Protein AF-A0A835KD43-F1 (afdb_monomer_lite)

Foldseek 3Di:
DAAEEEECAEAEDEQDEQAAAENYEYEAPYAYEYEYPPLHHANAYHAHYEYEHPVLPQAENYHYHDHRPYHYLHWHDHYHYDSYQYETCDDDDDFDDWFFKTKDACPSHHPDWFDCPDDDDDDDADDDDPDDWDKAFFDDGRSITMMGTPTIGDDDDDDDDDDDDDDDDDDDDDDDDDDDDDDDDDDQDCDDVLEGELVNLVFDLAQPDARQVSLLVSLVVLVVCFPPDAPDVQATESPQHEHEPVQGAGEHLEANEHDWRYENYEYEHYEYAYDPNHAQAAANYEADDPCCVVDPQAAGYEHYEYANYEYHDVLGAEHYEHDNYEQYEYEHYEYEQHQEEPYEYAEYEEYEYYPYEFANDPDPDDDPCLLVAHYEHEEDNYEHYEYYLYEYAAHQEDYEAQAEQYEYANYEDPYRAVVSNGADYEAECRHANYEYEAYEYENHEYEYEQYHQYEHENYEAEALYAYEYEYPPQHHENYYYAHYEYEYPLPDQAERYAYHDHHPHYANHFHDSYGYDSHFAETQKDKDKFWDWFFKTKDACLSHYHHFFQFPDKDKDKHFPHDDPDDKDKDFDDCGRVMTMIGIPDTTGIMMIMMTGNHDDVPDDDDD

Organism: NCBI:txid1413687

Secondary structure (DSSP, 8-state):
-BS-EEES--EEEES-EEEEEES-EEETT--EEEE-SSSEEEEEEEES-EEE-SS----BSEEEES--SEEEEEEEE--EEESSB--BSS-------SEEEEEEE-TTTBSSTT-----------SS--SSPPPEEEEEEETTEEEEEEEEEE---------------------------PPPPP-S--SEETTEE-GGGGT--TEEEEE-HHHHHHHHHHHHT---S-EEETTEEEEEEEEEE-TT-EEEESS-EEPPSSEEEEEEEEEEEEE-TTS-TTSEEEEE--GGGGTSTT---EEEEEEEEEEEE-TTSSEEEEEESEES-EEES-EEE--SSEEEEEEEEE--EEES-EEESS--SS--TTGGG---EEEEEEEES-EEES-EEES-SEEEEE-SSS-EEES-EEE-S-GGGT-EEEEE-TT-TT-EEES-EEES--EEEES-BS-EEES-EEESS--EEEE-SSSEEES-EEES-EEE--SSS--BSEEEES--SEEES-EEES-EEESSB--BSEEEEEEEEEEEEEEEE-TTTBSSTT---EEEEEEEESS--SSPPPEEEEE--TTEEEEEEEEEEEEEEEEEEE-PPPTT-----

pLDDT: mean 86.36, std 17.28, range [25.27, 98.94]

InterPro domains:
  IPR011050 Pectin lyase fold/virulence factor [SSF51126] (194-521)
  IPR012334 Pectin lyase fold [G3DSA:2.160.20.10] (200-606)
  IPR039279 Polygalacturonase QRT3-like [PTHR33928] (178-600)

Radius of gyration: 30.77 Å; chains: 1; bounding box: 80×53×89 Å

Sequence (608 aa):
MDNCYLDWAAIVMEDPVQIHVTNCFFLGDANVVLKAVQGKMSGVTIVDNMLKSDANSMNPVVQLDRDFANIDQVVIDNNNAIGMTVKSTVGKLTVPGNGTKWVANFSSILVFPDRINHFQYSLNFQGVPAAFPAHGVTSSSNNVVVVESDKPCSITRQTMIKFHKKLREMEGYHPANATLSFPKAPITKKSIGRVFYPIGYGADPTGARESSDAIKNALYDAFQVQNGLELLPDVHDLGGVVIDLQGGNYKISKPIRFPSGGGNIVVKRGTLRASETFPGDRHLIELWSPKSRMHKKKVYYEDITFRDILFDSSYRGGGIFTLDSVRTRINNCFFIHFTTQGILVREGHETFISSSFLGQHPTVGGDKNENKFSGTAIDLESNDNSITDVVVFSAAIGVLLRGEANILTGVHCYNKANVFGGVGIIVKPTAFLTRINNCYLDFTNIVMEDPIQVQVTNGLFIGDAYIVLQSINGKISGLNIVDNMFKGEGRNLNPIVELDGNFTRIDQVVIERNNVRSMSLKSTVGKLTVAGNGTKWVADFSSVLIFPDKISNFQYSFYVQGVPTENVVHAVTNVSHNMVVVESNKVVNAVVSVEVDQSSMVGEINHL

Structure (mmCIF, N/CA/C/O backbone):
data_AF-A0A835KD43-F1
#
_entry.id   AF-A0A835KD43-F1
#
loop_
_atom_site.group_PDB
_atom_site.id
_atom_site.type_symbol
_atom_site.label_atom_id
_atom_site.label_alt_id
_atom_site.label_comp_id
_atom_site.label_asym_id
_atom_site.label_entity_id
_atom_site.label_seq_id
_atom_site.pdbx_PDB_ins_code
_atom_site.Cartn_x
_atom_site.Cartn_y
_atom_site.Cartn_z
_atom_site.occupancy
_atom_site.B_iso_or_equiv
_atom_site.auth_seq_id
_atom_site.auth_comp_id
_atom_site.auth_asym_id
_atom_site.auth_atom_id
_atom_site.pdbx_PDB_model_num
ATOM 1 N N . MET A 1 1 ? -10.085 -13.772 3.025 1.00 79.44 1 MET A N 1
ATOM 2 C CA . MET A 1 1 ? -10.937 -14.015 1.852 1.00 79.44 1 MET A CA 1
ATOM 3 C C . MET A 1 1 ? -11.620 -12.707 1.548 1.00 79.44 1 MET A C 1
ATOM 5 O O . MET A 1 1 ? -12.298 -12.174 2.414 1.00 79.44 1 MET A O 1
ATOM 9 N N . ASP A 1 2 ? -11.352 -12.165 0.372 1.00 80.75 2 ASP A N 1
ATOM 10 C CA . ASP A 1 2 ? -11.916 -10.904 -0.097 1.00 80.75 2 ASP A CA 1
ATOM 11 C C . ASP A 1 2 ? -12.387 -11.128 -1.537 1.00 80.75 2 ASP A C 1
ATOM 13 O O . ASP A 1 2 ? -11.745 -11.886 -2.271 1.00 80.75 2 ASP A O 1
ATOM 17 N N . ASN A 1 3 ? -13.521 -10.540 -1.917 1.00 81.38 3 ASN A N 1
ATOM 18 C CA . ASN A 1 3 ? -14.103 -10.638 -3.263 1.00 81.38 3 ASN A CA 1
ATOM 19 C C . ASN A 1 3 ? -14.285 -12.079 -3.793 1.00 81.38 3 ASN A C 1
ATOM 21 O O . ASN A 1 3 ? -14.095 -12.352 -4.980 1.00 81.38 3 ASN A O 1
ATOM 25 N N . CYS A 1 4 ? -14.630 -13.034 -2.923 1.00 83.81 4 CYS A N 1
ATOM 26 C CA . CYS A 1 4 ? -14.846 -14.429 -3.321 1.00 83.81 4 CYS A CA 1
ATOM 27 C C . CYS A 1 4 ? -16.289 -14.672 -3.793 1.00 83.81 4 CYS A C 1
ATOM 29 O O . CYS A 1 4 ? -17.223 -14.019 -3.334 1.00 83.81 4 CYS A O 1
ATOM 31 N N . TYR A 1 5 ? -16.477 -15.665 -4.665 1.00 88.38 5 TYR A N 1
ATOM 32 C CA . TYR A 1 5 ? -17.789 -16.163 -5.085 1.00 88.38 5 TYR A CA 1
ATOM 33 C C . TYR A 1 5 ? -17.919 -17.641 -4.704 1.00 88.38 5 TYR A C 1
ATOM 35 O O . TYR A 1 5 ? -17.061 -18.447 -5.068 1.00 88.38 5 TYR A O 1
ATOM 43 N N . LEU A 1 6 ? -18.980 -17.993 -3.978 1.00 88.75 6 LEU A N 1
ATOM 44 C CA . LEU A 1 6 ? -19.297 -19.362 -3.579 1.00 88.75 6 LEU A CA 1
ATOM 45 C C . LEU A 1 6 ? -20.730 -19.711 -3.972 1.00 88.75 6 LEU A C 1
ATOM 47 O O . LEU A 1 6 ? -21.642 -18.906 -3.801 1.00 88.75 6 LEU A O 1
ATOM 51 N N . ASP A 1 7 ? -20.923 -20.936 -4.450 1.00 87.81 7 ASP A N 1
ATOM 52 C CA . ASP A 1 7 ? -22.217 -21.453 -4.890 1.00 87.81 7 ASP A CA 1
ATOM 53 C C . ASP A 1 7 ? -22.416 -22.868 -4.336 1.00 87.81 7 ASP A C 1
ATOM 55 O O . ASP A 1 7 ? -21.555 -23.729 -4.531 1.00 87.81 7 ASP A O 1
ATOM 59 N N . TRP A 1 8 ? -23.497 -23.086 -3.581 1.00 84.94 8 TRP A N 1
ATOM 60 C CA . TRP A 1 8 ? -23.825 -24.351 -2.895 1.00 84.94 8 TRP A CA 1
ATOM 61 C C . TRP A 1 8 ? -22.730 -24.928 -1.974 1.00 84.94 8 TRP A C 1
ATOM 63 O O . TRP A 1 8 ? -22.803 -26.088 -1.564 1.00 84.94 8 TRP A O 1
ATOM 73 N N . ALA A 1 9 ? -21.719 -24.132 -1.616 1.00 85.44 9 ALA A N 1
ATOM 74 C CA . ALA A 1 9 ? -20.574 -24.556 -0.817 1.00 85.44 9 ALA A CA 1
ATOM 75 C C . ALA A 1 9 ? -20.415 -23.698 0.442 1.00 85.44 9 ALA A C 1
ATOM 77 O O . ALA A 1 9 ? -20.537 -22.476 0.395 1.00 85.44 9 ALA A O 1
ATOM 78 N N . ALA A 1 10 ? -20.092 -24.338 1.564 1.00 87.38 10 ALA A N 1
ATOM 79 C CA . ALA A 1 10 ? -19.826 -23.653 2.821 1.00 87.38 10 ALA A CA 1
ATOM 80 C C . ALA A 1 10 ? -18.324 -23.440 3.039 1.00 87.38 10 ALA A C 1
ATOM 82 O O . ALA A 1 10 ? -17.513 -24.333 2.779 1.00 87.38 10 ALA A O 1
ATOM 83 N N . ILE A 1 11 ? -17.956 -22.286 3.595 1.00 90.06 11 ILE A N 1
ATOM 84 C CA . ILE A 1 11 ? -16.626 -22.099 4.180 1.00 90.06 11 ILE A CA 1
ATOM 85 C C . ILE A 1 11 ? -16.665 -22.694 5.584 1.00 90.06 11 ILE A C 1
ATOM 87 O O . ILE A 1 11 ? -17.338 -22.152 6.456 1.00 90.06 11 ILE A O 1
ATOM 91 N N . VAL A 1 12 ? -15.933 -23.782 5.819 1.00 91.88 12 VAL A N 1
ATOM 92 C CA . VAL A 1 12 ? -15.842 -24.416 7.142 1.00 91.88 12 VAL A CA 1
ATOM 93 C C . VAL A 1 12 ? -14.496 -24.084 7.774 1.00 91.88 12 VAL A C 1
ATOM 95 O O . VAL A 1 12 ? -13.451 -24.332 7.175 1.00 91.88 12 VAL A O 1
ATOM 98 N N . MET A 1 13 ? -14.518 -23.533 8.986 1.00 92.31 13 MET A N 1
ATOM 99 C CA . MET A 1 13 ? -13.315 -23.160 9.729 1.00 92.31 13 MET A CA 1
ATOM 100 C C . MET A 1 13 ? -13.323 -23.776 11.122 1.00 92.31 13 MET A C 1
ATOM 102 O O . MET A 1 13 ? -14.241 -23.536 11.903 1.00 92.31 13 MET A O 1
ATOM 106 N N . GLU A 1 14 ? -12.283 -24.542 11.441 1.00 94.00 14 GLU A N 1
ATOM 107 C CA . GLU A 1 14 ? -12.094 -25.158 12.756 1.00 94.00 14 GLU A CA 1
ATOM 108 C C . GLU A 1 14 ? -11.208 -24.263 13.633 1.00 94.00 14 GLU A C 1
ATOM 110 O O . GLU A 1 14 ? -10.113 -23.892 13.216 1.00 94.00 14 GLU A O 1
ATOM 115 N N . ASP A 1 15 ? -11.702 -23.887 14.818 1.00 88.81 15 ASP A N 1
ATOM 116 C CA . ASP A 1 15 ? -11.058 -22.969 15.775 1.00 88.81 15 ASP A CA 1
ATOM 117 C C . ASP A 1 15 ? -10.374 -21.740 15.128 1.00 88.81 15 ASP A C 1
ATOM 119 O O . ASP A 1 15 ? -9.154 -21.563 15.245 1.00 88.81 15 ASP A O 1
ATOM 123 N N . PRO A 1 16 ? -11.128 -20.889 14.405 1.00 90.88 16 PRO A N 1
ATOM 124 C CA . PRO A 1 16 ? -10.538 -19.887 13.527 1.00 90.88 16 PRO A CA 1
ATOM 125 C C . PRO A 1 16 ? -9.741 -18.823 14.286 1.00 90.88 16 PRO A C 1
ATOM 127 O O . PRO A 1 16 ? -10.187 -18.273 15.301 1.00 90.88 16 PRO A O 1
ATOM 130 N N . VAL A 1 17 ? -8.561 -18.501 13.746 1.00 89.50 17 VAL A N 1
ATOM 131 C CA . VAL A 1 17 ? -7.673 -17.463 14.274 1.00 89.50 17 VAL A CA 1
ATOM 132 C C . VAL A 1 17 ? -7.156 -16.566 13.155 1.00 89.50 17 VAL A C 1
ATOM 134 O O . VAL A 1 17 ? -6.560 -17.077 12.212 1.00 89.50 17 VAL A O 1
ATOM 137 N N . GLN A 1 18 ? -7.323 -15.247 13.303 1.00 86.44 18 GLN A N 1
ATOM 138 C CA . GLN A 1 18 ? -6.913 -14.236 12.315 1.00 86.44 18 GLN A CA 1
ATOM 139 C C . GLN A 1 18 ? -7.484 -14.532 10.924 1.00 86.44 18 GLN A C 1
ATOM 141 O O . GLN A 1 18 ? -6.751 -14.752 9.960 1.00 86.44 18 GLN A O 1
ATOM 146 N N . ILE A 1 19 ? -8.815 -14.570 10.850 1.00 89.19 19 ILE A N 1
ATOM 147 C CA . ILE A 1 19 ? -9.542 -14.773 9.601 1.00 89.19 19 ILE A CA 1
ATOM 148 C C . ILE A 1 19 ? -10.350 -13.529 9.275 1.00 89.19 19 ILE A C 1
ATOM 150 O O . ILE A 1 19 ? -11.096 -13.026 10.109 1.00 89.19 19 ILE A O 1
ATOM 154 N N . HIS A 1 20 ? -10.266 -13.107 8.021 1.00 89.19 20 HIS A N 1
ATOM 155 C CA . HIS A 1 20 ? -11.097 -12.052 7.472 1.00 89.19 20 HIS A CA 1
ATOM 156 C C . HIS A 1 20 ? -11.878 -12.588 6.263 1.00 89.19 20 HIS A C 1
ATOM 158 O O . HIS A 1 20 ? -11.271 -13.175 5.365 1.00 89.19 20 HIS A O 1
ATOM 164 N N . VAL A 1 21 ? -13.204 -12.431 6.249 1.00 89.44 21 VAL A N 1
ATOM 165 C CA . VAL A 1 21 ? -14.106 -12.747 5.128 1.00 89.44 21 VAL A CA 1
ATOM 166 C C . VAL A 1 21 ? -14.941 -11.506 4.818 1.00 89.44 21 VAL A C 1
ATOM 168 O O . VAL A 1 21 ? -15.812 -11.140 5.608 1.00 89.44 21 VAL A O 1
ATOM 171 N N . THR A 1 22 ? -14.675 -10.858 3.688 1.00 90.94 22 THR A N 1
ATOM 172 C CA . THR A 1 22 ? -15.347 -9.607 3.314 1.00 90.94 22 THR A CA 1
ATOM 173 C C . THR A 1 22 ? -15.637 -9.515 1.820 1.00 90.94 22 THR A C 1
ATOM 175 O O . THR A 1 22 ? -15.009 -10.212 1.022 1.00 90.94 22 THR A O 1
ATOM 178 N N . ASN A 1 23 ? -16.628 -8.703 1.440 1.00 86.69 23 ASN A N 1
ATOM 179 C CA . ASN A 1 23 ? -17.049 -8.454 0.055 1.00 86.69 23 ASN A CA 1
ATOM 180 C C . ASN A 1 23 ? -17.321 -9.724 -0.776 1.00 86.69 23 ASN A C 1
ATOM 182 O O . ASN A 1 23 ? -17.163 -9.726 -1.998 1.00 86.69 23 ASN A O 1
ATOM 186 N N . CYS A 1 24 ? -17.691 -10.838 -0.142 1.00 87.88 24 CYS A N 1
ATOM 187 C CA . CYS A 1 24 ? -17.938 -12.097 -0.840 1.00 87.88 24 CYS A CA 1
ATOM 188 C C . CYS A 1 24 ? -19.417 -12.249 -1.233 1.00 87.88 24 CYS A C 1
ATOM 190 O O . CYS A 1 24 ? -20.320 -11.749 -0.556 1.00 87.88 24 CYS A O 1
ATOM 192 N N . PHE A 1 25 ? -19.660 -12.999 -2.309 1.00 89.44 25 PHE A N 1
ATOM 193 C CA . PHE A 1 25 ? -20.985 -13.397 -2.783 1.00 89.44 25 PHE A CA 1
ATOM 194 C C . PHE A 1 25 ? -21.215 -14.892 -2.541 1.00 89.44 25 PHE A C 1
ATOM 196 O O . PHE A 1 25 ? -20.467 -15.726 -3.047 1.00 89.44 25 PHE A O 1
ATOM 203 N N . PHE A 1 26 ? -22.272 -15.228 -1.804 1.00 90.25 26 PHE A N 1
ATOM 204 C CA . PHE A 1 26 ? -22.668 -16.599 -1.481 1.00 90.25 26 PHE A CA 1
ATOM 205 C C . PHE A 1 26 ? -24.051 -16.900 -2.078 1.00 90.25 26 PHE A C 1
ATOM 207 O O . PHE A 1 26 ? -25.025 -16.216 -1.758 1.00 90.25 26 PHE A O 1
ATOM 214 N N . LEU A 1 27 ? -24.156 -17.919 -2.932 1.00 88.56 27 LEU A N 1
ATOM 215 C CA . LEU A 1 27 ? -25.407 -18.375 -3.548 1.00 88.56 27 LEU A CA 1
ATOM 216 C C . LEU A 1 27 ? -25.735 -19.827 -3.172 1.00 88.56 27 LEU A C 1
ATOM 218 O O . LEU A 1 27 ? -24.876 -20.577 -2.709 1.00 88.56 27 LEU A O 1
ATOM 222 N N . GLY A 1 28 ? -26.993 -20.228 -3.369 1.00 83.88 28 GLY A N 1
ATOM 223 C CA . GLY A 1 28 ? -27.393 -21.631 -3.246 1.00 83.88 28 GLY A CA 1
ATOM 224 C C . GLY A 1 28 ? -27.243 -22.196 -1.832 1.00 83.88 28 GLY A C 1
ATOM 225 O O . GLY A 1 28 ? -26.750 -23.301 -1.670 1.00 83.88 28 GLY A O 1
ATOM 226 N N . ASP A 1 29 ? -27.607 -21.432 -0.796 1.00 84.50 29 ASP A N 1
ATOM 227 C CA . ASP A 1 29 ? -27.412 -21.805 0.622 1.00 84.50 29 ASP A CA 1
ATOM 228 C C . ASP A 1 29 ? -25.947 -21.873 1.098 1.00 84.50 29 ASP A C 1
ATOM 230 O O . ASP A 1 29 ? -25.689 -22.312 2.221 1.00 84.50 29 ASP A O 1
ATOM 234 N N . ALA A 1 30 ? -24.989 -21.390 0.300 1.00 89.38 30 ALA A N 1
ATOM 235 C CA . ALA A 1 30 ? -23.614 -21.188 0.746 1.00 89.38 30 ALA A CA 1
ATOM 236 C C . ALA A 1 30 ? -23.559 -20.285 1.996 1.00 89.38 30 ALA A C 1
ATOM 238 O O . ALA A 1 30 ? -24.207 -19.238 2.060 1.00 89.38 30 ALA A O 1
ATOM 239 N N . ASN A 1 31 ? -22.784 -20.692 3.000 1.00 91.25 31 ASN A N 1
ATOM 240 C CA . ASN A 1 31 ? -22.658 -19.988 4.275 1.00 91.25 31 ASN A CA 1
ATOM 241 C C . ASN A 1 31 ? -21.249 -20.130 4.872 1.00 91.25 31 ASN A C 1
ATOM 243 O O . ASN A 1 31 ? -20.356 -20.756 4.293 1.00 91.25 31 ASN A O 1
ATOM 247 N N . VAL A 1 32 ? -21.044 -19.534 6.045 1.00 92.25 32 VAL A N 1
ATOM 248 C CA . VAL A 1 32 ? -19.824 -19.709 6.837 1.00 92.25 32 VAL A CA 1
ATOM 249 C C . VAL A 1 32 ? -20.131 -20.565 8.063 1.00 92.25 32 VAL A C 1
ATOM 251 O O . VAL A 1 32 ? -21.016 -20.233 8.845 1.00 92.25 32 VAL A O 1
ATOM 254 N N . VAL A 1 33 ? -19.385 -21.649 8.265 1.00 93.06 33 VAL A N 1
ATOM 255 C CA . VAL A 1 33 ? -19.509 -22.550 9.417 1.00 93.06 33 VAL A CA 1
ATOM 256 C C . VAL A 1 33 ? -18.260 -22.427 10.287 1.00 93.06 33 VAL A C 1
ATOM 258 O O . VAL A 1 33 ? -17.153 -22.748 9.856 1.00 93.06 33 VAL A O 1
ATOM 261 N N . LEU A 1 34 ? -18.437 -21.974 11.527 1.00 92.75 34 LEU A N 1
ATOM 262 C CA . LEU A 1 34 ? -17.377 -21.861 12.528 1.00 92.75 34 LEU A CA 1
ATOM 263 C C . LEU A 1 34 ? -17.499 -23.032 13.501 1.00 92.75 34 LEU A C 1
ATOM 265 O O . LEU A 1 34 ? -18.480 -23.130 14.235 1.00 92.75 34 LEU A O 1
ATOM 269 N N . LYS A 1 35 ? -16.506 -23.917 13.505 1.00 93.31 35 LYS A N 1
ATOM 270 C CA . LYS A 1 35 ? -16.526 -25.176 14.247 1.00 93.31 35 LYS A CA 1
ATOM 271 C C . LYS A 1 35 ? -15.568 -25.151 15.430 1.00 93.31 35 LYS A C 1
ATOM 273 O O . LYS A 1 35 ? -14.373 -24.913 15.265 1.00 93.31 35 LYS A O 1
ATOM 278 N N . ALA A 1 36 ? -16.091 -25.422 16.621 1.00 91.06 36 ALA A N 1
ATOM 279 C CA . ALA A 1 36 ? -15.304 -25.510 17.846 1.00 91.06 36 ALA A CA 1
ATOM 280 C C . ALA A 1 36 ? -14.756 -26.936 18.026 1.00 91.06 36 ALA A C 1
ATOM 282 O O . ALA A 1 36 ? -15.485 -27.853 18.419 1.00 91.06 36 ALA A O 1
ATOM 283 N N . VAL A 1 37 ? -13.461 -27.129 17.752 1.00 90.44 37 VAL A N 1
ATOM 284 C CA . VAL A 1 37 ? -12.760 -28.399 18.031 1.00 90.44 37 VAL A CA 1
ATOM 285 C C . VAL A 1 37 ? -12.067 -28.319 19.393 1.00 90.44 37 VAL A C 1
ATOM 287 O O . VAL A 1 37 ? -12.234 -29.208 20.225 1.00 90.44 37 VAL A O 1
ATOM 290 N N . GLN A 1 38 ? -11.364 -27.219 19.651 1.00 89.19 38 GLN A N 1
ATOM 291 C CA . GLN A 1 38 ? -10.747 -26.835 20.922 1.00 89.19 38 GLN A CA 1
ATOM 292 C C . GLN A 1 38 ? -11.533 -25.720 21.632 1.00 89.19 38 GLN A C 1
ATOM 294 O O . GLN A 1 38 ? -11.218 -25.366 22.768 1.00 89.19 38 GLN A O 1
ATOM 299 N N . GLY A 1 39 ? -12.550 -25.152 20.974 1.00 88.19 39 GLY A N 1
ATOM 300 C CA . GLY A 1 39 ? -13.419 -24.122 21.539 1.00 88.19 39 GLY A CA 1
ATOM 301 C C . GLY A 1 39 ? -12.777 -22.738 21.560 1.00 88.19 39 GLY A C 1
ATOM 302 O O . GLY A 1 39 ? -13.078 -21.947 22.459 1.00 88.19 39 GLY A O 1
ATOM 303 N N . LYS A 1 40 ? -11.888 -22.444 20.599 1.00 88.94 40 LYS A N 1
ATOM 304 C CA . LYS A 1 40 ? -11.182 -21.158 20.503 1.00 88.94 40 LYS A CA 1
ATOM 305 C C . LYS A 1 40 ? -11.518 -20.416 19.211 1.00 88.94 40 LYS A C 1
ATOM 307 O O . LYS A 1 40 ? -11.432 -20.976 18.130 1.00 88.94 40 LYS A O 1
ATOM 312 N N . MET A 1 41 ? -11.824 -19.129 19.331 1.00 90.19 41 MET A N 1
ATOM 313 C CA . MET A 1 41 ? -12.024 -18.213 18.213 1.00 90.19 41 MET A CA 1
ATOM 314 C C . MET A 1 41 ? -11.359 -16.877 18.535 1.00 90.19 41 MET A C 1
ATOM 316 O O . MET A 1 41 ? -11.607 -16.316 19.603 1.00 90.19 41 MET A O 1
ATOM 320 N N . SER A 1 42 ? -10.481 -16.377 17.662 1.00 90.31 42 SER A N 1
ATOM 321 C CA . SER A 1 42 ? -9.766 -15.124 17.940 1.00 90.31 42 SER A CA 1
ATOM 322 C C . SER A 1 42 ? -9.422 -14.322 16.688 1.00 90.31 42 SER A C 1
ATOM 324 O O . SER A 1 42 ? -8.776 -14.848 15.786 1.00 90.31 42 SER A O 1
ATOM 326 N N . GLY A 1 43 ? -9.804 -13.046 16.626 1.00 87.25 43 GLY A N 1
ATOM 327 C CA . GLY A 1 43 ? -9.498 -12.193 15.472 1.00 87.25 43 GLY A CA 1
ATOM 328 C C . GLY A 1 43 ? -10.234 -12.646 14.211 1.00 87.25 43 GLY A C 1
ATOM 329 O O . GLY A 1 43 ? -9.596 -12.913 13.196 1.00 87.25 43 GLY A O 1
ATOM 330 N N . VAL A 1 44 ? -11.551 -12.836 14.302 1.00 90.62 44 VAL A N 1
ATOM 331 C CA . VAL A 1 44 ? -12.386 -13.301 13.184 1.00 90.62 44 VAL A CA 1
ATOM 332 C C . VAL A 1 44 ? -13.323 -12.184 12.762 1.00 90.62 44 VAL A C 1
ATOM 334 O O . VAL A 1 44 ? -14.160 -11.770 13.557 1.00 90.62 44 VAL A O 1
ATOM 337 N N . THR A 1 45 ? -13.214 -11.746 11.513 1.00 89.88 45 THR A N 1
ATOM 338 C CA . THR A 1 45 ? -14.035 -10.678 10.936 1.00 89.88 45 THR A CA 1
ATOM 339 C C . THR A 1 45 ? -14.796 -11.221 9.727 1.00 89.88 45 THR A C 1
ATOM 341 O O . THR A 1 45 ? -14.183 -11.720 8.784 1.00 89.88 45 THR A O 1
ATOM 344 N N . ILE A 1 46 ? -16.129 -11.172 9.759 1.00 91.06 46 ILE A N 1
ATOM 345 C CA . ILE A 1 46 ? -17.022 -11.583 8.662 1.00 91.06 46 ILE A CA 1
ATOM 346 C C . ILE A 1 46 ? -18.002 -10.440 8.399 1.00 91.06 46 ILE A C 1
ATOM 348 O O . ILE A 1 46 ? -19.008 -10.309 9.103 1.00 91.06 46 ILE A O 1
ATOM 352 N N . VAL A 1 47 ? -17.702 -9.597 7.415 1.00 90.12 47 VAL A N 1
ATOM 353 C CA . VAL A 1 47 ? -18.430 -8.338 7.188 1.00 90.12 47 VAL A CA 1
ATOM 354 C C . VAL A 1 47 ? -18.711 -8.077 5.718 1.00 90.12 47 VAL A C 1
ATOM 356 O O . VAL A 1 47 ? -18.042 -8.631 4.857 1.00 90.12 47 VAL A O 1
ATOM 359 N N . ASP A 1 48 ? -19.718 -7.254 5.432 1.00 89.19 48 ASP A N 1
ATOM 360 C CA . ASP A 1 48 ? -19.994 -6.719 4.089 1.00 89.19 48 ASP A CA 1
ATOM 361 C C . ASP A 1 48 ? -20.182 -7.787 2.988 1.00 89.19 48 ASP A C 1
ATOM 363 O O . ASP A 1 48 ? -19.924 -7.556 1.807 1.00 89.19 48 ASP A O 1
ATOM 367 N N . ASN A 1 49 ? -20.659 -8.980 3.359 1.00 90.94 49 ASN A N 1
ATOM 368 C CA . ASN A 1 49 ? -20.940 -10.056 2.410 1.00 90.94 49 ASN A CA 1
ATOM 369 C C . ASN A 1 49 ? -22.395 -10.023 1.920 1.00 90.94 49 ASN A C 1
ATOM 371 O O . ASN A 1 49 ? -23.310 -9.610 2.641 1.00 90.94 49 ASN A O 1
ATOM 375 N N . MET A 1 50 ? -22.623 -10.537 0.709 1.00 89.94 50 MET A N 1
ATOM 376 C CA . MET A 1 50 ? -23.949 -10.721 0.118 1.00 89.94 50 MET A CA 1
ATOM 377 C C . MET A 1 50 ? -24.294 -12.204 -0.004 1.00 89.94 50 MET A C 1
ATOM 379 O O . MET A 1 50 ? -23.577 -12.960 -0.655 1.00 89.94 50 MET A O 1
ATOM 383 N N . LEU A 1 51 ? -25.418 -12.619 0.580 1.00 90.81 51 LEU A N 1
ATOM 384 C CA . LEU A 1 51 ? -25.849 -14.016 0.611 1.00 90.81 51 LEU A CA 1
ATOM 385 C C . LEU A 1 51 ? -27.262 -14.197 0.050 1.00 90.81 51 LEU A C 1
ATOM 387 O O . LEU A 1 51 ? -28.160 -13.382 0.277 1.00 90.81 51 LEU A O 1
ATOM 391 N N . LYS A 1 52 ? -27.492 -15.293 -0.670 1.00 87.12 52 LYS A N 1
ATOM 392 C CA . LYS A 1 52 ? -28.814 -15.646 -1.192 1.00 87.12 52 LYS A CA 1
ATOM 393 C C . LYS A 1 52 ? -29.055 -17.149 -1.113 1.00 87.12 52 LYS A C 1
ATOM 395 O O . LYS A 1 52 ? -28.311 -17.944 -1.680 1.00 87.12 52 LYS A O 1
ATOM 400 N N . SER A 1 53 ? -30.165 -17.515 -0.483 1.00 83.44 53 SER A N 1
ATOM 401 C CA . SER A 1 53 ? -30.758 -18.847 -0.580 1.00 83.44 53 SER A CA 1
ATOM 402 C C . SER A 1 53 ? -31.786 -18.881 -1.706 1.00 83.44 53 SER A C 1
ATOM 404 O O . SER A 1 53 ? -32.636 -17.993 -1.802 1.00 83.44 53 SER A O 1
ATOM 406 N N . ASP A 1 54 ? -31.747 -19.934 -2.522 1.00 77.88 54 ASP A N 1
ATOM 407 C CA . ASP A 1 54 ? -32.804 -20.229 -3.495 1.00 77.88 54 ASP A CA 1
ATOM 408 C C . ASP A 1 54 ? -33.911 -21.123 -2.905 1.00 77.88 54 ASP A C 1
ATOM 410 O O . ASP A 1 54 ? -35.001 -21.211 -3.470 1.00 77.88 54 ASP A O 1
ATOM 414 N N . ALA A 1 55 ? -33.663 -21.750 -1.750 1.00 71.00 55 ALA A N 1
ATOM 415 C CA . ALA A 1 55 ? -34.571 -22.702 -1.112 1.00 71.00 55 ALA A CA 1
ATOM 416 C C . ALA A 1 55 ? -35.410 -22.104 0.035 1.00 71.00 55 ALA A C 1
ATOM 418 O O . ALA A 1 55 ? -36.269 -22.801 0.575 1.00 71.00 55 ALA A O 1
ATOM 419 N N . ASN A 1 56 ? -35.183 -20.840 0.427 1.00 66.62 56 ASN A N 1
ATOM 420 C CA . ASN A 1 56 ? -35.667 -20.281 1.702 1.00 66.62 56 ASN A CA 1
ATOM 421 C C . ASN A 1 56 ? -35.319 -21.201 2.887 1.00 66.62 56 ASN A C 1
ATOM 423 O O . ASN A 1 56 ? -36.149 -21.436 3.767 1.00 66.62 56 ASN A O 1
ATOM 427 N N . SER A 1 57 ? -34.098 -21.742 2.899 1.00 70.75 57 SER A N 1
ATOM 428 C CA . SER A 1 57 ? -33.652 -22.703 3.916 1.00 70.75 57 SER A CA 1
ATOM 429 C C . SER A 1 57 ? -33.694 -22.132 5.338 1.00 70.75 57 SER A C 1
ATOM 431 O O . SER A 1 57 ? -33.715 -22.893 6.302 1.00 70.75 57 SER A O 1
ATOM 433 N N . MET A 1 58 ? -33.703 -20.795 5.478 1.00 72.88 58 MET A N 1
ATOM 434 C CA . MET A 1 58 ? -33.533 -20.065 6.741 1.00 72.88 58 MET A CA 1
ATOM 435 C C . MET A 1 58 ? -32.219 -20.398 7.464 1.00 72.88 58 MET A C 1
ATOM 437 O O . MET A 1 58 ? -32.029 -19.965 8.606 1.00 72.88 58 MET A O 1
ATOM 441 N N . ASN A 1 59 ? -31.287 -21.088 6.793 1.00 81.56 59 ASN A N 1
ATOM 442 C CA . ASN A 1 59 ? -29.955 -21.353 7.313 1.00 81.56 59 ASN A CA 1
ATOM 443 C C . ASN A 1 59 ? -29.277 -20.029 7.683 1.00 81.56 59 ASN A C 1
ATOM 445 O O . ASN A 1 59 ? -29.461 -19.018 6.992 1.00 81.56 59 ASN A O 1
ATOM 449 N N . PRO A 1 60 ? -28.526 -19.987 8.792 1.00 85.12 60 PRO A N 1
ATOM 450 C CA . PRO A 1 60 ? -27.851 -18.769 9.178 1.00 85.12 60 PRO A CA 1
ATOM 451 C C . PRO A 1 60 ? -26.667 -18.493 8.244 1.00 85.12 60 PRO A C 1
ATOM 453 O O . PRO A 1 60 ? -25.956 -19.414 7.837 1.00 85.12 60 PRO A O 1
ATOM 456 N N . VAL A 1 61 ? -26.443 -17.209 7.951 1.00 87.75 61 VAL A N 1
ATOM 457 C CA . VAL A 1 61 ? -25.268 -16.707 7.211 1.00 87.75 61 VAL A CA 1
ATOM 458 C C . VAL A 1 61 ? -23.967 -17.193 7.853 1.00 87.75 61 VAL A C 1
ATOM 460 O O . VAL A 1 61 ? -23.054 -17.634 7.158 1.00 87.75 61 VAL A O 1
ATOM 463 N N . VAL A 1 62 ? -23.919 -17.151 9.188 1.00 90.00 62 VAL A N 1
ATOM 464 C CA . VAL A 1 62 ? -22.858 -17.753 9.994 1.00 90.00 62 VAL A CA 1
ATOM 465 C C . VAL A 1 62 ? -23.464 -18.798 10.924 1.00 90.00 62 VAL A C 1
ATOM 467 O O . VAL A 1 62 ? -24.295 -18.478 11.775 1.00 90.00 62 VAL A O 1
ATOM 470 N N . GLN A 1 63 ? -23.035 -20.046 10.774 1.00 91.44 63 GLN A N 1
ATOM 471 C CA . GLN A 1 63 ? -23.418 -21.169 11.617 1.00 91.44 63 GLN A CA 1
ATOM 472 C C . GLN A 1 63 ? -22.309 -21.474 12.624 1.00 91.44 63 GLN A C 1
ATOM 474 O O . GLN A 1 63 ? -21.149 -21.629 12.248 1.00 91.44 63 GLN A O 1
ATOM 479 N N . LEU A 1 64 ? -22.672 -21.613 13.899 1.00 89.75 64 LEU A N 1
ATOM 480 C CA . LEU A 1 64 ? -21.781 -22.167 14.915 1.00 89.75 64 LEU A CA 1
ATOM 481 C C . LEU A 1 64 ? -21.992 -23.683 14.986 1.00 89.75 64 LEU A C 1
ATOM 483 O O . LEU A 1 64 ? -23.113 -24.146 15.200 1.00 89.75 64 LEU A O 1
ATOM 487 N N . ASP A 1 65 ? -20.923 -24.449 14.795 1.00 90.25 65 ASP A N 1
ATOM 488 C CA . ASP A 1 65 ? -20.876 -25.884 15.068 1.00 90.25 65 ASP A CA 1
ATOM 489 C C . ASP A 1 65 ? -20.189 -26.088 16.427 1.00 90.25 65 ASP A C 1
ATOM 491 O O . ASP A 1 65 ? -18.958 -26.137 16.519 1.00 90.25 65 ASP A O 1
ATOM 495 N N . ARG A 1 66 ? -21.028 -26.195 17.471 1.00 87.25 66 ARG A N 1
ATOM 496 C CA . ARG A 1 66 ? -20.701 -26.254 18.914 1.00 87.25 66 ARG A CA 1
ATOM 497 C C . ARG A 1 66 ? -20.305 -24.911 19.543 1.00 87.25 66 ARG A C 1
ATOM 499 O O . ARG A 1 66 ? -20.084 -23.911 18.864 1.00 87.25 66 ARG A O 1
ATOM 506 N N . ASP A 1 67 ? -20.235 -24.913 20.873 1.00 85.81 67 ASP A N 1
ATOM 507 C CA . ASP A 1 67 ? -19.942 -23.729 21.678 1.00 85.81 67 ASP A CA 1
ATOM 508 C C . ASP A 1 67 ? -18.441 -23.426 21.748 1.00 85.81 67 ASP A C 1
ATOM 510 O O . ASP A 1 67 ? -17.603 -24.309 21.947 1.00 85.81 67 ASP A O 1
ATOM 514 N N . PHE A 1 68 ? -18.104 -22.140 21.654 1.00 86.38 68 PHE A N 1
ATOM 515 C CA . PHE A 1 68 ? -16.747 -21.638 21.841 1.00 86.38 68 PHE A CA 1
ATOM 516 C C . PHE A 1 68 ? -16.570 -21.116 23.268 1.00 86.38 68 PHE A C 1
ATOM 518 O O . PHE A 1 68 ? -17.191 -20.128 23.665 1.00 86.38 68 PHE A O 1
ATOM 525 N N . ALA A 1 69 ? -15.678 -21.743 24.034 1.00 85.25 69 ALA A N 1
ATOM 526 C CA . ALA A 1 69 ? -15.347 -21.293 25.384 1.00 85.25 69 ALA A CA 1
ATOM 527 C C . ALA A 1 69 ? -14.600 -19.946 25.357 1.00 85.25 69 ALA A C 1
ATOM 529 O O . ALA A 1 69 ? -14.925 -19.032 26.118 1.00 85.25 69 ALA A O 1
ATOM 530 N N . ASN A 1 70 ? -13.647 -19.804 24.431 1.00 85.88 70 ASN A N 1
ATOM 531 C CA . ASN A 1 70 ? -12.753 -18.654 24.329 1.00 85.88 70 ASN A CA 1
ATOM 532 C C . ASN A 1 70 ? -13.000 -17.904 23.017 1.00 85.88 70 ASN A C 1
ATOM 534 O O . ASN A 1 70 ? -12.642 -18.396 21.949 1.00 85.88 70 ASN A O 1
ATOM 538 N N . ILE A 1 71 ? -13.596 -16.716 23.110 1.00 84.12 71 ILE A N 1
ATOM 539 C CA . ILE A 1 71 ? -13.912 -15.848 21.970 1.00 84.12 71 ILE A CA 1
ATOM 540 C C . ILE A 1 71 ? -13.260 -14.496 22.232 1.00 84.12 71 ILE A C 1
ATOM 542 O O . ILE A 1 71 ? -13.541 -13.883 23.259 1.00 84.12 71 ILE A O 1
ATOM 546 N N . ASP A 1 72 ? -12.413 -14.044 21.316 1.00 85.69 72 ASP A N 1
ATOM 547 C CA . ASP A 1 72 ? -11.695 -12.775 21.431 1.00 85.69 72 ASP A CA 1
ATOM 548 C C . ASP A 1 72 ? -11.651 -12.043 20.084 1.00 85.69 72 ASP A C 1
ATOM 550 O O . ASP A 1 72 ? -11.410 -12.663 19.055 1.00 85.69 72 ASP A O 1
ATOM 554 N N . GLN A 1 73 ? -11.865 -10.727 20.059 1.00 85.31 73 GLN A N 1
ATOM 555 C CA . GLN A 1 73 ? -11.781 -9.921 18.827 1.00 85.31 73 GLN A CA 1
ATOM 556 C C . GLN A 1 73 ? -12.576 -10.512 17.635 1.00 85.31 73 GLN A C 1
ATOM 558 O O . GLN A 1 73 ? -12.029 -10.699 16.549 1.00 85.31 73 GLN A O 1
ATOM 563 N N . VAL A 1 74 ? -13.853 -10.859 17.840 1.00 87.75 74 VAL A N 1
ATOM 564 C CA . VAL A 1 74 ? -14.727 -11.407 16.786 1.00 87.75 74 VAL A CA 1
ATOM 565 C C . VAL A 1 74 ? -15.768 -10.379 16.368 1.00 87.75 74 VAL A C 1
ATOM 567 O O . VAL A 1 74 ? -16.485 -9.853 17.218 1.00 87.75 74 VAL A O 1
ATOM 570 N N . VAL A 1 75 ? -15.867 -10.131 15.063 1.00 88.56 75 VAL A N 1
ATOM 571 C CA . VAL A 1 75 ? -16.812 -9.200 14.444 1.00 88.56 75 VAL A CA 1
ATOM 572 C C . VAL A 1 75 ? -17.554 -9.918 13.322 1.00 88.56 75 VAL A C 1
ATOM 574 O O . VAL A 1 75 ? -16.957 -10.374 12.352 1.00 88.56 75 VAL A O 1
ATOM 577 N N . ILE A 1 76 ? -18.872 -10.022 13.444 1.00 90.00 76 ILE A N 1
ATOM 578 C CA . ILE A 1 76 ? -19.754 -10.489 12.372 1.00 90.00 76 ILE A CA 1
ATOM 579 C C . ILE A 1 76 ? -20.820 -9.423 12.227 1.00 90.00 76 ILE A C 1
ATOM 581 O O . ILE A 1 76 ? -21.658 -9.312 13.111 1.00 90.00 76 ILE A O 1
ATOM 585 N N . ASP A 1 77 ? -20.788 -8.623 11.168 1.00 87.94 77 ASP A N 1
ATOM 586 C CA . ASP A 1 77 ? -21.727 -7.508 11.027 1.00 87.94 77 ASP A CA 1
ATOM 587 C C . ASP A 1 77 ? -21.919 -7.082 9.570 1.00 87.94 77 ASP A C 1
ATOM 589 O O . ASP A 1 77 ? -21.191 -7.539 8.698 1.00 87.94 77 ASP A O 1
ATOM 593 N N . ASN A 1 78 ? -22.919 -6.244 9.285 1.00 85.19 78 ASN A N 1
ATOM 594 C CA . ASN A 1 78 ? -23.175 -5.678 7.947 1.00 85.19 78 ASN A CA 1
ATOM 595 C C . ASN A 1 78 ? -23.318 -6.695 6.793 1.00 85.19 78 ASN A C 1
ATOM 597 O O . ASN A 1 78 ? -23.233 -6.338 5.621 1.00 85.19 78 ASN A O 1
ATOM 601 N N . ASN A 1 79 ? -23.591 -7.964 7.094 1.00 87.25 79 ASN A N 1
ATOM 602 C CA . ASN A 1 79 ? -23.875 -8.964 6.070 1.00 87.25 79 ASN A CA 1
ATOM 603 C C . ASN A 1 79 ? -25.328 -8.829 5.598 1.00 87.25 79 ASN A C 1
ATOM 605 O O . ASN A 1 79 ? -26.252 -8.737 6.410 1.00 87.25 79 ASN A O 1
ATOM 609 N N . ASN A 1 80 ? -25.544 -8.856 4.286 1.00 87.50 80 ASN A N 1
ATOM 610 C CA . ASN A 1 80 ? -26.870 -8.780 3.686 1.00 87.50 80 ASN A CA 1
ATOM 611 C C . ASN A 1 80 ? -27.281 -10.154 3.159 1.00 87.50 80 ASN A C 1
ATOM 613 O O . ASN A 1 80 ? -26.521 -10.779 2.420 1.00 87.50 80 ASN A O 1
ATOM 617 N N . ALA A 1 81 ? -28.481 -10.623 3.507 1.00 88.44 81 ALA A N 1
ATOM 618 C CA . ALA A 1 81 ? -28.962 -11.914 3.040 1.00 88.44 81 ALA A CA 1
ATOM 619 C C . ALA A 1 81 ? -30.429 -11.914 2.601 1.00 88.44 81 ALA A C 1
ATOM 621 O O . ALA A 1 81 ? -31.282 -11.256 3.198 1.00 88.44 81 ALA A O 1
ATOM 622 N N . ILE A 1 82 ? -30.729 -12.720 1.580 1.00 86.25 82 ILE A N 1
ATOM 623 C CA . ILE A 1 82 ? -32.088 -13.011 1.106 1.00 86.25 82 ILE A CA 1
ATOM 624 C C . ILE A 1 82 ? -32.367 -14.506 1.290 1.00 86.25 82 ILE A C 1
ATOM 626 O O . ILE A 1 82 ? -31.602 -15.344 0.821 1.00 86.25 82 ILE A O 1
ATOM 630 N N . GLY A 1 83 ? -33.474 -14.849 1.958 1.00 84.69 83 GLY A N 1
ATOM 631 C CA . GLY A 1 83 ? -33.884 -16.246 2.184 1.00 84.69 83 GLY A CA 1
ATOM 632 C C . GLY A 1 83 ? -33.067 -16.996 3.252 1.00 84.69 83 GLY A C 1
ATOM 633 O O . GLY A 1 83 ? -33.233 -18.204 3.410 1.00 84.69 83 GLY A O 1
ATOM 634 N N . MET A 1 84 ? -32.206 -16.286 3.987 1.00 86.81 84 MET A N 1
ATOM 635 C CA . MET A 1 84 ? -31.330 -16.804 5.047 1.00 86.81 84 MET A CA 1
ATOM 636 C C . MET A 1 84 ? -31.444 -15.941 6.309 1.00 86.81 84 MET A C 1
ATOM 638 O O . MET A 1 84 ? -31.876 -14.788 6.244 1.00 86.81 84 MET A O 1
ATOM 642 N N . THR A 1 85 ? -31.028 -16.479 7.457 1.00 85.94 85 THR A N 1
ATOM 643 C CA . THR A 1 85 ? -31.037 -15.737 8.728 1.00 85.94 85 THR A CA 1
ATOM 644 C C . THR A 1 85 ? -29.722 -14.976 8.914 1.00 85.94 85 THR A C 1
ATOM 646 O O . THR A 1 85 ? -28.653 -15.584 8.977 1.00 85.94 85 THR A O 1
ATOM 649 N N . VAL A 1 86 ? -29.782 -13.649 9.052 1.00 83.50 86 VAL A N 1
ATOM 650 C CA . VAL A 1 86 ? -28.611 -12.827 9.400 1.00 83.50 86 VAL A CA 1
ATOM 651 C C . VAL A 1 86 ? -28.509 -12.725 10.916 1.00 83.50 86 VAL A C 1
ATOM 653 O O . VAL A 1 86 ? -29.400 -12.177 11.562 1.00 83.50 86 VAL A O 1
ATOM 656 N N . LYS A 1 87 ? -27.412 -13.241 11.472 1.00 86.62 87 LYS A N 1
ATOM 657 C CA . LYS A 1 87 ? -27.012 -12.994 12.857 1.00 86.62 87 LYS A CA 1
ATOM 658 C C . LYS A 1 87 ? -25.722 -12.180 12.878 1.00 86.62 87 LYS A C 1
ATOM 660 O O . LYS A 1 87 ? -24.868 -12.374 12.018 1.00 86.62 87 LYS A O 1
ATOM 665 N N . SER A 1 88 ? -25.597 -11.290 13.853 1.00 86.31 88 SER A N 1
ATOM 666 C CA . SER A 1 88 ? -24.472 -10.369 14.026 1.00 86.31 88 SER A CA 1
ATOM 667 C C . SER A 1 88 ? -23.889 -10.490 15.441 1.00 86.31 88 SER A C 1
ATOM 669 O O . SER A 1 88 ? -24.502 -11.058 16.350 1.00 86.31 88 SER A O 1
ATOM 671 N N . THR A 1 89 ? -22.672 -9.993 15.635 1.00 87.00 89 THR A N 1
ATOM 672 C CA . THR A 1 89 ? -22.086 -9.752 16.961 1.00 87.00 89 THR A CA 1
ATOM 673 C C . THR A 1 89 ? -22.658 -8.499 17.628 1.00 87.00 89 THR A C 1
ATOM 675 O O . THR A 1 89 ? -22.468 -8.311 18.827 1.00 87.00 89 THR A O 1
ATOM 678 N N . VAL A 1 90 ? -23.378 -7.661 16.875 1.00 81.62 90 VAL A N 1
ATOM 679 C CA . VAL A 1 90 ? -24.058 -6.452 17.347 1.00 81.62 90 VAL A CA 1
ATOM 680 C C . VAL A 1 90 ? -25.551 -6.568 17.046 1.00 81.62 90 VAL A C 1
ATOM 682 O O . VAL A 1 90 ? -25.966 -7.070 16.006 1.00 81.62 90 VAL A O 1
ATOM 685 N N . GLY A 1 91 ? -26.398 -6.112 17.968 1.00 76.19 91 GLY A N 1
ATOM 686 C CA . GLY A 1 91 ? -27.842 -6.144 17.779 1.00 76.19 91 GLY A CA 1
ATOM 687 C C . GLY A 1 91 ? -28.499 -4.838 18.181 1.00 76.19 91 GLY A C 1
ATOM 688 O O . GLY A 1 91 ? -28.222 -4.294 19.246 1.00 76.19 91 GLY A O 1
ATOM 689 N N . LYS A 1 92 ? -29.425 -4.360 17.348 1.00 80.12 92 LYS A N 1
ATOM 690 C CA . LYS A 1 92 ? -30.313 -3.242 17.673 1.00 80.12 92 LYS A CA 1
ATOM 691 C C . LYS A 1 92 ? -31.756 -3.712 17.590 1.00 80.12 92 LYS A C 1
ATOM 693 O O . LYS A 1 92 ? -32.187 -4.214 16.556 1.00 80.12 92 LYS A O 1
ATOM 698 N N . LEU A 1 93 ? -32.509 -3.517 18.669 1.00 78.69 93 LEU A N 1
ATOM 699 C CA . LEU A 1 93 ? -33.924 -3.861 18.731 1.00 78.69 93 LEU A CA 1
ATOM 700 C C . LEU A 1 93 ? -34.728 -2.667 19.240 1.00 78.69 93 LEU A C 1
ATOM 702 O O . LEU A 1 93 ? -34.353 -2.011 20.207 1.00 78.69 93 LEU A O 1
ATOM 706 N N . THR A 1 94 ? -35.855 -2.391 18.591 1.00 78.44 94 THR A N 1
ATOM 707 C CA . THR A 1 94 ? -36.855 -1.446 19.090 1.00 78.44 94 THR A CA 1
ATOM 708 C C . THR A 1 94 ? -38.059 -2.240 19.563 1.00 78.44 94 THR A C 1
ATOM 710 O O . THR A 1 94 ? -38.701 -2.914 18.761 1.00 78.44 94 THR A O 1
ATOM 713 N N . VAL A 1 95 ? -38.370 -2.151 20.857 1.00 79.44 95 VAL A N 1
ATOM 714 C CA . VAL A 1 95 ? -39.517 -2.834 21.464 1.00 79.44 95 VAL A CA 1
ATOM 715 C C . VAL A 1 95 ? -40.633 -1.812 21.689 1.00 79.44 95 VAL A C 1
ATOM 717 O O . VAL A 1 95 ? -40.580 -1.062 22.663 1.00 79.44 95 VAL A O 1
ATOM 720 N N . PRO A 1 96 ? -41.636 -1.722 2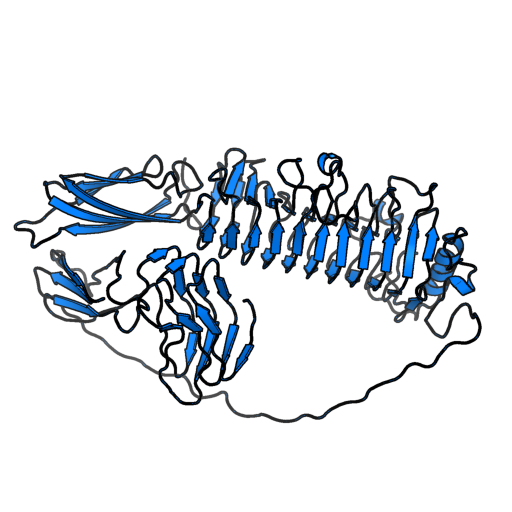0.798 1.00 75.25 96 PRO A N 1
ATOM 721 C CA . PRO A 1 96 ? -42.803 -0.896 21.065 1.00 75.25 96 PRO A CA 1
ATOM 722 C C . PRO A 1 96 ? -43.634 -1.540 22.179 1.00 75.25 96 PRO A C 1
ATOM 724 O O . PRO A 1 96 ? -43.841 -2.751 22.185 1.00 75.25 96 PRO A O 1
ATOM 727 N N . GLY A 1 97 ? -44.147 -0.741 23.107 1.00 66.12 97 GLY A N 1
ATOM 728 C CA . GLY A 1 97 ? -45.011 -1.255 24.162 1.00 66.12 97 GLY A CA 1
ATOM 729 C C . GLY A 1 97 ? -45.582 -0.149 25.031 1.00 66.12 97 GLY A C 1
ATOM 730 O O . GLY A 1 97 ? -44.941 0.887 25.209 1.00 66.12 97 GLY A O 1
ATOM 731 N N . ASN A 1 98 ? -46.775 -0.406 25.569 1.00 62.69 98 ASN A N 1
ATOM 732 C CA . ASN A 1 98 ? -47.405 0.426 26.584 1.00 62.69 98 ASN A CA 1
ATOM 733 C C . ASN A 1 98 ? -47.251 -0.250 27.951 1.00 62.69 98 ASN A C 1
ATOM 735 O O . ASN A 1 98 ? -47.341 -1.474 28.037 1.00 62.69 98 ASN A O 1
ATOM 739 N N . GLY A 1 99 ? -47.081 0.529 29.016 1.00 71.25 99 GLY A N 1
ATOM 740 C CA . GLY A 1 99 ? -46.949 0.013 30.382 1.00 71.25 99 GLY A CA 1
ATOM 741 C C . GLY A 1 99 ? -45.579 0.276 30.999 1.00 71.25 99 GLY A C 1
ATOM 742 O O . GLY A 1 99 ? -44.942 1.273 30.670 1.00 71.25 99 GLY A O 1
ATOM 743 N N . THR A 1 100 ? -45.190 -0.577 31.946 1.00 74.62 100 THR A N 1
ATOM 744 C CA . THR A 1 100 ? -44.018 -0.416 32.825 1.00 74.62 100 THR A CA 1
ATOM 745 C C . THR A 1 100 ? -42.897 -1.416 32.543 1.00 74.62 100 THR A C 1
ATOM 747 O O . THR A 1 100 ? -41.941 -1.482 33.305 1.00 74.62 100 THR A O 1
ATOM 750 N N . LYS A 1 101 ? -43.011 -2.242 31.495 1.00 81.25 101 LYS A N 1
ATOM 751 C CA . LYS A 1 101 ? -42.069 -3.332 31.211 1.00 81.25 101 LYS A CA 1
ATOM 752 C C . LYS A 1 101 ? -41.902 -3.556 29.715 1.00 81.25 101 LYS A C 1
ATOM 754 O O . LYS A 1 101 ? -42.886 -3.740 29.001 1.00 81.25 101 LYS A O 1
ATOM 759 N N . TRP A 1 102 ? -40.653 -3.636 29.273 1.00 85.50 102 TRP A N 1
ATOM 760 C CA . TRP A 1 102 ? -40.263 -3.964 27.905 1.00 85.50 102 TRP A CA 1
ATOM 761 C C . TRP A 1 102 ? -39.242 -5.098 27.922 1.00 85.50 102 TRP A C 1
ATOM 763 O O . TRP A 1 102 ? -38.255 -5.053 28.653 1.00 85.50 102 TRP A O 1
ATOM 773 N N . VAL A 1 103 ? -39.490 -6.125 27.111 1.00 85.38 103 VAL A N 1
ATOM 774 C CA . VAL A 1 103 ? -38.620 -7.300 26.984 1.00 85.38 103 VAL A CA 1
ATOM 775 C C . VAL A 1 103 ? -38.019 -7.299 25.584 1.00 85.38 103 VAL A C 1
ATOM 777 O O . VAL A 1 103 ? -38.726 -7.496 24.597 1.00 85.38 103 VAL A O 1
ATOM 780 N N . ALA A 1 104 ? -36.716 -7.060 25.499 1.00 83.94 104 ALA A N 1
ATOM 781 C CA . ALA A 1 104 ? -35.940 -7.095 24.270 1.00 83.94 104 ALA A CA 1
ATOM 782 C C . ALA A 1 104 ? -35.238 -8.452 24.149 1.00 83.94 104 ALA A C 1
ATOM 784 O O . ALA A 1 104 ? -34.299 -8.729 24.886 1.00 83.94 104 ALA A O 1
ATOM 785 N N . ASN A 1 105 ? -35.699 -9.304 23.232 1.00 86.31 105 ASN A N 1
ATOM 786 C CA . ASN A 1 105 ? -35.089 -10.605 22.961 1.00 86.31 105 ASN A CA 1
ATOM 787 C C . ASN A 1 105 ? -34.214 -10.526 21.701 1.00 86.31 105 ASN A C 1
ATOM 789 O O . ASN A 1 105 ? -34.725 -10.348 20.596 1.00 86.31 105 ASN A O 1
ATOM 793 N N . PHE A 1 106 ? -32.905 -10.674 21.880 1.00 84.88 106 PHE A N 1
ATOM 794 C CA . PHE A 1 106 ? -31.897 -10.606 20.828 1.00 84.88 106 PHE A CA 1
ATOM 795 C C . PHE A 1 106 ? -31.502 -11.979 20.262 1.00 84.88 106 PHE A C 1
ATOM 797 O O . PHE A 1 106 ? -30.626 -12.040 19.406 1.00 84.88 106 PHE A O 1
ATOM 804 N N . SER A 1 107 ? -32.126 -13.090 20.668 1.00 83.94 107 SER A N 1
ATOM 805 C CA . SER A 1 107 ? -31.729 -14.448 20.243 1.00 83.94 107 SER A CA 1
ATOM 806 C C . SER A 1 107 ? -31.839 -14.705 18.734 1.00 83.94 107 SER A C 1
ATOM 808 O O . SER A 1 107 ? -31.151 -15.581 18.200 1.00 83.94 107 SER A O 1
ATOM 810 N N . SER A 1 108 ? -32.683 -13.945 18.030 1.00 81.12 108 SER A N 1
ATOM 811 C CA . SER A 1 108 ? -32.781 -13.968 16.565 1.00 81.12 108 SER A CA 1
ATOM 812 C C . SER A 1 108 ? -31.755 -13.072 15.862 1.00 81.12 108 SER A C 1
ATOM 814 O O . SER A 1 108 ? -31.580 -13.215 14.658 1.00 81.12 108 SER A O 1
ATOM 816 N N . ILE A 1 109 ? -31.085 -12.177 16.594 1.00 82.31 109 ILE A N 1
ATOM 817 C CA . ILE A 1 109 ? -30.144 -11.181 16.065 1.00 82.31 109 ILE A CA 1
ATOM 818 C C . ILE A 1 109 ? -28.704 -11.575 16.391 1.00 82.31 109 ILE A C 1
ATOM 820 O O . ILE A 1 109 ? -27.842 -11.509 15.525 1.00 82.31 109 ILE A O 1
ATOM 824 N N . LEU A 1 110 ? -28.430 -11.990 17.628 1.00 86.94 110 LEU A N 1
ATOM 825 C CA . LEU A 1 110 ? -27.074 -12.274 18.082 1.00 86.94 110 LEU A CA 1
ATOM 826 C C . LEU A 1 110 ? -26.632 -13.680 17.686 1.00 86.94 110 LEU A C 1
ATOM 828 O O . LEU A 1 110 ? -27.368 -14.662 17.845 1.00 86.94 110 LEU A O 1
ATOM 832 N N . VAL A 1 111 ? -25.404 -13.760 17.171 1.00 87.94 111 VAL A N 1
ATOM 833 C CA . VAL A 1 111 ? -24.775 -15.017 16.747 1.00 87.94 111 VAL A CA 1
ATOM 834 C C . VAL A 1 111 ? -24.437 -15.917 17.934 1.00 87.94 111 VAL A C 1
ATOM 836 O O . VAL A 1 111 ? -24.694 -17.117 17.876 1.00 87.94 111 VAL A O 1
ATOM 839 N N . PHE A 1 112 ? -23.946 -15.338 19.032 1.00 84.50 112 PHE A N 1
ATOM 840 C CA . PHE A 1 112 ? -23.600 -16.075 20.242 1.00 84.50 112 PHE A CA 1
ATOM 841 C C . PHE A 1 112 ? -24.783 -16.105 21.219 1.00 84.50 112 PHE A C 1
ATOM 843 O O . PHE A 1 112 ? -25.310 -15.041 21.566 1.00 84.50 112 PHE A O 1
ATOM 850 N N . PRO A 1 113 ? -25.216 -17.292 21.678 1.00 74.19 113 PRO A N 1
ATOM 851 C CA . PRO A 1 113 ? -26.169 -17.385 22.773 1.00 74.19 113 PRO A CA 1
ATOM 852 C C . PRO A 1 113 ? -25.538 -16.843 24.064 1.00 74.19 113 PRO A C 1
ATOM 854 O O . PRO A 1 113 ? -24.352 -17.037 24.316 1.00 74.19 113 PRO A O 1
ATOM 857 N N . ASP A 1 114 ? -26.346 -16.148 24.860 1.00 72.00 114 ASP A N 1
ATOM 858 C CA . ASP A 1 114 ? -26.077 -15.797 26.259 1.00 72.00 114 ASP A CA 1
ATOM 859 C C . ASP A 1 114 ? -24.807 -14.947 26.497 1.00 72.00 114 ASP A C 1
ATOM 861 O O . ASP A 1 114 ? -24.182 -15.019 27.555 1.00 72.00 114 ASP A O 1
ATOM 865 N N . ARG A 1 115 ? -24.412 -14.121 25.516 1.00 73.81 115 ARG A N 1
ATOM 866 C CA . ARG A 1 115 ? -23.127 -13.383 25.499 1.00 73.81 115 ARG A CA 1
ATOM 867 C C . ARG A 1 115 ? -23.294 -11.879 25.234 1.00 73.81 115 ARG A C 1
ATOM 869 O O . ARG A 1 115 ? -22.552 -11.288 24.452 1.00 73.81 115 ARG A O 1
ATOM 876 N N . ILE A 1 116 ? -24.259 -11.236 25.897 1.00 74.56 116 ILE A N 1
ATOM 877 C CA . ILE A 1 116 ? -24.371 -9.766 25.900 1.00 74.56 116 ILE A CA 1
ATOM 878 C C . ILE A 1 116 ? -23.346 -9.196 26.886 1.00 74.56 116 ILE A C 1
ATOM 880 O O . ILE A 1 116 ? -23.593 -9.143 28.087 1.00 74.56 116 ILE A O 1
ATOM 884 N N . ASN A 1 117 ? -22.194 -8.768 26.367 1.00 69.62 117 ASN A N 1
ATOM 885 C CA . ASN A 1 117 ? -21.131 -8.151 27.173 1.00 69.62 117 ASN A CA 1
ATOM 886 C C . ASN A 1 117 ? -21.347 -6.648 27.393 1.00 69.62 117 ASN A C 1
ATOM 888 O O . ASN A 1 117 ? -20.947 -6.103 28.416 1.00 69.62 117 ASN A O 1
ATOM 892 N N . HIS A 1 118 ? -21.961 -5.981 26.414 1.00 66.94 118 HIS A N 1
ATOM 893 C CA . HIS A 1 118 ? -22.272 -4.555 26.427 1.00 66.94 118 HIS A CA 1
ATOM 894 C C . HIS A 1 118 ? -23.682 -4.363 25.895 1.00 66.94 118 HIS A C 1
ATOM 896 O O . HIS A 1 118 ? -24.055 -4.969 24.889 1.00 66.94 118 HIS A O 1
ATOM 902 N N . PHE A 1 119 ? -24.456 -3.500 26.541 1.00 69.81 119 PHE A N 1
ATOM 903 C CA . PHE A 1 119 ? -25.712 -3.026 25.987 1.00 69.81 119 PHE A CA 1
ATOM 904 C C . PHE A 1 119 ? -25.935 -1.566 26.370 1.00 69.81 119 PHE A C 1
ATOM 906 O O . PHE A 1 119 ? -25.538 -1.093 27.438 1.00 69.81 119 PHE A O 1
ATOM 913 N N . GLN A 1 120 ? -26.618 -0.865 25.478 1.00 63.25 120 GLN A N 1
ATOM 914 C CA . GLN A 1 120 ? -27.135 0.476 25.687 1.00 63.25 120 GLN A CA 1
ATOM 915 C C . GLN A 1 120 ? -28.625 0.444 25.378 1.00 63.25 120 GLN A C 1
ATOM 917 O O . GLN A 1 120 ? -29.081 -0.309 24.513 1.00 63.25 120 GLN A O 1
ATOM 922 N N . TYR A 1 121 ? -29.394 1.264 26.080 1.00 66.88 121 TYR A N 1
ATOM 923 C CA . TYR A 1 121 ? -30.808 1.427 25.799 1.00 66.88 121 TYR A CA 1
ATOM 924 C C . TYR A 1 121 ? -31.200 2.888 25.981 1.00 66.88 121 TYR A C 1
ATOM 926 O O . TYR A 1 121 ? -30.607 3.618 26.772 1.00 66.88 121 TYR A O 1
ATOM 934 N N . SER A 1 122 ? -32.203 3.310 25.223 1.00 63.59 122 SER A N 1
ATOM 935 C CA . SER A 1 122 ? -32.828 4.617 25.360 1.00 63.59 122 SER A CA 1
ATOM 936 C C . SER A 1 122 ? -34.340 4.445 25.330 1.00 63.59 122 SER A C 1
ATOM 938 O O . SER A 1 122 ? -34.875 3.618 24.587 1.00 63.59 122 SER A O 1
ATOM 940 N N . LEU A 1 123 ? -35.040 5.217 26.160 1.00 63.19 123 LEU A N 1
ATOM 941 C CA . LEU A 1 123 ? -36.495 5.299 26.135 1.00 63.19 123 LEU A CA 1
ATOM 942 C C . LEU A 1 123 ? -36.896 6.549 25.359 1.00 63.19 123 LEU A C 1
ATOM 944 O O . LEU A 1 123 ? -36.563 7.669 25.742 1.00 63.19 123 LEU A O 1
ATOM 948 N N . ASN A 1 124 ? -37.603 6.347 24.251 1.00 60.72 124 ASN A N 1
ATOM 949 C CA . ASN A 1 124 ? -38.132 7.431 23.437 1.00 60.72 124 ASN A CA 1
ATOM 950 C C . ASN A 1 124 ? -39.623 7.622 23.744 1.00 60.72 124 ASN A C 1
ATOM 952 O O . ASN A 1 124 ? -40.436 6.740 23.460 1.00 60.72 124 ASN A O 1
ATOM 956 N N . PHE A 1 125 ? -39.973 8.769 24.325 1.00 59.00 125 PHE A N 1
ATOM 957 C CA . PHE A 1 125 ? -41.348 9.136 24.658 1.00 59.00 125 PHE A CA 1
ATOM 958 C C . PHE A 1 125 ? -41.952 9.972 23.525 1.00 59.00 125 PHE A C 1
ATOM 960 O O . PHE A 1 125 ? -41.368 10.965 23.095 1.00 59.00 125 PHE A O 1
ATOM 967 N N . GLN A 1 126 ? -43.148 9.612 23.054 1.00 52.34 126 GLN A N 1
ATOM 968 C CA . GLN A 1 126 ? -43.905 10.476 22.147 1.00 52.34 126 GLN A CA 1
ATOM 969 C C . GLN A 1 126 ? -44.610 11.575 22.961 1.00 52.34 126 GLN A C 1
ATOM 971 O O . GLN A 1 126 ? -45.668 11.340 23.539 1.00 52.34 126 GLN A O 1
ATOM 976 N N . GLY A 1 127 ? -44.008 12.768 23.012 1.00 52.25 127 GLY A N 1
ATOM 977 C CA . GLY A 1 127 ? -44.509 13.948 23.735 1.00 52.25 127 GLY A CA 1
ATOM 978 C C . GLY A 1 127 ? -43.527 14.469 24.791 1.00 52.25 127 GLY A C 1
ATOM 979 O O . GLY A 1 127 ? -42.489 13.860 25.026 1.00 52.25 127 GLY A O 1
ATOM 980 N N . VAL A 1 128 ? -43.842 15.602 25.431 1.00 44.12 128 VAL A N 1
ATOM 981 C CA . VAL A 1 128 ? -43.070 16.133 26.572 1.00 44.12 128 VAL A CA 1
ATOM 982 C C . VAL A 1 128 ? -43.713 15.612 27.864 1.00 44.12 128 VAL A C 1
ATOM 984 O O . VAL A 1 128 ? -44.792 16.089 28.223 1.00 44.12 128 VAL A O 1
ATOM 987 N N . PRO A 1 129 ? -43.133 14.611 28.553 1.00 50.44 129 PRO A N 1
ATOM 988 C CA . PRO A 1 129 ? -43.680 14.149 29.822 1.00 50.44 129 PRO A CA 1
ATOM 989 C C . PRO A 1 129 ? -43.519 15.231 30.900 1.00 50.44 129 PRO A C 1
ATOM 991 O O . PRO A 1 129 ? -42.508 15.926 30.949 1.00 50.44 129 PRO A O 1
ATOM 994 N N . ALA A 1 130 ? -44.497 15.350 31.804 1.00 46.34 130 ALA A N 1
ATOM 995 C CA . ALA A 1 130 ? -44.428 16.279 32.941 1.00 46.34 130 ALA A CA 1
ATOM 996 C C . ALA A 1 130 ? -43.293 15.935 33.934 1.00 46.34 130 ALA A C 1
ATOM 998 O O . ALA A 1 130 ? -42.830 16.802 34.669 1.00 46.34 130 ALA A O 1
ATOM 999 N N . ALA A 1 131 ? -42.845 14.673 33.949 1.00 49.41 131 ALA A N 1
ATOM 1000 C CA . ALA A 1 131 ? -41.635 14.190 34.612 1.00 49.41 131 ALA A CA 1
ATOM 1001 C C . ALA A 1 131 ? -41.186 12.875 33.950 1.00 49.41 131 ALA A C 1
ATOM 1003 O O . ALA A 1 131 ? -42.033 12.033 33.637 1.00 49.41 131 ALA A O 1
ATOM 1004 N N . PHE A 1 132 ? -39.879 12.679 33.755 1.00 52.94 132 PHE A N 1
ATOM 1005 C CA . PHE A 1 132 ? -39.344 11.422 33.226 1.00 52.94 132 PHE A CA 1
ATOM 1006 C C . PHE A 1 132 ? -39.487 10.295 34.265 1.00 52.94 132 PHE A C 1
ATOM 1008 O O . PHE A 1 132 ? -39.109 10.500 35.421 1.00 52.94 132 PHE A O 1
ATOM 1015 N N . PRO A 1 133 ? -40.041 9.125 33.894 1.00 60.78 133 PRO A N 1
ATOM 1016 C CA . PRO A 1 133 ? -40.127 7.985 34.799 1.00 60.78 133 PRO A CA 1
ATOM 1017 C C . PRO A 1 133 ? -38.737 7.421 35.105 1.00 60.78 133 PRO A C 1
ATOM 1019 O O . PRO A 1 133 ? -37.880 7.348 34.215 1.00 60.78 133 PRO A O 1
ATOM 1022 N N . ALA A 1 134 ? -38.522 7.003 36.353 1.00 62.69 134 ALA A N 1
ATOM 1023 C CA . ALA A 1 134 ? -37.344 6.223 36.706 1.00 62.69 134 ALA A CA 1
ATOM 1024 C C . ALA A 1 134 ? -37.422 4.874 35.981 1.00 62.69 134 ALA A C 1
ATOM 1026 O O . ALA A 1 134 ? -38.483 4.252 35.915 1.00 62.69 134 ALA A O 1
ATOM 1027 N N . HIS A 1 135 ? -36.311 4.440 35.399 1.00 63.72 135 HIS A N 1
ATOM 1028 C CA . HIS A 1 135 ? -36.255 3.226 34.598 1.00 63.72 135 HIS A CA 1
ATOM 1029 C C . HIS A 1 135 ? -34.912 2.527 34.769 1.00 63.72 135 HIS A C 1
ATOM 1031 O O . HIS A 1 135 ? -33.903 3.163 35.073 1.00 63.72 135 HIS A O 1
ATOM 1037 N N . GLY A 1 136 ? -34.907 1.210 34.595 1.00 60.88 136 GLY A N 1
ATOM 1038 C CA . GLY A 1 136 ? -33.716 0.396 34.792 1.00 60.88 136 GLY A CA 1
ATOM 1039 C C . GLY A 1 136 ? -33.835 -0.971 34.140 1.00 60.88 136 GLY A C 1
ATOM 1040 O O . GLY A 1 136 ? -34.932 -1.460 33.869 1.00 60.88 136 GLY A O 1
ATOM 1041 N N . VAL A 1 137 ? -32.688 -1.599 33.897 1.00 68.56 137 VAL A N 1
ATOM 1042 C CA . VAL A 1 137 ? -32.637 -2.996 33.461 1.00 68.56 137 VAL A CA 1
ATOM 1043 C C . VAL A 1 137 ? -32.776 -3.896 34.679 1.00 68.56 137 VAL A C 1
ATOM 1045 O O . VAL A 1 137 ? -31.989 -3.790 35.614 1.00 68.56 137 VAL A O 1
ATOM 1048 N N . THR A 1 138 ? -33.762 -4.788 34.672 1.00 67.31 138 THR A N 1
ATOM 1049 C CA . THR A 1 138 ? -34.029 -5.711 35.788 1.00 67.31 138 THR A CA 1
ATOM 1050 C C . THR A 1 138 ? -33.521 -7.125 35.525 1.00 67.31 138 THR A C 1
ATOM 1052 O O . THR A 1 138 ? -33.354 -7.907 36.458 1.00 67.31 138 THR A O 1
ATOM 1055 N N . SER A 1 139 ? -33.219 -7.460 34.267 1.00 69.62 139 SER A N 1
ATOM 1056 C CA . SER A 1 139 ? -32.605 -8.731 33.877 1.00 69.62 139 SER A CA 1
ATOM 1057 C C . SER A 1 139 ? -31.863 -8.596 32.546 1.00 69.62 139 SER A C 1
ATOM 1059 O O . SER A 1 139 ? -32.365 -7.959 31.620 1.00 69.62 139 SER A O 1
ATOM 1061 N N . SER A 1 140 ? -30.685 -9.215 32.451 1.00 67.69 140 SER A N 1
ATOM 1062 C CA . SER A 1 140 ? -29.938 -9.408 31.205 1.00 67.69 140 SER A CA 1
ATOM 1063 C C . SER A 1 140 ? -29.376 -10.833 31.171 1.00 67.69 140 SER A C 1
ATOM 1065 O O . SER A 1 140 ? -28.271 -11.089 31.650 1.00 67.69 140 SER A O 1
ATOM 1067 N N . SER A 1 141 ? -30.154 -11.787 30.670 1.00 74.25 141 SER A N 1
ATOM 1068 C CA . SER A 1 141 ? -29.730 -13.184 30.531 1.00 74.25 141 SER A CA 1
ATOM 1069 C C . SER A 1 141 ? -30.356 -13.812 29.298 1.00 74.25 141 SER A C 1
ATOM 1071 O O . SER A 1 141 ? -31.384 -13.361 28.805 1.00 74.25 141 SER A O 1
ATOM 1073 N N . ASN A 1 142 ? -29.724 -14.850 28.769 1.00 74.81 142 ASN A N 1
ATOM 1074 C CA . ASN A 1 142 ? -30.204 -15.594 27.611 1.00 74.81 142 ASN A CA 1
ATOM 1075 C C . ASN A 1 142 ? -30.498 -14.752 26.357 1.00 74.81 142 ASN A C 1
ATOM 1077 O O . ASN A 1 142 ? -31.507 -14.954 25.681 1.00 74.81 142 ASN A O 1
ATOM 1081 N N . ASN A 1 143 ? -29.658 -13.744 26.093 1.00 79.75 143 ASN A N 1
ATOM 1082 C CA . ASN A 1 143 ? -29.881 -12.708 25.076 1.00 79.75 143 ASN A CA 1
ATOM 1083 C C . ASN A 1 143 ? -31.197 -11.918 25.241 1.00 79.75 143 ASN A C 1
ATOM 1085 O O . ASN A 1 143 ? -31.654 -11.261 24.307 1.00 79.75 143 ASN A O 1
ATOM 1089 N N . VAL A 1 144 ? -31.804 -11.941 26.427 1.00 80.25 144 VAL A N 1
ATOM 1090 C CA . VAL A 1 144 ? -32.991 -11.165 26.781 1.00 80.25 144 VAL A CA 1
ATOM 1091 C C . VAL A 1 144 ? -32.596 -10.044 27.734 1.00 80.25 144 VAL A C 1
ATOM 1093 O O . VAL A 1 144 ? -32.012 -10.288 28.786 1.00 80.25 144 VAL A O 1
ATOM 1096 N N . VAL A 1 145 ? -32.951 -8.813 27.375 1.00 80.25 145 VAL A N 1
ATOM 1097 C CA . VAL A 1 145 ? -32.821 -7.625 28.223 1.00 80.25 145 VAL A CA 1
ATOM 1098 C C . VAL A 1 145 ? -34.216 -7.165 28.628 1.00 80.25 145 VAL A C 1
ATOM 1100 O O . VAL A 1 145 ? -35.083 -6.955 27.779 1.00 80.25 145 VAL A O 1
ATOM 1103 N N . VAL A 1 146 ? -34.447 -7.013 29.928 1.00 80.31 146 VAL A N 1
ATOM 1104 C CA . VAL A 1 146 ? -35.717 -6.546 30.490 1.00 80.31 146 VAL A CA 1
ATOM 1105 C C . VAL A 1 146 ? -35.517 -5.154 31.064 1.00 80.31 146 VAL A C 1
ATOM 1107 O O . VAL A 1 146 ? -34.729 -4.985 31.989 1.00 80.31 146 VAL A O 1
ATOM 1110 N N . VAL A 1 147 ? -36.242 -4.175 30.528 1.00 77.75 147 VAL A N 1
ATOM 1111 C CA . VAL A 1 147 ? -36.277 -2.796 31.029 1.00 77.75 147 VAL A CA 1
ATOM 1112 C C . VAL A 1 147 ? -37.620 -2.567 31.703 1.00 77.75 147 VAL A C 1
ATOM 1114 O O . VAL A 1 147 ? -38.661 -2.853 31.111 1.00 77.75 147 VAL A O 1
ATOM 1117 N N . GLU A 1 148 ? -37.613 -2.037 32.920 1.00 78.06 148 GLU A N 1
ATOM 1118 C CA . GLU A 1 148 ? -38.826 -1.659 33.646 1.00 78.06 148 GLU A CA 1
ATOM 1119 C C . GLU A 1 148 ? -38.810 -0.165 33.992 1.00 78.06 148 GLU A C 1
ATOM 1121 O O . GLU A 1 148 ? -37.744 0.421 34.186 1.00 78.06 148 GLU A O 1
ATOM 1126 N N . SER A 1 149 ? -39.991 0.457 34.035 1.00 67.88 149 SER A N 1
ATOM 1127 C CA . SER A 1 149 ? -40.201 1.835 34.487 1.00 67.88 149 SER A CA 1
ATOM 1128 C C . SER A 1 149 ? -41.156 1.893 35.674 1.00 67.88 149 SER A C 1
ATOM 1130 O O . SER A 1 149 ? -42.062 1.074 35.813 1.00 67.88 149 SER A O 1
ATOM 1132 N N . ASP A 1 150 ? -40.996 2.911 36.511 1.00 65.50 150 ASP A N 1
ATOM 1133 C CA . ASP A 1 150 ? -41.851 3.157 37.676 1.00 65.50 150 ASP A CA 1
ATOM 1134 C C . ASP A 1 150 ? -43.267 3.656 37.312 1.00 65.50 150 ASP A C 1
ATOM 1136 O O . ASP A 1 150 ? -44.170 3.627 38.150 1.00 65.50 150 ASP A O 1
ATOM 1140 N N . LYS A 1 151 ? -43.485 4.108 36.064 1.00 61.66 151 LYS A N 1
ATOM 1141 C CA . LYS A 1 151 ? -44.772 4.624 35.559 1.00 61.66 151 LYS A CA 1
ATOM 1142 C C . LYS A 1 151 ? -45.091 4.137 34.137 1.00 61.66 151 LYS A C 1
ATOM 1144 O O . LYS A 1 151 ? -44.170 3.951 33.339 1.00 61.66 151 LYS A O 1
ATOM 1149 N N . PRO A 1 152 ? -46.382 3.950 33.795 1.00 51.66 152 PRO A N 1
ATOM 1150 C CA . PRO A 1 152 ? -46.806 3.448 32.490 1.00 51.66 152 PRO A CA 1
ATOM 1151 C C . PRO A 1 152 ? -46.612 4.468 31.358 1.00 51.66 152 PRO A C 1
ATOM 1153 O O . PRO A 1 152 ? -46.960 5.638 31.505 1.00 51.66 152 PRO A O 1
ATOM 1156 N N . CYS A 1 153 ? -46.118 4.005 30.207 1.00 54.59 153 CYS A N 1
ATOM 1157 C CA . CYS A 1 153 ? -45.954 4.811 28.985 1.00 54.59 153 CYS A CA 1
ATOM 1158 C C . CYS A 1 153 ? -46.917 4.348 27.872 1.00 54.59 153 CYS A C 1
ATOM 1160 O O . CYS A 1 153 ? -47.360 3.201 27.909 1.00 54.59 153 CYS A O 1
ATOM 1162 N N . SER A 1 154 ? -47.248 5.196 26.883 1.00 43.25 154 SER A N 1
ATOM 1163 C CA . SER A 1 154 ? -48.135 4.828 25.758 1.00 43.25 154 SER A CA 1
ATOM 1164 C C . SER A 1 154 ? -47.645 5.309 24.386 1.00 43.25 154 SER A C 1
ATOM 1166 O O . SER A 1 154 ? -47.205 6.449 24.266 1.00 43.25 154 SER A O 1
ATOM 1168 N N . ILE A 1 155 ? -47.797 4.482 23.347 1.00 44.69 155 ILE A N 1
ATOM 1169 C CA . ILE A 1 155 ? -47.490 4.771 21.936 1.00 44.69 155 ILE A CA 1
ATOM 1170 C C . ILE A 1 155 ? -48.775 4.822 21.097 1.00 44.69 155 ILE A C 1
ATOM 1172 O O . ILE A 1 155 ? -49.642 3.955 21.233 1.00 44.69 155 ILE A O 1
ATOM 1176 N N . THR A 1 156 ? -48.828 5.756 20.138 1.00 34.19 156 THR A N 1
ATOM 1177 C CA . THR A 1 156 ? -49.810 5.769 19.039 1.00 34.19 156 THR A CA 1
ATOM 1178 C C . THR A 1 156 ? -49.056 5.732 17.705 1.00 34.19 156 THR A C 1
ATOM 1180 O O . THR A 1 156 ? -48.269 6.630 17.408 1.00 34.19 156 THR A O 1
ATOM 1183 N N . ARG A 1 157 ? -49.250 4.690 16.882 1.00 38.91 157 ARG A N 1
ATOM 1184 C CA . ARG A 1 157 ? -48.496 4.498 15.625 1.00 38.91 157 ARG A CA 1
ATOM 1185 C C . ARG A 1 157 ? -49.415 4.520 14.401 1.00 38.91 157 ARG A C 1
ATOM 1187 O O . ARG A 1 157 ? -50.347 3.728 14.323 1.00 38.91 157 ARG A O 1
ATOM 1194 N N . GLN A 1 158 ? -49.105 5.380 13.428 1.00 28.25 158 GLN A N 1
ATOM 1195 C CA . GLN A 1 158 ? -49.595 5.293 12.047 1.00 28.25 158 GLN A CA 1
ATOM 1196 C C . GLN A 1 158 ? -48.560 4.562 11.177 1.00 28.25 158 GLN A C 1
ATOM 1198 O O . GLN A 1 158 ? -47.352 4.720 11.361 1.00 28.25 158 GLN A O 1
ATOM 1203 N N . THR A 1 159 ? -49.036 3.730 10.252 1.00 29.22 159 THR A N 1
ATOM 1204 C CA . THR A 1 159 ? -48.235 2.854 9.382 1.00 29.22 159 THR A CA 1
ATOM 1205 C C . THR A 1 159 ? -48.373 3.289 7.924 1.00 29.22 159 THR A C 1
ATOM 1207 O O . THR A 1 159 ? -49.487 3.536 7.476 1.00 29.22 159 THR A O 1
ATOM 1210 N N . MET A 1 160 ? -47.274 3.295 7.161 1.00 25.27 160 MET A N 1
ATOM 1211 C CA . MET A 1 160 ? -47.284 3.305 5.691 1.00 25.27 160 MET A CA 1
ATOM 1212 C C . MET A 1 160 ? -46.228 2.321 5.167 1.00 25.27 160 MET A C 1
ATOM 1214 O O . MET A 1 160 ? -45.066 2.387 5.559 1.00 25.27 160 MET A O 1
ATOM 1218 N N . ILE A 1 161 ? -46.639 1.409 4.280 1.00 28.81 161 ILE A N 1
ATOM 1219 C CA . ILE A 1 161 ? -45.774 0.517 3.489 1.00 28.81 161 ILE A CA 1
ATOM 1220 C C . ILE A 1 161 ? -46.152 0.705 2.014 1.00 28.81 161 ILE A C 1
ATOM 1222 O O . ILE A 1 161 ? -47.341 0.675 1.702 1.00 28.81 161 ILE A O 1
ATOM 1226 N N . LYS A 1 162 ? -45.139 0.784 1.133 1.00 28.36 162 LYS A N 1
ATOM 1227 C CA . LYS A 1 162 ? -44.974 0.039 -0.144 1.00 28.36 162 LYS A CA 1
ATOM 1228 C C . LYS A 1 162 ? -44.425 0.920 -1.267 1.00 28.36 162 LYS A C 1
ATOM 1230 O O . LYS A 1 162 ? -45.110 1.827 -1.709 1.00 28.36 162 LYS A O 1
ATOM 1235 N N . PHE A 1 163 ? -43.286 0.516 -1.836 1.00 25.83 163 PHE A N 1
ATOM 1236 C CA . PHE A 1 163 ? -43.084 0.499 -3.293 1.00 25.83 163 PHE A CA 1
AT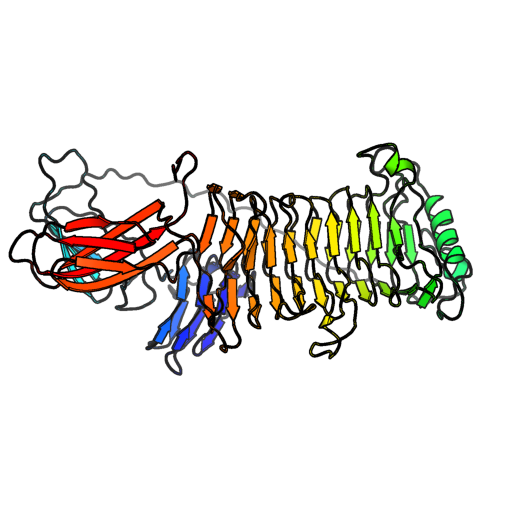OM 1237 C C . PHE A 1 163 ? -41.896 -0.414 -3.646 1.00 25.83 163 PHE A C 1
ATOM 1239 O O . PHE A 1 163 ? -40.752 -0.037 -3.439 1.00 25.83 163 PHE A O 1
ATOM 1246 N N . HIS A 1 164 ? -42.164 -1.635 -4.127 1.00 28.55 164 HIS A N 1
ATOM 1247 C CA . HIS A 1 164 ? -41.171 -2.562 -4.705 1.00 28.55 164 HIS A CA 1
ATOM 1248 C C . HIS A 1 164 ? -41.858 -3.484 -5.728 1.00 28.55 164 HIS A C 1
ATOM 1250 O O . HIS A 1 164 ? -42.097 -4.665 -5.481 1.00 28.55 164 HIS A O 1
ATOM 1256 N N . LYS A 1 165 ? -42.234 -2.942 -6.893 1.00 31.58 165 LYS A N 1
ATOM 1257 C CA . LYS A 1 165 ? -42.629 -3.773 -8.041 1.00 31.58 165 LYS A CA 1
ATOM 1258 C C . LYS A 1 165 ? -42.400 -3.052 -9.367 1.00 31.58 165 LYS A C 1
ATOM 1260 O O . LYS A 1 165 ? -43.336 -2.487 -9.920 1.00 31.58 165 LYS A O 1
ATOM 1265 N N . LYS A 1 166 ? -41.166 -3.101 -9.870 1.00 30.78 166 LYS A N 1
ATOM 1266 C CA . LYS A 1 166 ? -40.831 -3.132 -11.308 1.00 30.78 166 LYS A CA 1
ATOM 1267 C C . LYS A 1 166 ? -39.315 -3.091 -11.461 1.00 30.78 166 LYS A C 1
ATOM 1269 O O . LYS A 1 166 ? -38.746 -2.032 -11.255 1.00 30.78 166 LYS A O 1
ATOM 1274 N N . LEU A 1 167 ? -38.702 -4.230 -11.779 1.00 30.53 167 LEU A N 1
ATOM 1275 C CA . LEU A 1 167 ? -37.436 -4.358 -12.523 1.00 30.53 167 LEU A CA 1
ATOM 1276 C C . LEU A 1 167 ? -37.047 -5.842 -12.562 1.00 30.53 167 LEU A C 1
ATOM 1278 O O . LEU A 1 167 ? -36.143 -6.298 -11.874 1.00 30.53 167 LEU A O 1
ATOM 1282 N N . ARG A 1 168 ? -37.817 -6.613 -13.328 1.00 34.75 168 ARG A N 1
ATOM 1283 C CA . ARG A 1 168 ? -37.417 -7.913 -13.867 1.00 34.75 168 ARG A CA 1
ATOM 1284 C C . ARG A 1 168 ? -38.172 -8.091 -15.168 1.00 34.75 168 ARG A C 1
ATOM 1286 O O . ARG A 1 168 ? -39.324 -8.496 -15.137 1.00 34.75 168 ARG A O 1
ATOM 1293 N N . GLU A 1 169 ? -37.533 -7.717 -16.263 1.00 33.09 169 GLU A N 1
ATOM 1294 C CA . GLU A 1 169 ? -37.840 -8.197 -17.606 1.00 33.09 169 GLU A CA 1
ATOM 1295 C C . GLU A 1 169 ? -36.613 -7.912 -18.485 1.00 33.09 169 GLU A C 1
ATOM 1297 O O . GLU A 1 169 ? -36.173 -6.767 -18.565 1.00 33.09 169 GLU A O 1
ATOM 1302 N N . MET A 1 170 ? -36.118 -8.980 -19.123 1.00 34.25 170 MET A N 1
ATOM 1303 C CA . MET A 1 170 ? -35.155 -9.069 -20.237 1.00 34.25 170 MET A CA 1
ATOM 1304 C C . MET A 1 170 ? -33.755 -9.614 -19.908 1.00 34.25 170 MET A C 1
ATOM 1306 O O . MET A 1 170 ? -32.787 -8.885 -19.717 1.00 34.25 170 MET A O 1
ATOM 1310 N N . GLU A 1 171 ? -33.681 -10.947 -19.933 1.00 30.92 171 GLU A N 1
ATOM 1311 C CA . GLU A 1 171 ? -32.488 -11.739 -20.242 1.00 30.92 171 GLU A CA 1
ATOM 1312 C C . GLU A 1 171 ? -32.334 -11.928 -21.762 1.00 30.92 171 GLU A C 1
ATOM 1314 O O . GLU A 1 171 ? -33.328 -11.991 -22.488 1.00 30.92 171 GLU A O 1
ATOM 1319 N N . GLY A 1 172 ? -31.091 -12.160 -22.199 1.00 28.70 172 GLY A N 1
ATOM 1320 C CA . GLY A 1 172 ? -30.798 -13.104 -23.284 1.00 28.70 172 GLY A CA 1
ATOM 1321 C C . GLY A 1 172 ? -29.826 -12.614 -24.363 1.00 28.70 172 GLY A C 1
ATOM 1322 O O . GLY A 1 172 ? -30.213 -11.833 -25.223 1.00 28.70 172 GLY A O 1
ATOM 1323 N N . TYR A 1 173 ? -28.591 -13.145 -24.386 1.00 27.41 173 TYR A N 1
ATOM 1324 C CA . TYR A 1 173 ? -28.144 -14.249 -25.274 1.00 27.41 173 TYR A CA 1
ATOM 1325 C C . TYR A 1 173 ? -26.613 -14.208 -25.559 1.00 27.41 173 TYR A C 1
ATOM 1327 O O . TYR A 1 173 ? -26.047 -13.157 -25.844 1.00 27.41 173 TYR A O 1
ATOM 1335 N N . HIS A 1 174 ? -25.956 -15.377 -25.517 1.00 31.00 174 HIS A N 1
ATOM 1336 C CA . HIS A 1 174 ? -24.543 -15.681 -25.863 1.00 31.00 174 HIS A CA 1
ATOM 1337 C C . HIS A 1 174 ? -24.485 -16.454 -27.206 1.00 31.00 174 HIS A C 1
ATOM 1339 O O . HIS A 1 174 ? -25.467 -17.140 -27.496 1.00 31.00 174 HIS A O 1
ATOM 1345 N N . PRO A 1 175 ? -23.390 -16.440 -28.018 1.00 35.44 175 PRO A N 1
ATOM 1346 C CA . PRO A 1 175 ? -22.314 -17.447 -27.847 1.00 35.44 175 PRO A CA 1
ATOM 1347 C C . PRO A 1 175 ? -20.875 -17.128 -28.366 1.00 35.44 175 PRO A C 1
ATOM 1349 O O . PRO A 1 175 ? -20.662 -16.447 -29.360 1.00 35.44 175 PRO A O 1
ATOM 1352 N N . ALA A 1 176 ? -19.913 -17.720 -27.641 1.00 29.62 176 ALA A N 1
ATOM 1353 C CA . ALA A 1 176 ? -18.620 -18.379 -27.946 1.00 29.62 176 ALA A CA 1
ATOM 1354 C C . ALA A 1 176 ? -17.709 -18.100 -29.186 1.00 29.62 176 ALA A C 1
ATOM 1356 O O . ALA A 1 176 ? -18.077 -18.336 -30.330 1.00 29.62 176 ALA A O 1
ATOM 1357 N N . ASN A 1 177 ? -16.426 -17.872 -28.832 1.00 29.62 177 ASN A N 1
ATOM 1358 C CA . ASN A 1 177 ? -15.137 -18.457 -29.285 1.00 29.62 177 ASN A CA 1
ATOM 1359 C C . ASN A 1 177 ? -14.581 -18.306 -30.721 1.00 29.62 177 ASN A C 1
ATOM 1361 O O . ASN A 1 177 ? -15.128 -18.842 -31.677 1.00 29.62 177 ASN A O 1
ATOM 1365 N N . ALA A 1 178 ? -13.323 -17.829 -30.798 1.00 28.45 178 ALA A N 1
ATOM 1366 C CA . ALA A 1 178 ? -12.290 -18.362 -31.702 1.00 28.45 178 ALA A CA 1
ATOM 1367 C C . ALA A 1 178 ? -10.855 -18.102 -31.177 1.00 28.45 178 ALA A C 1
ATOM 1369 O O . ALA A 1 178 ? -10.511 -16.998 -30.760 1.00 28.45 178 ALA A O 1
ATOM 1370 N N . THR A 1 179 ? -10.028 -19.147 -31.213 1.00 29.78 179 THR A N 1
ATOM 1371 C CA . THR A 1 179 ? -8.592 -19.225 -30.890 1.00 29.78 179 THR A CA 1
ATOM 1372 C C . THR A 1 179 ? -7.714 -18.893 -32.106 1.00 29.78 179 THR A C 1
ATOM 1374 O O . THR A 1 179 ? -8.084 -19.201 -33.236 1.00 29.78 179 THR A O 1
ATOM 1377 N N . LEU A 1 180 ? -6.512 -18.336 -31.893 1.00 28.22 180 LEU A N 1
ATOM 1378 C CA . LEU A 1 180 ? -5.494 -18.151 -32.942 1.00 28.22 180 LEU A CA 1
ATOM 1379 C C . LEU A 1 180 ? -4.105 -18.625 -32.480 1.00 28.22 180 LEU A C 1
ATOM 1381 O O . LEU A 1 180 ? -3.620 -18.248 -31.415 1.00 28.22 180 LEU A O 1
ATOM 1385 N N . SER A 1 181 ? -3.473 -19.456 -33.312 1.00 27.55 181 SER A N 1
ATOM 1386 C CA . SER A 1 181 ? -2.125 -20.018 -33.164 1.00 27.55 181 SER A CA 1
ATOM 1387 C C . SER A 1 181 ? -1.066 -19.194 -33.908 1.00 27.55 181 SER A C 1
ATOM 1389 O O . SER A 1 181 ? -1.316 -18.724 -35.017 1.00 27.55 181 SER A O 1
ATOM 1391 N N . PHE A 1 182 ? 0.145 -19.099 -33.352 1.00 30.62 182 PHE A N 1
ATOM 1392 C CA . PHE A 1 182 ? 1.289 -18.390 -33.945 1.00 30.62 182 PHE A CA 1
ATOM 1393 C C . PHE A 1 182 ? 2.153 -19.285 -34.855 1.00 30.62 182 PHE A C 1
ATOM 1395 O O . PHE A 1 182 ? 2.456 -20.416 -34.467 1.00 30.62 182 PHE A O 1
ATOM 1402 N N . PRO A 1 183 ? 2.656 -18.779 -35.999 1.00 33.72 183 PRO A N 1
ATOM 1403 C CA . PRO A 1 183 ? 3.717 -19.431 -36.753 1.00 33.72 183 PRO A CA 1
ATOM 1404 C C . PRO A 1 183 ? 5.123 -18.976 -36.317 1.00 33.72 183 PRO A C 1
ATOM 1406 O O . PRO A 1 183 ? 5.336 -17.898 -35.761 1.00 33.72 183 PRO A O 1
ATOM 1409 N N . LYS A 1 184 ? 6.089 -19.853 -36.599 1.00 30.88 184 LYS A N 1
ATOM 1410 C CA . LYS A 1 184 ? 7.525 -19.762 -36.304 1.00 30.88 184 LYS A CA 1
ATOM 1411 C C . LYS A 1 184 ? 8.255 -18.906 -37.359 1.00 30.88 184 LYS A C 1
ATOM 1413 O O . LYS A 1 184 ? 7.901 -18.935 -38.534 1.00 30.88 184 LYS A O 1
ATOM 1418 N N . ALA A 1 185 ? 9.275 -18.165 -36.921 1.00 41.09 185 ALA A N 1
ATOM 1419 C CA . ALA A 1 185 ? 10.022 -17.164 -37.694 1.00 41.09 185 ALA A CA 1
ATOM 1420 C C . ALA A 1 185 ? 10.861 -17.723 -38.860 1.00 41.09 185 ALA A C 1
ATOM 1422 O O . ALA A 1 185 ? 11.425 -18.815 -38.746 1.00 41.09 185 ALA A O 1
ATOM 1423 N N . PRO A 1 186 ? 11.054 -16.909 -39.918 1.00 46.84 186 PRO A N 1
ATOM 1424 C CA . PRO A 1 186 ? 12.399 -16.774 -40.480 1.00 46.84 186 PRO A CA 1
ATOM 1425 C C . PRO A 1 186 ? 12.783 -15.338 -40.918 1.00 46.84 186 PRO A C 1
ATOM 1427 O O . PRO A 1 186 ? 11.954 -14.558 -41.378 1.00 46.84 186 PRO A O 1
ATOM 1430 N N . ILE A 1 187 ? 14.098 -15.081 -40.863 1.00 43.09 187 ILE A N 1
ATOM 1431 C CA . ILE A 1 187 ? 14.878 -14.020 -41.538 1.00 43.09 187 ILE A CA 1
ATOM 1432 C C . ILE A 1 187 ? 14.705 -12.597 -40.965 1.00 43.09 187 ILE A C 1
ATOM 1434 O O . ILE A 1 187 ? 13.640 -11.987 -41.013 1.00 43.09 187 ILE A O 1
ATOM 1438 N N . THR A 1 188 ? 15.807 -12.055 -40.438 1.00 57.97 188 THR A N 1
ATOM 1439 C CA . THR A 1 188 ? 15.936 -10.752 -39.767 1.00 57.97 188 THR A CA 1
ATOM 1440 C C . THR A 1 188 ? 15.640 -9.573 -40.699 1.00 57.97 188 THR A C 1
ATOM 1442 O O . THR A 1 188 ? 16.529 -8.981 -41.310 1.00 57.97 188 THR A O 1
ATOM 1445 N N . LYS A 1 189 ? 14.361 -9.197 -40.777 1.00 67.56 189 LYS A N 1
ATOM 1446 C CA . LYS A 1 189 ? 13.918 -7.873 -41.232 1.00 67.56 189 LYS A CA 1
ATOM 1447 C C . LYS A 1 189 ? 13.974 -6.886 -40.061 1.00 67.56 189 LYS A C 1
ATOM 1449 O O . LYS A 1 189 ? 13.686 -7.262 -38.929 1.00 67.56 189 LYS A O 1
ATOM 1454 N N . LYS A 1 190 ? 14.299 -5.618 -40.340 1.00 83.06 190 LYS A N 1
ATOM 1455 C CA . LYS A 1 190 ? 14.229 -4.510 -39.361 1.00 83.06 190 LYS A CA 1
ATOM 1456 C C . LYS A 1 190 ? 12.846 -4.388 -38.716 1.00 83.06 190 LYS A C 1
ATOM 1458 O O . LYS A 1 190 ? 12.737 -4.131 -37.519 1.00 83.06 190 LYS A O 1
ATOM 1463 N N . SER A 1 191 ? 11.804 -4.630 -39.506 1.00 89.19 191 SER A N 1
ATOM 1464 C CA . SER A 1 191 ? 10.415 -4.593 -39.068 1.00 89.19 191 SER A CA 1
ATOM 1465 C C . SER A 1 191 ? 9.529 -5.546 -39.876 1.00 89.19 191 SER A C 1
ATOM 1467 O O . SER A 1 191 ? 9.858 -5.944 -40.999 1.00 89.19 191 SER A O 1
ATOM 1469 N N . ILE A 1 192 ? 8.390 -5.919 -39.291 1.00 89.19 192 ILE A N 1
ATOM 1470 C CA . ILE A 1 192 ? 7.271 -6.594 -39.959 1.00 89.19 192 ILE A CA 1
ATOM 1471 C C . ILE A 1 192 ? 6.002 -5.822 -39.588 1.00 89.19 192 ILE A C 1
ATOM 1473 O O . ILE A 1 192 ? 5.578 -5.823 -38.433 1.00 89.19 192 ILE A O 1
ATOM 1477 N N . GLY A 1 193 ? 5.399 -5.134 -40.560 1.00 89.44 193 GLY A N 1
ATOM 1478 C CA . GLY A 1 193 ? 4.293 -4.212 -40.284 1.00 89.44 193 GLY A CA 1
ATOM 1479 C C . GLY A 1 193 ? 4.735 -3.092 -39.334 1.00 89.44 193 GLY A C 1
ATOM 1480 O O . GLY A 1 193 ? 5.735 -2.430 -39.595 1.00 89.44 193 GLY A O 1
ATOM 1481 N N . ARG A 1 194 ? 4.010 -2.909 -38.222 1.00 93.38 194 ARG A N 1
ATOM 1482 C CA . ARG A 1 194 ? 4.328 -1.941 -37.151 1.00 93.38 194 ARG A CA 1
ATOM 1483 C C . ARG A 1 194 ? 5.155 -2.539 -36.002 1.00 93.38 194 ARG A C 1
ATOM 1485 O O . ARG A 1 194 ? 5.266 -1.931 -34.940 1.00 93.38 194 ARG A O 1
ATOM 1492 N N . VAL A 1 195 ? 5.715 -3.736 -36.199 1.00 97.25 195 VAL A N 1
ATOM 1493 C CA . VAL A 1 195 ? 6.589 -4.394 -35.221 1.00 97.25 195 VAL A CA 1
ATOM 1494 C C . VAL A 1 195 ? 8.043 -4.169 -35.612 1.00 97.25 195 VAL A C 1
ATOM 1496 O O . VAL A 1 195 ? 8.453 -4.570 -36.701 1.00 97.25 195 VAL A O 1
ATOM 1499 N N . PHE A 1 196 ? 8.816 -3.554 -34.724 1.00 97.88 196 PHE A N 1
ATOM 1500 C CA . PHE A 1 196 ? 10.231 -3.245 -34.903 1.00 97.88 196 PHE A CA 1
ATOM 1501 C C . PHE A 1 196 ? 11.081 -4.136 -34.001 1.00 97.88 196 PHE A C 1
ATOM 1503 O O . PHE A 1 196 ? 10.783 -4.313 -32.817 1.00 97.88 196 PHE A O 1
ATOM 1510 N N . TYR A 1 197 ? 12.155 -4.682 -34.571 1.00 97.56 197 TYR A N 1
ATOM 1511 C CA . TYR A 1 197 ? 13.025 -5.644 -33.901 1.00 97.56 197 TYR A CA 1
ATOM 1512 C C . TYR A 1 197 ? 14.424 -5.056 -33.738 1.00 97.56 197 TYR A C 1
ATOM 1514 O O . TYR A 1 197 ? 15.129 -4.926 -34.743 1.00 97.56 197 TYR A O 1
ATOM 1522 N N . PRO A 1 198 ? 14.890 -4.754 -32.512 1.00 97.31 198 PRO A N 1
ATOM 1523 C CA . PRO A 1 198 ? 16.225 -4.196 -32.299 1.00 97.31 198 PRO A CA 1
ATOM 1524 C C . PRO A 1 198 ? 17.363 -5.004 -32.943 1.00 97.31 198 PRO A C 1
ATOM 1526 O O . PRO A 1 198 ? 18.339 -4.419 -33.410 1.00 97.31 198 PRO A O 1
ATOM 1529 N N . ILE A 1 199 ? 17.232 -6.332 -33.052 1.00 96.38 199 ILE A N 1
ATOM 1530 C CA . ILE A 1 199 ? 18.212 -7.203 -33.731 1.00 96.38 199 ILE A CA 1
ATOM 1531 C C . ILE A 1 199 ? 18.414 -6.786 -35.195 1.00 96.38 199 ILE A C 1
ATOM 1533 O O . ILE A 1 199 ? 19.541 -6.753 -35.684 1.00 96.38 199 ILE A O 1
ATOM 1537 N N . GLY A 1 200 ? 17.343 -6.400 -35.897 1.00 95.06 200 GLY A N 1
ATOM 1538 C CA . GLY A 1 200 ? 17.430 -5.907 -37.275 1.00 95.06 200 GLY A CA 1
ATOM 1539 C C . GLY A 1 200 ? 18.179 -4.573 -37.404 1.00 95.06 200 GLY A C 1
ATOM 1540 O O . GLY A 1 200 ? 18.645 -4.231 -38.490 1.00 95.06 200 GLY A O 1
ATOM 1541 N N . TYR A 1 201 ? 18.341 -3.849 -36.295 1.00 96.88 201 TYR A N 1
ATOM 1542 C CA . TYR A 1 201 ? 19.129 -2.620 -36.179 1.00 96.88 201 TYR A CA 1
ATOM 1543 C C . TYR A 1 201 ? 20.555 -2.866 -35.663 1.00 96.88 201 TYR A C 1
ATOM 1545 O O . TYR A 1 201 ? 21.302 -1.910 -35.461 1.00 96.88 201 TYR A O 1
ATOM 1553 N N . GLY A 1 202 ? 20.948 -4.130 -35.472 1.00 96.38 202 GLY A N 1
ATOM 1554 C CA . GLY A 1 202 ? 22.276 -4.521 -34.997 1.00 96.38 202 GLY A CA 1
ATOM 1555 C C . GLY A 1 202 ? 22.387 -4.707 -33.484 1.00 96.38 202 GLY A C 1
ATOM 1556 O O . GLY A 1 202 ? 23.504 -4.824 -32.985 1.00 96.38 202 GLY A O 1
ATOM 1557 N N . ALA A 1 203 ? 21.270 -4.734 -32.748 1.00 97.19 203 ALA A N 1
ATOM 1558 C CA . ALA A 1 203 ? 21.295 -5.041 -31.321 1.00 97.19 203 ALA A CA 1
ATOM 1559 C C . ALA A 1 203 ? 21.735 -6.494 -31.113 1.00 97.19 203 ALA A C 1
ATOM 1561 O O . ALA A 1 203 ? 21.337 -7.383 -31.868 1.00 97.19 203 ALA A O 1
ATOM 1562 N N . ASP A 1 204 ? 22.533 -6.737 -30.079 1.00 97.81 204 ASP A N 1
ATOM 1563 C CA . ASP A 1 204 ? 23.030 -8.066 -29.744 1.00 97.81 204 ASP A CA 1
ATOM 1564 C C . ASP A 1 204 ? 22.141 -8.704 -28.665 1.00 97.81 204 ASP A C 1
ATOM 1566 O O . ASP A 1 204 ? 22.245 -8.327 -27.496 1.00 97.81 204 ASP A O 1
ATOM 1570 N N . PRO A 1 205 ? 21.292 -9.688 -29.019 1.00 96.88 205 PRO A N 1
ATOM 1571 C CA . PRO A 1 205 ? 20.366 -10.318 -28.082 1.00 96.88 205 PRO A CA 1
ATOM 1572 C C . PRO A 1 205 ? 21.058 -11.277 -27.102 1.00 96.88 205 PRO A C 1
ATOM 1574 O O . PRO A 1 205 ? 20.381 -11.886 -26.276 1.00 96.88 205 PRO A O 1
ATOM 1577 N N . THR A 1 206 ? 22.378 -11.472 -27.206 1.00 96.88 206 THR A N 1
ATOM 1578 C CA . THR A 1 206 ? 23.148 -12.319 -26.281 1.00 96.88 206 THR A CA 1
ATOM 1579 C C . THR A 1 206 ? 23.648 -11.558 -25.052 1.00 96.88 206 THR A C 1
ATOM 1581 O O . THR A 1 206 ? 24.030 -12.173 -24.058 1.00 96.88 206 THR A O 1
ATOM 1584 N N . GLY A 1 207 ? 23.673 -10.223 -25.110 1.00 95.19 207 GLY A N 1
ATOM 1585 C CA . GLY A 1 207 ? 24.200 -9.352 -24.057 1.00 95.19 207 GLY A CA 1
ATOM 1586 C C . GLY A 1 207 ? 25.728 -9.229 -24.066 1.00 95.19 207 GLY A C 1
ATOM 1587 O O . GLY A 1 207 ? 26.306 -8.545 -23.212 1.00 95.19 207 GLY A O 1
ATOM 1588 N N . ALA A 1 208 ? 26.412 -9.855 -25.031 1.00 95.56 208 ALA A N 1
ATOM 1589 C CA . ALA A 1 208 ? 27.864 -9.787 -25.151 1.00 95.56 208 ALA A CA 1
ATOM 1590 C C . ALA A 1 208 ? 28.333 -8.398 -25.614 1.00 95.56 208 ALA A C 1
ATOM 1592 O O . ALA A 1 208 ? 29.357 -7.897 -25.137 1.00 95.56 208 ALA A O 1
ATOM 1593 N N . ARG A 1 209 ? 27.567 -7.736 -26.484 1.00 96.56 209 ARG A N 1
ATOM 1594 C CA . ARG A 1 209 ? 27.884 -6.431 -27.076 1.00 96.56 209 ARG A CA 1
ATOM 1595 C C . ARG A 1 209 ? 26.872 -5.354 -26.695 1.00 96.56 209 ARG A C 1
ATOM 1597 O O . ARG A 1 209 ? 25.778 -5.619 -26.208 1.00 96.56 209 ARG A O 1
ATOM 1604 N N . GLU A 1 210 ? 27.306 -4.116 -26.877 1.00 97.50 210 GLU A N 1
ATOM 1605 C CA . GLU A 1 210 ? 26.518 -2.906 -26.646 1.00 97.50 210 GLU A CA 1
ATOM 1606 C C . GLU A 1 210 ? 25.341 -2.838 -27.635 1.00 97.50 210 GLU A C 1
ATOM 1608 O O . GLU A 1 210 ? 25.530 -3.089 -28.823 1.00 97.50 210 GLU A O 1
ATOM 1613 N N . SER A 1 211 ? 24.135 -2.542 -27.143 1.00 98.62 211 SER A N 1
ATOM 1614 C CA . SER A 1 211 ? 22.899 -2.522 -27.942 1.00 98.62 211 SER A CA 1
ATOM 1615 C C . SER A 1 211 ? 22.139 -1.191 -27.913 1.00 98.62 211 SER A C 1
ATOM 1617 O O . SER A 1 211 ? 21.065 -1.097 -28.510 1.00 98.62 211 SER A O 1
ATOM 1619 N N . SER A 1 212 ? 22.639 -0.151 -27.236 1.00 98.38 212 SER A N 1
ATOM 1620 C CA . SER A 1 212 ? 21.840 1.057 -26.994 1.00 98.38 212 SER A CA 1
ATOM 1621 C C . SER A 1 212 ? 21.513 1.802 -28.278 1.00 98.38 212 SER A C 1
ATOM 1623 O O . SER A 1 212 ? 20.380 2.243 -28.446 1.00 98.38 212 SER A O 1
ATOM 1625 N N . ASP A 1 213 ? 22.484 1.964 -29.181 1.00 98.31 213 ASP A N 1
ATOM 1626 C CA . ASP A 1 213 ? 22.247 2.702 -30.428 1.00 98.31 213 ASP A CA 1
ATOM 1627 C C . ASP A 1 213 ? 21.324 1.935 -31.371 1.00 98.31 213 ASP A C 1
ATOM 1629 O O . ASP A 1 213 ? 20.443 2.531 -31.982 1.00 98.31 213 ASP A O 1
ATOM 1633 N N . ALA A 1 214 ? 21.440 0.609 -31.425 1.00 98.00 214 ALA A N 1
ATOM 1634 C CA . ALA A 1 214 ? 20.535 -0.218 -32.212 1.00 98.00 214 ALA A CA 1
ATOM 1635 C C . ALA A 1 214 ? 19.084 -0.138 -31.705 1.00 98.00 214 ALA A C 1
ATOM 1637 O O . ALA A 1 214 ? 18.164 0.042 -32.503 1.00 98.00 214 ALA A O 1
ATOM 1638 N N . ILE A 1 215 ? 18.872 -0.198 -30.384 1.00 98.31 215 ILE A N 1
ATOM 1639 C CA . ILE A 1 215 ? 17.538 -0.040 -29.782 1.00 98.31 215 ILE A CA 1
ATOM 1640 C C . ILE A 1 215 ? 16.987 1.369 -30.039 1.00 98.31 215 ILE A C 1
ATOM 1642 O O . ILE A 1 215 ? 15.822 1.517 -30.404 1.00 98.31 215 ILE A O 1
ATOM 1646 N N . LYS A 1 216 ? 17.816 2.412 -29.900 1.00 98.06 216 LYS A N 1
ATOM 1647 C CA . LYS A 1 216 ? 17.408 3.793 -30.203 1.00 98.06 216 LYS A CA 1
ATOM 1648 C C . LYS A 1 216 ? 17.045 3.978 -31.669 1.00 98.06 216 LYS A C 1
ATOM 1650 O O . LYS A 1 216 ? 16.040 4.612 -31.952 1.00 98.06 216 LYS A O 1
ATOM 1655 N N . ASN A 1 217 ? 17.810 3.400 -32.589 1.00 97.75 217 ASN A N 1
ATOM 1656 C CA . ASN A 1 217 ? 17.508 3.465 -34.017 1.00 97.75 217 ASN A CA 1
ATOM 1657 C C . ASN A 1 217 ? 16.184 2.763 -34.347 1.00 97.75 217 ASN A C 1
ATOM 1659 O O . ASN A 1 217 ? 15.398 3.300 -35.123 1.00 97.75 217 ASN A O 1
ATOM 1663 N N . ALA A 1 218 ? 15.894 1.626 -33.704 1.00 97.56 218 ALA A N 1
ATOM 1664 C CA . ALA A 1 218 ? 14.591 0.973 -33.825 1.00 97.56 218 ALA A CA 1
ATOM 1665 C C . ALA A 1 218 ? 13.448 1.880 -33.341 1.00 97.56 218 ALA A C 1
ATOM 1667 O O . ALA A 1 218 ? 12.427 1.985 -34.013 1.00 97.56 218 ALA A O 1
ATOM 1668 N N . LEU A 1 219 ? 13.637 2.570 -32.208 1.00 97.12 219 LEU A N 1
ATOM 1669 C CA . LEU A 1 219 ? 12.680 3.554 -31.691 1.00 97.12 219 LEU A CA 1
ATOM 1670 C C . LEU A 1 219 ? 12.521 4.760 -32.624 1.00 97.12 219 LEU A C 1
ATOM 1672 O O . LEU A 1 219 ? 11.398 5.183 -32.869 1.00 97.12 219 LEU A O 1
ATOM 1676 N N . TYR A 1 220 ? 13.606 5.313 -33.167 1.00 96.69 220 TYR A N 1
ATOM 1677 C CA . TYR A 1 220 ? 13.526 6.460 -34.074 1.00 96.69 220 TYR A CA 1
ATOM 1678 C C . TYR A 1 220 ? 12.707 6.141 -35.323 1.00 96.69 220 TYR A C 1
ATOM 1680 O O . TYR A 1 220 ? 11.812 6.918 -35.653 1.00 96.69 220 TYR A O 1
ATOM 1688 N N . ASP A 1 221 ? 12.953 4.993 -35.960 1.00 95.75 221 ASP A N 1
ATOM 1689 C CA . ASP A 1 221 ? 12.172 4.535 -37.114 1.00 95.75 221 ASP A CA 1
ATOM 1690 C C . ASP A 1 221 ? 10.708 4.261 -36.735 1.00 95.75 221 ASP A C 1
ATOM 1692 O O . ASP A 1 221 ? 9.795 4.622 -37.478 1.00 95.75 221 ASP A O 1
ATOM 1696 N N . ALA A 1 222 ? 10.466 3.681 -35.557 1.00 95.12 222 ALA A N 1
ATOM 1697 C CA . ALA A 1 222 ? 9.123 3.482 -35.014 1.00 95.12 222 ALA A CA 1
ATOM 1698 C C . ALA A 1 222 ? 8.346 4.799 -34.843 1.00 95.12 222 ALA A C 1
ATOM 1700 O O . ALA A 1 222 ? 7.155 4.858 -35.134 1.00 95.12 222 ALA A O 1
ATOM 1701 N N . PHE A 1 223 ? 9.004 5.879 -34.429 1.00 94.81 223 PHE A N 1
ATOM 1702 C CA . PHE A 1 223 ? 8.361 7.190 -34.308 1.00 94.81 223 PHE A CA 1
ATOM 1703 C C . PHE A 1 223 ? 8.097 7.868 -35.663 1.00 94.81 223 PHE A C 1
ATOM 1705 O O . PHE A 1 223 ? 7.353 8.842 -35.714 1.00 94.81 223 PHE A O 1
ATOM 1712 N N . GLN A 1 224 ? 8.648 7.355 -36.771 1.00 93.00 224 GLN A N 1
ATOM 1713 C CA . GLN A 1 224 ? 8.353 7.870 -38.114 1.00 93.00 224 GLN A CA 1
ATOM 1714 C C . GLN A 1 224 ? 7.077 7.279 -38.728 1.00 93.00 224 GLN A C 1
ATOM 1716 O O . GLN A 1 224 ? 6.595 7.805 -39.729 1.00 93.00 224 GLN A O 1
ATOM 1721 N N . VAL A 1 225 ? 6.500 6.210 -38.161 1.00 88.69 225 VAL A N 1
ATOM 1722 C CA . VAL A 1 225 ? 5.302 5.551 -38.730 1.00 88.69 225 VAL A CA 1
ATOM 1723 C C . VAL A 1 225 ? 3.970 6.156 -38.272 1.00 88.69 225 VAL A C 1
ATOM 1725 O O . VAL A 1 225 ? 2.928 5.491 -38.311 1.00 88.69 225 VAL A O 1
ATOM 1728 N N . GLN A 1 226 ? 3.997 7.416 -37.851 1.00 86.00 226 GLN A N 1
ATOM 1729 C CA . GLN A 1 226 ? 2.817 8.205 -37.509 1.00 86.00 226 GLN A CA 1
ATOM 1730 C C . GLN A 1 226 ? 1.751 8.173 -38.618 1.00 86.00 226 GLN A C 1
ATOM 1732 O O . GLN A 1 226 ? 2.059 8.106 -39.809 1.00 86.00 226 GLN A O 1
ATOM 1737 N N . ASN A 1 227 ? 0.479 8.208 -38.222 1.00 79.94 227 ASN A N 1
ATOM 1738 C CA . ASN A 1 227 ? -0.671 8.160 -39.136 1.00 79.94 227 ASN A CA 1
ATOM 1739 C C . ASN A 1 227 ? -1.315 9.542 -39.384 1.00 79.94 227 ASN A C 1
ATOM 1741 O O . ASN A 1 227 ? -2.332 9.621 -40.070 1.00 79.94 227 ASN A O 1
ATOM 1745 N N . GLY A 1 228 ? -0.728 10.616 -38.843 1.00 85.19 228 GLY A N 1
ATOM 1746 C CA . GLY A 1 228 ? -1.251 11.984 -38.923 1.00 85.19 228 GLY A CA 1
ATOM 1747 C C . GLY A 1 228 ? -2.349 12.308 -37.904 1.00 85.19 228 GLY A C 1
ATOM 1748 O O . GLY A 1 228 ? -2.829 13.437 -37.892 1.00 85.19 228 GLY A O 1
ATOM 1749 N N . LEU A 1 229 ? -2.741 11.348 -37.060 1.00 93.12 229 LEU A N 1
ATOM 1750 C CA . LEU A 1 229 ? -3.647 11.565 -35.935 1.00 93.12 229 LEU A CA 1
ATOM 1751 C C . LEU A 1 229 ? -2.857 11.936 -34.675 1.00 93.12 229 LEU A C 1
ATOM 1753 O O . LEU A 1 229 ? -1.682 11.596 -34.522 1.00 93.12 229 LEU A O 1
ATOM 1757 N N . GLU A 1 230 ? -3.531 12.617 -33.758 1.00 95.56 230 GLU A N 1
ATOM 1758 C CA . GLU A 1 230 ? -3.010 12.977 -32.441 1.00 95.56 230 GLU A CA 1
ATOM 1759 C C . GLU A 1 230 ? -3.892 12.354 -31.356 1.00 95.56 230 GLU A C 1
ATOM 1761 O O . GLU A 1 230 ? -5.117 12.325 -31.492 1.00 95.56 230 GLU A O 1
ATOM 1766 N N . LEU A 1 231 ? -3.267 11.847 -30.293 1.00 94.50 231 LEU A N 1
ATOM 1767 C CA . LEU A 1 231 ? -3.959 11.364 -29.091 1.00 94.50 231 LEU A CA 1
ATOM 1768 C C . LEU A 1 231 ? -4.262 12.539 -28.144 1.00 94.50 231 LEU A C 1
ATOM 1770 O O . LEU A 1 231 ? -5.368 12.676 -27.620 1.00 94.50 231 LEU A O 1
ATOM 1774 N N . LEU A 1 232 ? -3.288 13.442 -28.028 1.00 93.62 232 LEU A N 1
ATOM 1775 C CA . LEU A 1 232 ? -3.344 14.731 -27.346 1.00 93.62 232 LEU A CA 1
ATOM 1776 C C . LEU A 1 232 ? -2.619 15.779 -28.203 1.00 93.62 232 LEU A C 1
ATOM 1778 O O . LEU A 1 232 ? -1.809 15.394 -29.047 1.00 93.62 232 LEU A O 1
ATOM 1782 N N . PRO A 1 233 ? -2.843 17.090 -27.978 1.00 92.38 233 PRO A N 1
ATOM 1783 C CA . PRO A 1 233 ? -2.142 18.135 -28.719 1.00 92.38 233 PRO A CA 1
ATOM 1784 C C . PRO A 1 233 ? -0.620 17.931 -28.721 1.00 92.38 233 PRO A C 1
ATOM 1786 O O . PRO A 1 233 ? 0.003 17.874 -27.657 1.00 92.38 233 PRO A O 1
ATOM 1789 N N . ASP A 1 234 ? -0.027 17.847 -29.915 1.00 91.25 234 ASP A N 1
ATOM 1790 C CA . ASP A 1 234 ? 1.400 17.568 -30.145 1.00 91.25 234 ASP A CA 1
ATOM 1791 C C . ASP A 1 234 ? 1.895 16.180 -29.655 1.00 91.25 234 ASP A C 1
ATOM 1793 O O . ASP A 1 234 ? 3.101 15.982 -29.458 1.00 91.25 234 ASP A O 1
ATOM 1797 N N . VAL A 1 235 ? 0.988 15.219 -29.443 1.00 95.81 235 VAL A N 1
ATOM 1798 C CA . VAL A 1 235 ? 1.291 13.806 -29.162 1.00 95.81 235 VAL A CA 1
ATOM 1799 C C . VAL A 1 235 ? 0.693 12.943 -30.269 1.00 95.81 235 VAL A C 1
ATOM 1801 O O . VAL A 1 235 ? -0.501 12.639 -30.279 1.00 95.81 235 VAL A O 1
ATOM 1804 N N . HIS A 1 236 ? 1.534 12.540 -31.217 1.00 96.69 236 HIS A N 1
ATOM 1805 C CA . HIS A 1 236 ? 1.117 11.796 -32.400 1.00 96.69 236 HIS A CA 1
ATOM 1806 C C . HIS A 1 236 ? 0.788 10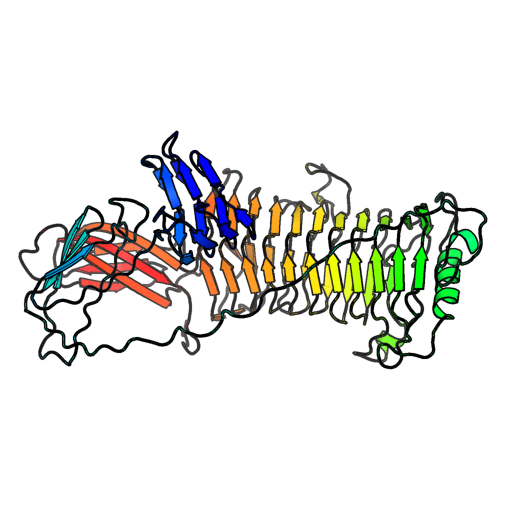.334 -32.082 1.00 96.69 236 HIS A C 1
ATOM 1808 O O . HIS A 1 236 ? 1.521 9.647 -31.364 1.00 96.69 236 HIS A O 1
ATOM 1814 N N . ASP A 1 237 ? -0.296 9.837 -32.674 1.00 96.69 237 ASP A N 1
ATOM 1815 C CA . ASP A 1 237 ? -0.654 8.425 -32.631 1.00 96.69 237 ASP A CA 1
ATOM 1816 C C . ASP A 1 237 ? 0.275 7.619 -33.552 1.00 96.69 237 ASP A C 1
ATOM 1818 O O . ASP A 1 237 ? 0.305 7.791 -34.777 1.00 96.69 237 ASP A O 1
ATOM 1822 N N . LEU A 1 238 ? 1.038 6.698 -32.960 1.00 96.31 238 LEU A N 1
ATOM 1823 C CA . LEU A 1 238 ? 1.914 5.801 -33.710 1.00 96.31 238 LEU A CA 1
ATOM 1824 C C . LEU A 1 238 ? 1.191 4.533 -34.186 1.00 96.31 238 LEU A C 1
ATOM 1826 O O . LEU A 1 238 ? 1.799 3.670 -34.821 1.00 96.31 238 LEU A O 1
ATOM 1830 N N . GLY A 1 239 ? -0.117 4.415 -33.955 1.00 93.62 239 GLY A N 1
ATOM 1831 C CA . GLY A 1 239 ? -0.967 3.372 -34.524 1.00 93.62 239 GLY A CA 1
ATOM 1832 C C . GLY A 1 239 ? -0.657 1.972 -33.995 1.00 93.62 239 GLY A C 1
ATOM 1833 O O . GLY A 1 239 ? -0.685 1.012 -34.768 1.00 93.62 239 GLY A O 1
ATOM 1834 N N . GLY A 1 240 ? -0.319 1.851 -32.708 1.00 94.06 240 GLY A N 1
ATOM 1835 C CA . GLY A 1 240 ? -0.060 0.573 -32.042 1.00 94.06 240 GLY A CA 1
ATOM 1836 C C . GLY A 1 240 ? 1.299 -0.021 -32.395 1.00 94.06 240 GLY A C 1
ATOM 1837 O O . GLY A 1 240 ? 1.407 -1.216 -32.681 1.00 94.06 240 GLY A O 1
ATOM 1838 N N . VAL A 1 241 ? 2.341 0.813 -32.426 1.00 96.69 241 VAL A N 1
ATOM 1839 C CA . VAL A 1 241 ? 3.713 0.354 -32.676 1.00 96.69 241 VAL A CA 1
ATOM 1840 C C . VAL A 1 241 ? 4.162 -0.609 -31.588 1.00 96.69 241 VAL A C 1
ATOM 1842 O O . VAL A 1 241 ? 3.925 -0.395 -30.400 1.00 96.69 241 VAL A O 1
ATOM 1845 N N . VAL A 1 242 ? 4.877 -1.656 -32.000 1.00 98.44 242 VAL A N 1
ATOM 1846 C CA . VAL A 1 242 ? 5.458 -2.631 -31.081 1.00 98.44 242 VAL A CA 1
ATOM 1847 C C . VAL A 1 242 ? 6.969 -2.671 -31.246 1.00 98.44 242 VAL A C 1
ATOM 1849 O O . VAL A 1 242 ? 7.467 -2.995 -32.322 1.00 98.44 242 VAL A O 1
ATOM 1852 N N . ILE A 1 243 ? 7.702 -2.425 -30.164 1.00 98.44 243 ILE A N 1
ATOM 1853 C CA . ILE A 1 243 ? 9.123 -2.758 -30.058 1.00 98.44 243 ILE A CA 1
ATOM 1854 C C . ILE A 1 243 ? 9.220 -4.125 -29.378 1.00 98.44 243 ILE A C 1
ATOM 1856 O O . ILE A 1 243 ? 8.973 -4.255 -28.177 1.00 98.44 243 ILE A O 1
ATOM 1860 N N . ASP A 1 244 ? 9.540 -5.164 -30.145 1.00 98.38 244 ASP A N 1
ATOM 1861 C CA . ASP A 1 244 ? 9.646 -6.532 -29.629 1.00 98.38 244 ASP A CA 1
ATOM 1862 C C . ASP A 1 244 ? 11.123 -6.881 -29.427 1.00 98.38 244 ASP A C 1
ATOM 1864 O O . ASP A 1 244 ? 11.876 -6.987 -30.399 1.00 98.38 244 ASP A O 1
ATOM 1868 N N . LEU A 1 245 ? 11.552 -7.058 -28.172 1.00 98.31 245 LEU A N 1
ATOM 1869 C CA . LEU A 1 245 ? 12.934 -7.447 -27.867 1.00 98.31 245 LEU A CA 1
ATOM 1870 C C . LEU A 1 245 ? 13.157 -8.962 -28.080 1.00 98.31 245 LEU A C 1
ATOM 1872 O O . LEU A 1 245 ? 14.275 -9.454 -27.925 1.00 98.31 245 LEU A O 1
ATOM 1876 N N . GLN A 1 246 ? 12.122 -9.710 -28.481 1.00 96.50 246 GLN A N 1
ATOM 1877 C CA . GLN A 1 246 ? 12.159 -11.123 -28.872 1.00 96.50 246 GLN A CA 1
ATOM 1878 C C . GLN A 1 246 ? 12.742 -12.063 -27.806 1.00 96.50 246 GLN A C 1
ATOM 1880 O O . GLN A 1 246 ? 13.264 -13.128 -28.131 1.00 96.50 246 GLN A O 1
ATOM 1885 N N . GLY A 1 247 ? 12.656 -11.685 -26.527 1.00 95.88 247 GLY A N 1
ATOM 1886 C CA . GLY A 1 247 ? 13.244 -12.448 -25.424 1.00 95.88 247 GLY A CA 1
ATOM 1887 C C . GLY A 1 247 ? 14.771 -12.339 -25.324 1.00 95.88 247 GLY A C 1
ATOM 1888 O O . GLY A 1 247 ? 15.371 -13.068 -24.540 1.00 95.88 247 GLY A O 1
ATOM 1889 N N . GLY A 1 248 ? 15.406 -11.463 -26.108 1.00 97.56 248 GLY A N 1
ATOM 1890 C CA . GLY A 1 248 ? 16.851 -11.248 -26.066 1.00 97.56 248 GLY A CA 1
ATOM 1891 C C . GLY A 1 248 ? 17.310 -10.552 -24.784 1.00 97.56 248 GLY A C 1
ATOM 1892 O O . GLY A 1 248 ? 16.534 -9.878 -24.107 1.00 97.56 248 GLY A O 1
ATOM 1893 N N . ASN A 1 249 ? 18.594 -10.699 -24.475 1.00 98.31 249 ASN A N 1
ATOM 1894 C CA . ASN A 1 249 ? 19.285 -9.990 -23.411 1.00 98.31 249 ASN A CA 1
ATOM 1895 C C . ASN A 1 249 ? 20.159 -8.897 -24.019 1.00 98.31 249 ASN A C 1
ATOM 1897 O O . ASN A 1 249 ? 21.130 -9.197 -24.702 1.00 98.31 249 ASN A O 1
ATOM 1901 N N . TYR A 1 250 ? 19.813 -7.636 -23.792 1.00 98.69 250 TYR A N 1
ATOM 1902 C CA . TYR A 1 250 ? 20.468 -6.505 -24.434 1.00 98.69 250 TYR A CA 1
ATOM 1903 C C . TYR A 1 250 ? 21.233 -5.691 -23.406 1.00 98.69 250 TYR A C 1
ATOM 1905 O O . TYR A 1 250 ? 20.651 -5.047 -22.530 1.00 98.69 250 TYR A O 1
ATOM 1913 N N . LYS A 1 251 ? 22.558 -5.690 -23.546 1.00 98.69 251 LYS A N 1
ATOM 1914 C CA . LYS A 1 251 ? 23.438 -4.860 -22.730 1.00 98.69 251 LYS A CA 1
ATOM 1915 C C . LYS A 1 251 ? 23.439 -3.426 -23.255 1.00 98.69 251 LYS A C 1
ATOM 1917 O O . LYS A 1 251 ? 23.767 -3.194 -24.420 1.00 98.69 251 LYS A O 1
ATOM 1922 N N . ILE A 1 252 ? 23.120 -2.463 -22.399 1.00 98.69 252 ILE A N 1
ATOM 1923 C CA . ILE A 1 252 ? 23.033 -1.039 -22.731 1.00 98.69 252 ILE A CA 1
ATOM 1924 C C . ILE A 1 252 ? 23.977 -0.220 -21.853 1.00 98.69 252 ILE A C 1
ATOM 1926 O O . ILE A 1 252 ? 24.064 -0.424 -20.648 1.00 98.69 252 ILE A O 1
ATOM 1930 N N . SER A 1 253 ? 24.697 0.720 -22.461 1.00 98.31 253 SER A N 1
ATOM 1931 C CA . SER A 1 253 ? 25.648 1.603 -21.765 1.00 98.31 253 SER A CA 1
ATOM 1932 C C . SER A 1 253 ? 25.122 3.014 -21.519 1.00 98.31 253 SER A C 1
ATOM 1934 O O . SER A 1 253 ? 25.772 3.823 -20.859 1.00 98.31 253 SER A O 1
ATOM 1936 N N . LYS A 1 254 ? 23.937 3.326 -22.047 1.00 98.06 254 LYS A N 1
ATOM 1937 C CA . LYS A 1 254 ? 23.298 4.638 -21.942 1.00 98.06 254 LYS A CA 1
ATOM 1938 C C . LYS A 1 254 ? 21.776 4.492 -21.900 1.00 98.06 254 LYS A C 1
ATOM 1940 O O . LYS A 1 254 ? 21.256 3.565 -22.520 1.00 98.06 254 LYS A O 1
ATOM 1945 N N . PRO A 1 255 ? 21.057 5.423 -21.248 1.00 98.38 255 PRO A N 1
ATOM 1946 C CA . PRO A 1 255 ? 19.598 5.408 -21.201 1.00 98.38 255 PRO A CA 1
ATOM 1947 C C . PRO A 1 255 ? 18.968 5.328 -22.590 1.00 98.38 255 PRO A C 1
ATOM 1949 O O . PRO A 1 255 ? 19.402 6.031 -23.518 1.00 98.38 255 PRO A O 1
ATOM 1952 N N . ILE A 1 256 ? 17.920 4.520 -22.720 1.00 98.56 256 ILE A N 1
ATOM 1953 C CA . ILE A 1 256 ? 17.058 4.461 -23.898 1.00 98.56 256 ILE A CA 1
ATOM 1954 C C . ILE A 1 256 ? 15.948 5.494 -23.709 1.00 98.56 256 ILE A C 1
ATOM 1956 O O . ILE A 1 256 ? 14.890 5.220 -23.145 1.00 98.56 256 ILE A O 1
ATOM 1960 N N . ARG A 1 257 ? 16.229 6.723 -24.150 1.00 97.75 257 ARG A N 1
ATOM 1961 C CA . ARG A 1 257 ? 15.242 7.802 -24.157 1.00 97.75 257 ARG A CA 1
ATOM 1962 C C . ARG A 1 257 ? 14.368 7.718 -25.396 1.00 97.75 257 ARG A C 1
ATOM 1964 O O . ARG A 1 257 ? 14.901 7.624 -26.502 1.00 97.75 257 ARG A O 1
ATOM 1971 N N . PHE A 1 258 ? 13.059 7.807 -25.209 1.00 97.69 258 PHE A N 1
ATOM 1972 C CA . PHE A 1 258 ? 12.117 7.834 -26.322 1.00 97.69 258 PHE A CA 1
ATOM 1973 C C . PHE A 1 258 ? 12.114 9.219 -26.987 1.00 97.69 258 PHE A C 1
ATOM 1975 O O . PHE A 1 258 ? 12.321 10.229 -26.307 1.00 97.69 258 PHE A O 1
ATOM 1982 N N . PRO A 1 259 ? 11.890 9.307 -28.308 1.00 96.25 259 PRO A N 1
ATOM 1983 C CA . PRO A 1 259 ? 11.528 10.574 -28.932 1.00 96.25 259 PRO A CA 1
ATOM 1984 C C . PRO A 1 259 ? 10.245 11.136 -28.297 1.00 96.25 259 PRO A C 1
ATOM 1986 O O . PRO A 1 259 ? 9.334 10.384 -27.976 1.00 96.25 259 PRO A O 1
ATOM 1989 N N . SER A 1 260 ? 10.169 12.449 -28.088 1.00 94.25 260 SER A N 1
ATOM 1990 C CA . SER A 1 260 ? 8.991 13.092 -27.486 1.00 94.25 260 SER A CA 1
ATOM 1991 C C . SER A 1 260 ? 7.871 13.314 -28.501 1.00 94.25 260 SER A C 1
ATOM 1993 O O . SER A 1 260 ? 8.172 13.581 -29.663 1.00 94.25 260 SER A O 1
ATOM 1995 N N . GLY A 1 261 ? 6.622 13.376 -28.035 1.00 93.69 261 GLY A N 1
ATOM 1996 C CA . GLY A 1 261 ? 5.464 13.735 -28.860 1.00 93.69 261 GLY A CA 1
ATOM 1997 C C . GLY A 1 261 ? 4.854 12.542 -29.588 1.00 93.69 261 GLY A C 1
ATOM 1998 O O . GLY A 1 261 ? 4.338 12.698 -30.688 1.00 93.69 261 GLY A O 1
ATOM 1999 N N . GLY A 1 262 ? 4.944 11.347 -29.003 1.00 95.31 262 GLY A N 1
ATOM 2000 C CA . GLY A 1 262 ? 4.352 10.140 -29.570 1.00 95.31 262 GLY A CA 1
ATOM 2001 C C . GLY A 1 262 ? 3.706 9.273 -28.502 1.00 95.31 262 GLY A C 1
ATOM 2002 O O . GLY A 1 262 ? 4.115 9.293 -27.338 1.00 95.31 262 GLY A O 1
ATOM 2003 N N . GLY A 1 263 ? 2.702 8.511 -28.918 1.00 96.81 263 GLY A N 1
ATOM 2004 C CA . GLY A 1 263 ? 1.964 7.604 -28.054 1.00 96.81 263 GLY A CA 1
ATOM 2005 C C . GLY A 1 263 ? 1.449 6.366 -28.773 1.00 96.81 263 GLY A C 1
ATOM 2006 O O . GLY A 1 263 ? 1.743 6.164 -29.954 1.00 96.81 263 GLY A O 1
ATOM 2007 N N . ASN A 1 264 ? 0.698 5.530 -28.052 1.00 97.50 264 ASN A N 1
ATOM 2008 C CA . ASN A 1 264 ? 0.193 4.240 -28.538 1.00 97.50 264 ASN A CA 1
ATOM 2009 C C . ASN A 1 264 ? 1.345 3.295 -28.950 1.00 97.50 264 ASN A C 1
ATOM 2011 O O . ASN A 1 264 ? 1.492 2.894 -30.113 1.00 97.50 264 ASN A O 1
ATOM 2015 N N . ILE A 1 265 ? 2.208 2.986 -27.971 1.00 97.94 265 ILE A N 1
ATOM 2016 C CA . ILE A 1 265 ? 3.420 2.163 -28.128 1.00 97.94 265 ILE A CA 1
ATOM 2017 C C . ILE A 1 265 ? 3.434 1.024 -27.113 1.00 97.94 265 ILE A C 1
ATOM 2019 O O . ILE A 1 265 ? 3.198 1.226 -25.923 1.00 97.94 265 ILE A O 1
ATOM 2023 N N . VAL A 1 266 ? 3.846 -0.164 -27.556 1.00 98.75 266 VAL A N 1
ATOM 2024 C CA . VAL A 1 266 ? 4.143 -1.304 -26.684 1.00 98.75 266 VAL A CA 1
ATOM 2025 C C . VAL A 1 266 ? 5.607 -1.716 -26.828 1.00 98.75 266 VAL A C 1
ATOM 2027 O O . VAL A 1 266 ? 6.046 -2.097 -27.909 1.00 98.75 266 VAL A O 1
ATOM 2030 N N . VAL A 1 267 ? 6.359 -1.730 -25.731 1.00 98.75 267 VAL A N 1
ATOM 2031 C CA . VAL A 1 267 ? 7.660 -2.404 -25.642 1.00 98.75 267 VAL A CA 1
ATOM 2032 C C . VAL A 1 267 ? 7.484 -3.702 -24.879 1.00 98.75 267 VAL A C 1
ATOM 2034 O O . VAL A 1 267 ? 6.887 -3.714 -23.800 1.00 98.75 267 VAL A O 1
ATOM 2037 N N . LYS A 1 268 ? 7.984 -4.810 -25.435 1.00 98.50 268 LYS A N 1
ATOM 2038 C CA . LYS A 1 268 ? 7.744 -6.122 -24.835 1.00 98.50 268 LYS A CA 1
ATOM 2039 C C . LYS A 1 268 ? 8.893 -7.117 -24.946 1.00 98.50 268 LYS A C 1
ATOM 2041 O O . LYS A 1 268 ? 9.663 -7.071 -25.904 1.00 98.50 268 LYS A O 1
ATOM 2046 N N . ARG A 1 269 ? 8.888 -8.079 -24.014 1.00 96.94 269 ARG A N 1
ATOM 2047 C CA . ARG A 1 269 ? 9.606 -9.369 -24.048 1.00 96.94 269 ARG A CA 1
ATOM 2048 C C . ARG A 1 269 ? 11.123 -9.277 -24.161 1.00 96.94 269 ARG A C 1
ATOM 2050 O O . ARG A 1 269 ? 11.642 -9.259 -25.269 1.00 96.94 269 ARG A O 1
ATOM 2057 N N . GLY A 1 270 ? 11.840 -9.395 -23.050 1.00 98.00 270 GLY A N 1
ATOM 2058 C CA . GLY A 1 270 ? 13.300 -9.554 -23.046 1.00 98.00 270 GLY A CA 1
ATOM 2059 C C . GLY A 1 270 ? 13.947 -8.975 -21.799 1.00 98.00 270 GLY A C 1
ATOM 2060 O O . GLY A 1 270 ? 13.274 -8.741 -20.800 1.00 98.00 270 GLY A O 1
ATOM 2061 N N . THR A 1 271 ? 15.247 -8.722 -21.881 1.00 98.81 271 THR A N 1
ATOM 2062 C CA . THR A 1 271 ? 16.039 -8.145 -20.795 1.00 98.81 271 THR A CA 1
ATOM 2063 C C . THR A 1 271 ? 16.775 -6.911 -21.287 1.00 98.81 271 THR A C 1
ATOM 2065 O O . THR A 1 271 ? 17.491 -6.974 -22.287 1.00 98.81 271 THR A O 1
ATOM 2068 N N . LEU A 1 272 ? 16.642 -5.803 -20.562 1.00 98.81 272 LEU A N 1
ATOM 2069 C CA . LEU A 1 272 ? 17.531 -4.652 -20.676 1.00 98.81 272 LEU A CA 1
ATOM 2070 C C . LEU A 1 272 ? 18.483 -4.679 -19.488 1.00 98.81 272 LEU A C 1
ATOM 2072 O O . LEU A 1 272 ? 18.041 -4.636 -18.341 1.00 98.81 272 LEU A O 1
ATOM 2076 N N . ARG A 1 273 ? 19.783 -4.765 -19.768 1.00 98.69 273 ARG A N 1
ATOM 2077 C CA . ARG A 1 273 ? 20.824 -4.875 -18.748 1.00 98.69 273 ARG A CA 1
ATOM 2078 C C . ARG A 1 273 ? 21.804 -3.718 -18.849 1.00 98.69 273 ARG A C 1
ATOM 2080 O O . ARG A 1 273 ? 22.399 -3.512 -19.906 1.00 98.69 273 ARG A O 1
ATOM 2087 N N . ALA A 1 274 ? 22.005 -2.987 -17.761 1.00 98.75 274 ALA A N 1
ATOM 2088 C CA . ALA A 1 274 ? 23.054 -1.977 -17.690 1.00 98.75 274 ALA A CA 1
ATOM 2089 C C . ALA A 1 274 ? 24.444 -2.608 -17.887 1.00 98.75 274 ALA A C 1
ATOM 2091 O O . ALA A 1 274 ? 24.741 -3.687 -17.382 1.00 98.75 274 ALA A O 1
ATOM 2092 N N . SER A 1 275 ? 25.322 -1.933 -18.625 1.00 98.25 275 SER A N 1
ATOM 2093 C CA . SER A 1 275 ? 26.751 -2.245 -18.623 1.00 98.25 275 SER A CA 1
ATOM 2094 C C . SER A 1 275 ? 27.441 -1.640 -17.400 1.00 98.25 275 SER A C 1
ATOM 2096 O O . SER A 1 275 ? 26.940 -0.709 -16.773 1.00 98.25 275 SER A O 1
ATOM 2098 N N . GLU A 1 276 ? 28.677 -2.070 -17.146 1.00 97.19 276 GLU A N 1
ATOM 2099 C CA . GLU A 1 276 ? 29.558 -1.477 -16.125 1.00 97.19 276 GLU A CA 1
ATOM 2100 C C . GLU A 1 276 ? 29.787 0.035 -16.299 1.00 97.19 276 GLU A C 1
ATOM 2102 O O . GLU A 1 276 ? 30.130 0.745 -15.357 1.00 97.19 276 GLU A O 1
ATOM 2107 N N . THR A 1 277 ? 29.596 0.542 -17.518 1.00 97.62 277 THR A N 1
ATOM 2108 C CA . THR A 1 277 ? 29.754 1.956 -17.874 1.00 97.62 277 THR A CA 1
ATOM 2109 C C . THR A 1 277 ? 28.450 2.750 -17.827 1.00 97.62 277 THR A C 1
ATOM 2111 O O . THR A 1 277 ? 28.473 3.952 -18.090 1.00 97.62 277 THR A O 1
ATOM 2114 N N . PHE A 1 278 ? 27.319 2.116 -17.499 1.00 98.62 278 PHE A N 1
ATOM 2115 C CA . PHE A 1 278 ? 26.034 2.802 -17.413 1.00 98.62 278 PHE A CA 1
ATOM 2116 C C . PHE A 1 278 ? 26.074 3.902 -16.329 1.00 98.62 278 PHE A C 1
ATOM 2118 O O . PHE A 1 278 ? 26.686 3.718 -15.271 1.00 98.62 278 PHE A O 1
ATOM 2125 N N . PRO A 1 279 ? 25.473 5.078 -16.548 1.00 98.12 279 PRO A N 1
ATOM 2126 C CA . PRO A 1 279 ? 25.485 6.151 -15.553 1.00 98.12 279 PRO A CA 1
ATOM 2127 C C . PRO A 1 279 ? 24.716 5.778 -14.272 1.00 98.12 279 PRO A C 1
ATOM 2129 O O . PRO A 1 279 ? 23.620 5.229 -14.329 1.00 98.12 279 PRO A O 1
ATOM 2132 N N . GLY A 1 280 ? 25.292 6.089 -13.106 1.00 97.31 280 GLY A N 1
ATOM 2133 C CA . GLY A 1 280 ? 24.744 5.701 -11.796 1.00 97.31 280 GLY A CA 1
ATOM 2134 C C . GLY A 1 280 ? 23.534 6.516 -11.322 1.00 97.31 280 GLY A C 1
ATOM 2135 O O . GLY A 1 280 ? 22.924 6.161 -10.320 1.00 97.31 280 GLY A O 1
ATOM 2136 N N . ASP A 1 281 ? 23.189 7.592 -12.027 1.00 97.00 281 ASP A N 1
ATOM 2137 C CA . ASP A 1 281 ? 22.144 8.568 -11.692 1.00 97.00 281 ASP A CA 1
ATOM 2138 C C . ASP A 1 281 ? 21.013 8.621 -12.738 1.00 97.00 281 ASP A C 1
ATOM 2140 O O . ASP A 1 281 ? 20.226 9.568 -12.778 1.00 97.00 281 ASP A O 1
ATOM 2144 N N . ARG A 1 282 ? 20.931 7.623 -13.627 1.00 98.06 282 ARG A N 1
ATOM 2145 C CA . ARG A 1 282 ? 19.957 7.572 -14.733 1.00 98.06 282 ARG A CA 1
ATOM 2146 C C . ARG A 1 282 ? 19.143 6.287 -14.704 1.00 98.06 282 ARG A C 1
ATOM 2148 O O . ARG A 1 282 ? 19.412 5.402 -13.905 1.00 98.06 282 ARG A O 1
ATOM 2155 N N . HIS A 1 283 ? 18.166 6.177 -15.598 1.00 98.75 283 HIS A N 1
ATOM 2156 C CA . HIS A 1 283 ? 17.278 5.017 -15.691 1.00 98.75 283 HIS A CA 1
ATOM 2157 C C . HIS A 1 283 ? 17.453 4.313 -17.040 1.00 98.75 283 HIS A C 1
ATOM 2159 O O . HIS A 1 283 ? 17.770 4.971 -18.036 1.00 98.75 283 HIS A O 1
ATOM 2165 N N . LEU A 1 284 ? 17.286 2.985 -17.085 1.00 98.81 284 LEU A N 1
ATOM 2166 C CA . LEU A 1 284 ? 17.418 2.199 -18.323 1.00 98.81 284 LEU A CA 1
ATOM 2167 C C . LEU A 1 284 ? 16.498 2.743 -19.425 1.00 98.81 284 LEU A C 1
ATOM 2169 O O . LEU A 1 284 ? 16.937 2.912 -20.565 1.00 98.81 284 LEU A O 1
ATOM 2173 N N . ILE A 1 285 ? 15.254 3.071 -19.062 1.00 98.75 285 ILE A N 1
ATOM 2174 C CA . ILE A 1 285 ? 14.273 3.749 -19.914 1.00 98.75 285 ILE A CA 1
ATOM 2175 C C . ILE A 1 285 ? 13.998 5.157 -19.394 1.00 98.75 285 ILE A C 1
ATOM 2177 O O . ILE A 1 285 ? 13.822 5.370 -18.195 1.00 98.75 285 ILE A O 1
ATOM 2181 N N . GLU A 1 286 ? 13.896 6.106 -20.322 1.00 98.50 286 GLU A N 1
ATOM 2182 C CA . GLU A 1 286 ? 13.559 7.497 -20.032 1.00 98.50 286 GLU A CA 1
ATOM 2183 C C . GLU A 1 286 ? 12.441 8.007 -20.954 1.00 98.50 286 GLU A C 1
ATOM 2185 O O . GLU A 1 286 ? 12.651 8.181 -22.157 1.00 98.50 286 GLU A O 1
ATOM 2190 N N . LEU A 1 287 ? 11.279 8.321 -20.379 1.00 97.31 287 LEU A N 1
ATOM 2191 C CA . LEU A 1 287 ? 10.201 9.065 -21.032 1.00 97.31 287 LEU A CA 1
ATOM 2192 C C . LEU A 1 287 ? 10.213 10.501 -20.510 1.00 97.31 287 LEU A C 1
ATOM 2194 O O . LEU A 1 287 ? 9.560 10.820 -19.526 1.00 97.31 287 LEU A O 1
ATOM 2198 N N . TRP A 1 288 ? 11.012 11.374 -21.121 1.00 94.94 288 TRP A N 1
ATOM 2199 C CA . TRP A 1 288 ? 10.975 12.807 -20.810 1.00 94.94 288 TRP A CA 1
ATOM 2200 C C . TRP A 1 288 ? 11.411 13.645 -22.007 1.00 94.94 288 TRP A C 1
ATOM 2202 O O . TRP A 1 288 ? 12.198 13.192 -22.843 1.00 94.94 288 TRP A O 1
ATOM 2212 N N . SER A 1 289 ? 10.896 14.868 -22.114 1.00 92.44 289 SER A N 1
ATOM 2213 C CA . SER A 1 289 ? 11.246 15.790 -23.194 1.00 92.44 289 SER A CA 1
ATOM 2214 C C . SER A 1 289 ? 12.229 16.850 -22.700 1.00 92.44 289 SER A C 1
ATOM 2216 O O . SER A 1 289 ? 12.002 17.441 -21.645 1.00 92.44 289 SER A O 1
ATOM 2218 N N . PRO A 1 290 ? 13.278 17.219 -23.461 1.00 88.56 290 PRO A N 1
ATOM 2219 C CA . PRO A 1 290 ? 14.080 18.404 -23.148 1.00 88.56 290 PRO A CA 1
ATOM 2220 C C . PRO A 1 290 ? 13.236 19.673 -22.930 1.00 88.56 290 PRO A C 1
ATOM 2222 O O . PRO A 1 290 ? 13.622 20.543 -22.148 1.00 88.56 290 PRO A O 1
ATOM 2225 N N . LYS A 1 291 ? 12.059 19.751 -23.572 1.00 85.56 291 LYS A N 1
ATOM 2226 C CA . LYS A 1 291 ? 11.102 20.859 -23.451 1.00 85.56 291 LYS A CA 1
ATOM 2227 C C . LYS A 1 291 ? 10.252 20.817 -22.171 1.00 85.56 291 LYS A C 1
ATOM 2229 O O . LYS A 1 291 ? 9.668 21.842 -21.825 1.00 85.56 291 LYS A O 1
ATOM 2234 N N . SER A 1 292 ? 10.233 19.709 -21.424 1.00 81.50 292 SER A N 1
ATOM 2235 C CA . SER A 1 292 ? 9.568 19.600 -20.110 1.00 81.50 292 SER A CA 1
ATOM 2236 C C . SER A 1 292 ? 10.037 20.675 -19.125 1.00 81.50 292 SER A C 1
ATOM 2238 O O . SER A 1 292 ? 9.265 21.199 -18.333 1.00 81.50 292 SER A O 1
ATOM 2240 N N . ARG A 1 293 ? 11.309 21.091 -19.220 1.00 73.62 293 ARG A N 1
ATOM 2241 C CA . ARG A 1 293 ? 11.872 22.156 -18.370 1.00 73.62 293 ARG A CA 1
ATOM 2242 C C . ARG A 1 293 ? 11.384 23.564 -18.733 1.00 73.62 293 ARG A C 1
ATOM 2244 O O . ARG A 1 293 ? 11.567 24.481 -17.941 1.00 73.62 293 ARG A O 1
ATOM 2251 N N . MET A 1 294 ? 10.811 23.742 -19.924 1.00 68.81 294 MET A N 1
ATOM 2252 C CA . MET A 1 294 ? 10.386 25.041 -20.463 1.00 68.81 294 MET A CA 1
ATOM 2253 C C . MET A 1 294 ? 8.872 25.247 -20.361 1.00 68.81 294 MET A C 1
ATOM 2255 O O . MET A 1 294 ? 8.422 26.370 -20.150 1.00 68.81 294 MET A O 1
ATOM 2259 N N . HIS A 1 295 ? 8.087 24.174 -20.479 1.00 63.97 295 HIS A N 1
ATOM 2260 C CA . HIS A 1 295 ? 6.626 24.224 -20.450 1.00 63.97 295 HIS A CA 1
ATOM 2261 C C . HIS A 1 295 ? 6.090 23.341 -19.327 1.00 63.97 295 HIS A C 1
ATOM 2263 O O . HIS A 1 295 ? 5.936 22.134 -19.502 1.00 63.97 295 HIS A O 1
ATOM 2269 N N . LYS A 1 296 ? 5.788 23.950 -18.176 1.00 65.81 296 LYS A N 1
ATOM 2270 C CA . LYS A 1 296 ? 5.120 23.246 -17.076 1.00 65.81 296 LYS A CA 1
ATOM 2271 C C . LYS A 1 296 ? 3.741 22.762 -17.552 1.00 65.81 296 LYS A C 1
ATOM 2273 O O . LYS A 1 296 ? 3.004 23.558 -18.130 1.00 65.81 296 LYS A O 1
ATOM 2278 N N . LYS A 1 297 ? 3.393 21.503 -17.256 1.00 71.38 297 LYS A N 1
ATOM 2279 C CA . LYS A 1 297 ? 2.093 20.852 -17.540 1.00 71.38 297 LYS A CA 1
ATOM 2280 C C . LYS A 1 297 ? 1.811 20.441 -18.995 1.00 71.38 297 LYS A C 1
ATOM 2282 O O . LYS A 1 297 ? 0.655 20.193 -19.329 1.00 71.38 297 LYS A O 1
ATOM 2287 N N . LYS A 1 298 ? 2.816 20.360 -19.872 1.00 88.25 298 LYS A N 1
ATOM 2288 C CA . LYS A 1 298 ? 2.623 19.786 -21.216 1.00 88.25 298 LYS A CA 1
ATOM 2289 C C . LYS A 1 298 ? 2.958 18.299 -21.208 1.00 88.25 298 LYS A C 1
ATOM 2291 O O . LYS A 1 298 ? 4.076 17.953 -20.861 1.00 88.25 298 LYS A O 1
ATOM 2296 N N . VAL A 1 299 ? 2.029 17.465 -21.666 1.00 92.88 299 VAL A N 1
ATOM 2297 C CA . VAL A 1 299 ? 2.235 16.024 -21.865 1.00 92.88 299 VAL A CA 1
ATOM 2298 C C . VAL A 1 299 ? 3.031 15.774 -23.148 1.00 92.88 299 VAL A C 1
ATOM 2300 O O . VAL A 1 299 ? 2.797 16.431 -24.161 1.00 92.88 299 VAL A O 1
ATOM 2303 N N . TYR A 1 300 ? 3.975 14.831 -23.109 1.00 95.75 300 TYR A N 1
ATOM 2304 C CA . TYR A 1 300 ? 4.791 14.446 -24.274 1.00 95.75 300 TYR A CA 1
ATOM 2305 C C . TYR A 1 300 ? 4.661 12.975 -24.666 1.00 95.75 300 TYR A C 1
ATOM 2307 O O . TYR A 1 300 ? 5.133 12.595 -25.740 1.00 95.75 300 TYR A O 1
ATOM 2315 N N . TYR A 1 301 ? 4.068 12.163 -23.796 1.00 97.31 301 TYR A N 1
ATOM 2316 C CA . TYR A 1 301 ? 3.914 10.729 -23.980 1.00 97.31 301 TYR A CA 1
ATOM 2317 C C . TYR A 1 301 ? 2.537 10.316 -23.482 1.00 97.31 301 TYR A C 1
ATOM 2319 O O . TYR A 1 301 ? 2.125 10.711 -22.390 1.00 97.31 301 TYR A O 1
ATOM 2327 N N . GLU A 1 302 ? 1.850 9.501 -24.268 1.00 97.25 302 GLU A N 1
ATOM 2328 C CA . GLU A 1 302 ? 0.545 8.957 -23.919 1.00 97.25 302 GLU A CA 1
ATOM 2329 C C . GLU A 1 302 ? 0.452 7.501 -24.356 1.00 97.25 302 GLU A C 1
ATOM 2331 O O . GLU A 1 302 ? 0.932 7.152 -25.430 1.00 97.25 302 GLU A O 1
ATOM 2336 N N . ASP A 1 303 ? -0.182 6.653 -23.548 1.00 97.69 303 ASP A N 1
ATOM 2337 C CA . ASP A 1 303 ? -0.396 5.246 -23.897 1.00 97.69 303 ASP A CA 1
ATOM 2338 C C . ASP A 1 303 ? 0.920 4.540 -24.280 1.00 97.69 303 ASP A C 1
ATOM 2340 O O . ASP A 1 303 ? 1.135 4.070 -25.404 1.00 97.69 303 ASP A O 1
ATOM 2344 N N . ILE A 1 304 ? 1.846 4.514 -23.320 1.00 98.56 304 ILE A N 1
ATOM 2345 C CA . ILE A 1 304 ? 3.099 3.771 -23.431 1.00 98.56 304 ILE A CA 1
ATOM 2346 C C . ILE A 1 304 ? 3.014 2.549 -22.528 1.00 98.56 304 ILE A C 1
ATOM 2348 O O . ILE A 1 304 ? 2.812 2.669 -21.322 1.00 98.56 304 ILE A O 1
ATOM 2352 N N . THR A 1 305 ? 3.186 1.362 -23.101 1.00 98.88 305 THR A N 1
ATOM 2353 C CA . THR A 1 305 ? 3.123 0.093 -22.373 1.00 98.88 305 THR A CA 1
ATOM 2354 C C . THR A 1 305 ? 4.480 -0.607 -22.371 1.00 98.88 305 THR A C 1
ATOM 2356 O O . THR A 1 305 ? 5.038 -0.886 -23.428 1.00 98.88 305 THR A O 1
ATOM 2359 N N . PHE A 1 306 ? 4.977 -0.972 -21.191 1.00 98.88 306 PHE A N 1
ATOM 2360 C CA . PHE A 1 306 ? 6.099 -1.885 -20.985 1.00 98.88 306 PHE A CA 1
ATOM 2361 C C . PHE A 1 306 ? 5.567 -3.195 -20.421 1.00 98.88 306 PHE A C 1
ATOM 2363 O O . PHE A 1 306 ? 4.889 -3.178 -19.391 1.00 98.88 306 PHE A O 1
ATOM 2370 N N . ARG A 1 307 ? 5.861 -4.323 -21.079 1.00 98.62 307 ARG A N 1
ATOM 2371 C CA . ARG A 1 307 ? 5.384 -5.625 -20.601 1.00 98.62 307 ARG A CA 1
ATOM 2372 C C . ARG A 1 307 ? 6.312 -6.802 -20.828 1.00 98.62 307 ARG A C 1
ATOM 2374 O O . ARG A 1 307 ? 6.925 -6.921 -21.887 1.00 98.62 307 ARG A O 1
ATOM 2381 N N . ASP A 1 308 ? 6.347 -7.724 -19.873 1.00 98.56 308 ASP A N 1
ATOM 2382 C CA . ASP A 1 308 ? 7.131 -8.958 -19.976 1.00 98.56 308 ASP A CA 1
ATOM 2383 C C . ASP A 1 308 ? 8.653 -8.681 -20.105 1.00 98.56 308 ASP A C 1
ATOM 2385 O O . ASP A 1 308 ? 9.350 -9.343 -20.880 1.00 98.56 308 ASP A O 1
ATOM 2389 N N . ILE A 1 309 ? 9.172 -7.656 -19.408 1.00 98.81 309 ILE A N 1
ATOM 2390 C CA . ILE A 1 309 ? 10.581 -7.212 -19.486 1.00 98.81 309 ILE A CA 1
ATOM 2391 C C . ILE A 1 309 ? 11.287 -7.370 -18.134 1.00 98.81 309 ILE A C 1
ATOM 2393 O O . ILE A 1 309 ? 10.762 -6.968 -17.096 1.00 98.81 309 ILE A O 1
ATOM 2397 N N . LEU A 1 310 ? 12.517 -7.889 -18.167 1.00 98.88 310 LEU A N 1
ATOM 2398 C CA . LEU A 1 310 ? 13.484 -7.774 -17.078 1.00 98.88 310 LEU A CA 1
ATOM 2399 C C . LEU A 1 310 ? 14.308 -6.487 -17.240 1.00 98.88 310 LEU A C 1
ATOM 2401 O O . LEU A 1 310 ? 15.042 -6.324 -18.216 1.00 98.88 310 LEU A O 1
ATOM 2405 N N . PHE A 1 311 ? 14.215 -5.596 -16.260 1.00 98.88 311 PHE A N 1
ATOM 2406 C CA . PHE A 1 311 ? 15.060 -4.417 -16.102 1.00 98.88 311 PHE A CA 1
ATOM 2407 C C . PHE A 1 311 ? 16.146 -4.725 -15.069 1.00 98.88 311 PHE A C 1
ATOM 2409 O O . PHE A 1 311 ? 15.888 -4.753 -13.868 1.00 98.88 311 PHE A O 1
ATOM 2416 N N . ASP A 1 312 ? 17.362 -4.984 -15.543 1.00 98.75 312 ASP A N 1
ATOM 2417 C CA . ASP A 1 312 ? 18.525 -5.269 -14.704 1.00 98.75 312 ASP A CA 1
ATOM 2418 C C . ASP A 1 312 ? 19.460 -4.061 -14.715 1.00 98.75 312 ASP A C 1
ATOM 2420 O O . ASP A 1 312 ? 20.261 -3.868 -15.633 1.00 98.75 312 ASP A O 1
ATOM 2424 N N . SER A 1 313 ? 19.349 -3.227 -13.686 1.00 98.62 313 SER A N 1
ATOM 2425 C CA . SER A 1 313 ? 20.161 -2.018 -13.547 1.00 98.62 313 SER A CA 1
ATOM 2426 C C . SER A 1 313 ? 21.609 -2.319 -13.135 1.00 98.62 313 SER A C 1
ATOM 2428 O O . SER A 1 313 ? 22.421 -1.403 -13.078 1.00 98.62 313 SER A O 1
ATOM 2430 N N . SER A 1 314 ? 21.969 -3.586 -12.882 1.00 97.88 314 SER A N 1
ATOM 2431 C CA . SER A 1 314 ? 23.336 -4.049 -12.573 1.00 97.88 314 SER A CA 1
ATOM 2432 C C . SER A 1 314 ? 24.060 -3.213 -11.505 1.00 97.88 314 SER A C 1
ATOM 2434 O O . SER A 1 314 ? 25.256 -2.955 -11.591 1.00 97.88 314 SER A O 1
ATOM 2436 N N . TYR A 1 315 ? 23.310 -2.792 -10.487 1.00 97.94 315 TYR A N 1
ATOM 2437 C CA . TYR A 1 315 ? 23.708 -1.920 -9.383 1.00 97.94 315 TYR A CA 1
ATOM 2438 C C . TYR A 1 315 ? 24.129 -0.518 -9.834 1.00 97.94 315 TYR A C 1
ATOM 2440 O O . TYR A 1 315 ? 25.015 0.099 -9.242 1.00 97.94 315 TYR A O 1
ATOM 2448 N N . ARG A 1 316 ? 23.482 -0.001 -10.887 1.00 97.12 316 ARG A N 1
ATOM 2449 C CA . ARG A 1 316 ? 23.730 1.326 -11.459 1.00 97.12 316 ARG A CA 1
ATOM 2450 C C . ARG A 1 316 ? 22.423 2.002 -11.862 1.00 97.12 316 ARG A C 1
ATOM 2452 O O . ARG A 1 316 ? 21.720 1.542 -12.757 1.00 97.12 316 ARG A O 1
ATOM 2459 N N . GLY A 1 317 ? 22.126 3.140 -11.241 1.00 98.06 317 GLY A N 1
ATOM 2460 C CA . GLY A 1 317 ? 20.942 3.920 -11.586 1.00 98.06 317 GLY A CA 1
ATOM 2461 C C . GLY A 1 317 ? 19.640 3.178 -11.279 1.00 98.06 317 GLY A C 1
ATOM 2462 O O . GLY A 1 317 ? 19.541 2.484 -10.265 1.00 98.06 317 GLY A O 1
ATOM 2463 N N . GLY A 1 318 ? 18.647 3.343 -12.149 1.00 98.44 318 GLY A N 1
ATOM 2464 C CA . GLY A 1 318 ? 17.284 2.852 -11.969 1.00 98.44 318 GLY A CA 1
ATOM 2465 C C . GLY A 1 318 ? 16.696 2.162 -13.200 1.00 98.44 318 GLY A C 1
ATOM 2466 O O . GLY A 1 318 ? 17.356 2.043 -14.234 1.00 98.44 318 GLY A O 1
ATOM 2467 N N . GLY A 1 319 ? 15.451 1.698 -13.098 1.00 98.75 319 GLY A N 1
ATOM 2468 C CA . GLY A 1 319 ? 14.768 0.957 -14.164 1.00 98.75 319 GLY A CA 1
ATOM 2469 C C . GLY A 1 319 ? 14.077 1.872 -15.175 1.00 98.75 319 GLY A C 1
ATOM 2470 O O . GLY A 1 319 ? 14.581 2.077 -16.281 1.00 98.75 319 GLY A O 1
ATOM 2471 N N . ILE A 1 320 ? 12.928 2.434 -14.800 1.00 98.88 320 ILE A N 1
ATOM 2472 C CA . ILE A 1 320 ? 12.120 3.320 -15.654 1.00 98.88 320 ILE A CA 1
ATOM 2473 C C . ILE A 1 320 ? 11.978 4.690 -14.995 1.00 98.88 320 ILE A C 1
ATOM 2475 O O . ILE A 1 320 ? 11.646 4.783 -13.817 1.00 98.88 320 ILE A O 1
ATOM 2479 N N . PHE A 1 321 ? 12.171 5.748 -15.782 1.00 98.69 321 PHE A N 1
ATOM 2480 C CA . PHE A 1 321 ? 11.810 7.113 -15.412 1.00 98.69 321 PHE A CA 1
ATOM 2481 C C . PHE A 1 321 ? 10.809 7.700 -16.403 1.00 98.69 321 PHE A C 1
ATOM 2483 O O . PHE A 1 321 ? 11.068 7.703 -17.611 1.00 98.69 321 PHE A O 1
ATOM 2490 N N . THR A 1 322 ? 9.709 8.249 -15.891 1.00 97.56 322 THR A N 1
ATOM 2491 C CA . THR A 1 322 ? 8.720 8.988 -16.679 1.00 97.56 322 THR A CA 1
ATOM 2492 C C . THR A 1 322 ? 8.518 10.397 -16.129 1.00 97.56 322 THR A C 1
ATOM 2494 O O . THR A 1 322 ? 8.431 10.600 -14.918 1.00 97.56 322 THR A O 1
ATOM 2497 N N . LEU A 1 323 ? 8.430 11.367 -17.037 1.00 96.44 323 LEU A N 1
ATOM 2498 C CA . LEU A 1 323 ? 8.121 12.767 -16.772 1.00 96.44 323 LEU A CA 1
ATOM 2499 C C . LEU A 1 323 ? 7.092 13.261 -17.787 1.00 96.44 323 LEU A C 1
ATOM 2501 O O . LEU A 1 323 ? 7.250 13.007 -18.984 1.00 96.44 323 LEU A O 1
ATOM 2505 N N . ASP A 1 324 ? 6.066 13.974 -17.319 1.00 94.75 324 ASP A N 1
ATOM 2506 C CA . ASP A 1 324 ? 5.015 14.552 -18.172 1.00 94.75 324 ASP A CA 1
ATOM 2507 C C . ASP A 1 324 ? 4.367 13.515 -19.115 1.00 94.75 324 ASP A C 1
ATOM 2509 O O . ASP A 1 324 ? 4.207 13.729 -20.325 1.00 94.75 324 ASP A O 1
ATOM 2513 N N . SER A 1 325 ? 4.065 12.339 -18.568 1.00 95.69 325 SER A N 1
ATOM 2514 C CA . SER A 1 325 ? 3.504 11.203 -19.302 1.00 95.69 325 SER A CA 1
ATOM 2515 C C . SER A 1 325 ? 2.128 10.857 -18.746 1.00 95.69 325 SER A C 1
ATOM 2517 O O . SER A 1 325 ? 1.917 10.950 -17.539 1.00 95.69 325 SER A O 1
ATOM 2519 N N . VAL A 1 326 ? 1.195 10.447 -19.605 1.00 95.94 326 VAL A N 1
ATOM 2520 C CA . VAL A 1 326 ? -0.134 9.990 -19.171 1.00 95.94 326 VAL A CA 1
ATOM 2521 C C . VAL A 1 326 ? -0.430 8.579 -19.660 1.00 95.94 326 VAL A C 1
ATOM 2523 O O . VAL A 1 326 ? 0.061 8.165 -20.712 1.00 95.94 326 VAL A O 1
ATOM 2526 N N . ARG A 1 327 ? -1.232 7.820 -18.905 1.00 97.06 327 ARG A N 1
ATOM 2527 C CA . ARG A 1 327 ? -1.722 6.485 -19.317 1.00 97.06 327 ARG A CA 1
ATOM 2528 C C . ARG A 1 327 ? -0.594 5.490 -19.593 1.00 97.06 327 ARG A C 1
ATOM 2530 O O . ARG A 1 327 ? -0.666 4.690 -20.526 1.00 97.06 327 ARG A O 1
ATOM 2537 N N . THR A 1 328 ? 0.466 5.545 -18.787 1.00 98.50 328 THR A N 1
ATOM 2538 C CA . THR A 1 328 ? 1.602 4.619 -18.901 1.00 98.50 328 THR A CA 1
ATOM 2539 C C . THR A 1 328 ? 1.271 3.302 -18.208 1.00 98.50 328 THR A C 1
ATOM 2541 O O . THR A 1 328 ? 0.764 3.293 -17.092 1.00 98.50 328 THR A O 1
ATOM 2544 N N . ARG A 1 329 ? 1.580 2.170 -18.8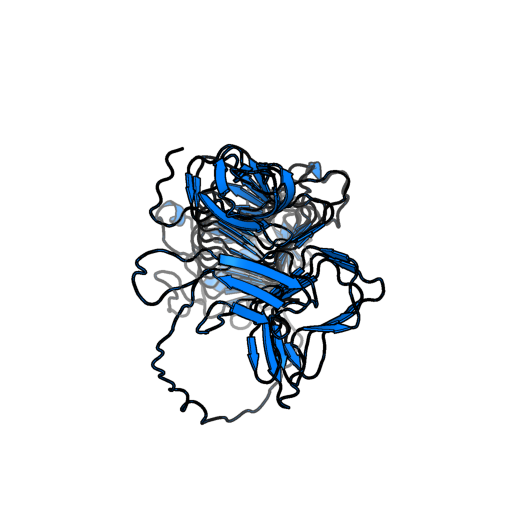42 1.00 98.75 329 ARG A N 1
ATOM 2545 C CA . ARG A 1 329 ? 1.369 0.829 -18.284 1.00 98.75 329 ARG A CA 1
ATOM 2546 C C . ARG A 1 329 ? 2.696 0.108 -18.106 1.00 98.75 329 ARG A C 1
ATOM 2548 O O . ARG A 1 329 ? 3.440 -0.064 -19.065 1.00 98.75 329 ARG A O 1
ATOM 2555 N N . ILE A 1 330 ? 2.975 -0.354 -16.894 1.00 98.88 330 ILE A N 1
ATOM 2556 C CA . ILE A 1 330 ? 4.117 -1.209 -16.561 1.00 98.88 330 ILE A CA 1
ATOM 2557 C C . ILE A 1 330 ? 3.533 -2.515 -16.032 1.00 98.88 330 ILE A C 1
ATOM 2559 O O . ILE A 1 330 ? 3.016 -2.561 -14.920 1.00 98.88 330 ILE A O 1
ATOM 2563 N N . ASN A 1 331 ? 3.540 -3.561 -16.851 1.00 98.56 331 ASN A N 1
ATOM 2564 C CA . ASN A 1 331 ? 2.781 -4.779 -16.584 1.00 98.56 331 ASN A CA 1
ATOM 2565 C C . ASN A 1 331 ? 3.655 -6.027 -16.707 1.00 98.56 331 ASN A C 1
ATOM 2567 O O . ASN A 1 331 ? 4.324 -6.213 -17.716 1.00 98.56 331 ASN A O 1
ATOM 2571 N N . ASN A 1 332 ? 3.611 -6.916 -15.717 1.00 98.50 332 ASN A N 1
ATOM 2572 C CA . ASN A 1 332 ? 4.369 -8.169 -15.744 1.00 98.50 332 ASN A CA 1
ATOM 2573 C C . ASN A 1 332 ? 5.876 -7.965 -15.993 1.00 98.50 332 ASN A C 1
ATOM 2575 O O . ASN A 1 332 ? 6.480 -8.591 -16.866 1.00 98.50 332 ASN A O 1
ATOM 2579 N N . CYS A 1 333 ? 6.479 -7.027 -15.264 1.00 98.88 333 CYS A N 1
ATOM 2580 C CA . CYS A 1 333 ? 7.896 -6.699 -15.381 1.00 98.88 333 CYS A CA 1
ATOM 2581 C C . CYS A 1 333 ? 8.664 -7.128 -14.126 1.00 98.88 333 CYS A C 1
ATOM 2583 O O . CYS A 1 333 ? 8.108 -7.217 -13.029 1.00 98.88 333 CYS A O 1
ATOM 2585 N N . PHE A 1 334 ? 9.965 -7.365 -14.288 1.00 98.75 334 PHE A N 1
ATOM 2586 C CA . PHE A 1 334 ? 10.864 -7.697 -13.185 1.00 98.75 334 PHE A CA 1
ATOM 2587 C C . PHE A 1 334 ? 11.994 -6.674 -13.109 1.00 98.75 334 PHE A C 1
ATOM 2589 O O . PHE A 1 334 ? 12.687 -6.456 -14.098 1.00 98.75 334 PHE A O 1
ATOM 2596 N N . PHE A 1 335 ? 12.177 -6.033 -11.957 1.00 98.88 335 PHE A N 1
ATOM 2597 C CA . PHE A 1 335 ? 13.178 -4.988 -11.750 1.00 98.88 335 PHE A CA 1
ATOM 2598 C C . PHE A 1 335 ? 14.179 -5.436 -10.698 1.00 98.88 335 PHE A C 1
ATOM 2600 O O . PHE A 1 335 ? 13.794 -5.701 -9.558 1.00 98.88 335 PHE A O 1
ATOM 2607 N N . ILE A 1 336 ? 15.457 -5.484 -11.070 1.00 98.69 336 ILE A N 1
ATOM 2608 C CA . ILE A 1 336 ? 16.534 -5.865 -10.157 1.00 98.69 336 ILE A CA 1
ATOM 2609 C C . ILE A 1 336 ? 17.730 -4.927 -10.230 1.00 98.69 336 ILE A C 1
ATOM 2611 O O . ILE A 1 336 ? 17.986 -4.284 -11.250 1.00 98.69 336 ILE A O 1
ATOM 2615 N N . HIS A 1 337 ? 18.492 -4.893 -9.136 1.00 98.56 337 HIS A N 1
ATOM 2616 C CA . HIS A 1 337 ? 19.793 -4.234 -9.068 1.00 98.56 337 HIS A CA 1
ATOM 2617 C C . HIS A 1 337 ? 19.756 -2.720 -9.336 1.00 98.56 337 HIS A C 1
ATOM 2619 O O . HIS A 1 337 ? 20.716 -2.161 -9.858 1.00 98.56 337 HIS A O 1
ATOM 2625 N N . PHE A 1 338 ? 18.673 -2.020 -9.004 1.00 98.69 338 PHE A N 1
ATOM 2626 C CA . PHE A 1 338 ? 18.657 -0.552 -9.028 1.00 98.69 338 PHE A CA 1
ATOM 2627 C C . PHE A 1 338 ? 19.333 0.015 -7.774 1.00 98.69 338 PHE A C 1
ATOM 2629 O O . PHE A 1 338 ? 19.159 -0.504 -6.678 1.00 98.69 338 PHE A O 1
ATOM 2636 N N . THR A 1 339 ? 20.087 1.103 -7.905 1.00 97.69 339 THR A N 1
ATOM 2637 C CA . THR A 1 339 ? 20.641 1.863 -6.767 1.00 97.69 339 THR A CA 1
ATOM 2638 C C . THR A 1 339 ? 19.892 3.162 -6.503 1.00 97.69 339 THR A C 1
ATOM 2640 O O . THR A 1 339 ? 20.076 3.753 -5.443 1.00 97.69 339 THR A O 1
ATOM 2643 N N . THR A 1 340 ? 19.069 3.610 -7.456 1.00 98.25 340 THR A N 1
ATOM 2644 C CA . THR A 1 340 ? 18.164 4.755 -7.306 1.00 98.25 340 THR A CA 1
ATOM 2645 C C . THR A 1 340 ? 16.719 4.266 -7.174 1.00 98.25 340 THR A C 1
ATOM 2647 O O . THR A 1 340 ? 16.351 3.757 -6.114 1.00 98.25 340 THR A O 1
ATOM 2650 N N . GLN A 1 341 ? 15.917 4.383 -8.235 1.00 98.69 341 GLN A N 1
ATOM 2651 C CA . GLN A 1 341 ? 14.521 3.976 -8.296 1.00 98.69 341 GLN A CA 1
ATOM 2652 C C . GLN A 1 341 ? 14.342 2.817 -9.278 1.00 98.69 341 GLN A C 1
ATOM 2654 O O . GLN A 1 341 ? 14.803 2.887 -10.418 1.00 98.69 341 GLN A O 1
ATOM 2659 N N . GLY A 1 342 ? 13.630 1.766 -8.877 1.00 98.75 342 GLY A N 1
ATOM 2660 C CA . GLY A 1 342 ? 13.139 0.778 -9.840 1.00 98.75 342 GLY A CA 1
ATOM 2661 C C . GLY A 1 342 ? 12.237 1.458 -10.877 1.00 98.75 342 GLY A C 1
ATOM 2662 O O . GLY A 1 342 ? 12.489 1.377 -12.081 1.00 98.75 342 GLY A O 1
ATOM 2663 N N . ILE A 1 343 ? 11.248 2.207 -10.390 1.00 98.88 343 ILE A N 1
ATOM 2664 C CA . ILE A 1 343 ? 10.343 3.046 -11.176 1.00 98.88 343 ILE A CA 1
ATOM 2665 C C . ILE A 1 343 ? 10.245 4.425 -10.517 1.00 98.88 343 ILE A C 1
ATOM 2667 O O . ILE A 1 343 ? 9.948 4.525 -9.327 1.00 98.88 343 ILE A O 1
ATOM 2671 N N . LEU A 1 344 ? 10.457 5.482 -11.299 1.00 98.75 344 LEU A N 1
ATOM 2672 C CA . LEU A 1 344 ? 10.231 6.869 -10.902 1.00 98.75 344 LEU A CA 1
ATOM 2673 C C . LEU A 1 344 ? 9.224 7.517 -11.853 1.00 98.75 344 LEU A C 1
ATOM 2675 O O . LEU A 1 344 ? 9.482 7.620 -13.054 1.00 98.75 344 LEU A O 1
ATOM 2679 N N . VAL A 1 345 ? 8.114 8.004 -11.306 1.00 98.25 345 VAL A N 1
ATOM 2680 C CA . VAL A 1 345 ? 7.090 8.749 -12.047 1.00 98.25 345 VAL A CA 1
ATOM 2681 C C . VAL A 1 345 ? 7.027 10.158 -11.483 1.00 98.25 345 VAL A C 1
ATOM 2683 O O . VAL A 1 345 ? 6.777 10.331 -10.293 1.00 98.25 345 VAL A O 1
ATOM 2686 N N . ARG A 1 346 ? 7.251 11.168 -12.324 1.00 95.81 346 ARG A N 1
ATOM 2687 C CA . ARG A 1 346 ? 7.184 12.581 -11.937 1.00 95.81 346 ARG A CA 1
ATOM 2688 C C . ARG A 1 346 ? 6.240 13.333 -12.849 1.00 95.81 346 ARG A C 1
ATOM 2690 O O . ARG A 1 346 ? 6.389 13.237 -14.061 1.00 95.81 346 ARG A O 1
ATOM 2697 N N . GLU A 1 347 ? 5.344 14.134 -12.284 1.00 90.75 347 GLU A N 1
ATOM 2698 C CA . GLU A 1 347 ? 4.299 14.820 -13.057 1.00 90.75 347 GLU A CA 1
ATOM 2699 C C . GLU A 1 347 ? 3.469 13.826 -13.910 1.00 90.75 347 GLU A C 1
ATOM 2701 O O . GLU A 1 347 ? 3.701 12.614 -13.919 1.00 90.75 347 GLU A O 1
ATOM 2706 N N . GLY A 1 348 ? 2.484 14.324 -14.655 1.00 87.75 348 GLY A N 1
ATOM 2707 C CA . GLY A 1 348 ? 1.597 13.452 -15.428 1.00 87.75 348 GLY A CA 1
ATOM 2708 C C . GLY A 1 348 ? 0.567 12.722 -14.560 1.00 87.75 348 GLY A C 1
ATOM 2709 O O . GLY A 1 348 ? 0.399 13.040 -13.387 1.00 87.75 348 GLY A O 1
ATOM 2710 N N . HIS A 1 349 ? -0.179 11.804 -15.176 1.00 89.38 349 HIS A N 1
ATOM 2711 C CA . HIS A 1 349 ? -1.363 11.173 -14.581 1.00 89.38 349 HIS A CA 1
ATOM 2712 C C . HIS A 1 349 ? -1.509 9.718 -15.051 1.00 89.38 349 HIS A C 1
ATOM 2714 O O . HIS A 1 349 ? -1.055 9.360 -16.139 1.00 89.38 349 HIS A O 1
ATOM 2720 N N . GLU A 1 350 ? -2.234 8.892 -14.298 1.00 95.00 350 GLU A N 1
ATOM 2721 C CA . GLU A 1 350 ? -2.725 7.586 -14.775 1.00 95.00 350 GLU A CA 1
ATOM 2722 C C . GLU A 1 350 ? -1.602 6.591 -15.149 1.00 95.00 350 GLU A C 1
ATOM 2724 O O . GLU A 1 350 ? -1.672 5.910 -16.176 1.00 95.00 350 GLU A O 1
ATOM 2729 N N . THR A 1 351 ? -0.544 6.481 -14.337 1.00 98.19 351 THR A N 1
ATOM 2730 C CA . THR A 1 351 ? 0.431 5.384 -14.476 1.00 98.19 351 THR A CA 1
ATOM 2731 C C . THR A 1 351 ? -0.054 4.140 -13.738 1.00 98.19 351 THR A C 1
ATOM 2733 O O . THR A 1 351 ? -0.313 4.177 -12.535 1.00 98.19 351 THR A O 1
ATOM 2736 N N . PHE A 1 352 ? -0.153 3.015 -14.446 1.00 98.62 352 PHE A N 1
ATOM 2737 C CA . PHE A 1 352 ? -0.590 1.732 -13.897 1.00 98.62 352 PHE A CA 1
ATOM 2738 C C . PHE A 1 352 ? 0.568 0.737 -13.853 1.00 98.62 352 PHE A C 1
ATOM 2740 O O . PHE A 1 352 ? 1.098 0.334 -14.891 1.00 98.62 352 PHE A O 1
ATOM 2747 N N . ILE A 1 353 ? 0.940 0.321 -12.644 1.00 98.88 353 ILE A N 1
ATOM 2748 C CA . ILE A 1 353 ? 1.997 -0.656 -12.373 1.00 98.88 353 ILE A CA 1
ATOM 2749 C C . ILE A 1 353 ? 1.327 -1.927 -11.865 1.00 98.88 353 ILE A C 1
ATOM 2751 O O . ILE A 1 353 ? 0.661 -1.901 -10.834 1.00 98.88 353 ILE A O 1
ATOM 2755 N N . SER A 1 354 ? 1.471 -3.037 -12.586 1.00 98.69 354 SER A N 1
ATOM 2756 C CA . SER A 1 354 ? 0.729 -4.261 -12.273 1.00 98.69 354 SER A CA 1
ATOM 2757 C C . SER A 1 354 ? 1.528 -5.546 -12.434 1.00 98.69 354 SER A C 1
ATOM 2759 O O . SER A 1 354 ? 2.398 -5.645 -13.308 1.00 98.69 354 SER A O 1
ATOM 2761 N N . SER A 1 355 ? 1.216 -6.539 -11.596 1.00 98.06 355 SER A N 1
ATOM 2762 C CA . SER A 1 355 ? 1.731 -7.915 -11.694 1.00 98.06 355 SER A CA 1
ATOM 2763 C C . SER A 1 355 ? 3.259 -7.984 -11.787 1.00 98.06 355 SER A C 1
ATOM 2765 O O . SER A 1 355 ? 3.805 -8.763 -12.560 1.00 98.06 355 SER A O 1
ATOM 2767 N N . SER A 1 356 ? 3.961 -7.101 -11.077 1.00 98.81 356 SER A N 1
ATOM 2768 C CA . SER A 1 356 ? 5.403 -6.889 -11.241 1.00 98.81 356 SER A CA 1
ATOM 2769 C C . SER A 1 356 ? 6.168 -7.183 -9.956 1.00 98.81 356 SER A C 1
ATOM 2771 O O . SER A 1 356 ? 5.628 -7.101 -8.855 1.00 98.81 356 SER A O 1
ATOM 2773 N N . PHE A 1 357 ? 7.452 -7.492 -10.106 1.00 98.75 357 PHE A N 1
ATOM 2774 C CA . PHE A 1 357 ? 8.361 -7.773 -8.999 1.00 98.75 357 PHE A CA 1
ATOM 2775 C C . PHE A 1 357 ? 9.501 -6.755 -9.021 1.00 98.75 357 PHE A C 1
ATOM 2777 O O . PHE A 1 357 ? 10.092 -6.514 -10.076 1.00 98.75 357 PHE A O 1
ATOM 2784 N N . LEU A 1 358 ? 9.819 -6.144 -7.881 1.00 98.62 358 LEU A N 1
ATOM 2785 C CA . LEU A 1 358 ? 10.870 -5.133 -7.788 1.00 98.62 358 LEU A CA 1
ATOM 2786 C C . LEU A 1 358 ? 11.739 -5.354 -6.558 1.00 98.62 358 LEU A C 1
ATOM 2788 O O . LEU A 1 358 ? 11.236 -5.365 -5.440 1.00 98.62 358 LEU A O 1
ATOM 2792 N N . GLY A 1 359 ? 13.053 -5.429 -6.746 1.00 97.62 359 GLY A N 1
ATOM 2793 C CA . GLY A 1 359 ? 13.962 -5.399 -5.612 1.00 97.62 359 GLY A CA 1
ATOM 2794 C C . GLY A 1 359 ? 15.403 -5.094 -5.953 1.00 97.62 359 GLY A C 1
ATOM 2795 O O . GLY A 1 359 ? 15.917 -5.516 -6.981 1.00 97.62 359 GLY A O 1
ATOM 2796 N N . GLN A 1 360 ? 16.084 -4.350 -5.084 1.00 97.56 360 GLN A N 1
ATOM 2797 C CA . GLN A 1 360 ? 17.480 -3.990 -5.330 1.00 97.56 360 GLN A CA 1
ATOM 2798 C C . GLN A 1 360 ? 18.369 -5.239 -5.294 1.00 97.56 360 GLN A C 1
ATOM 2800 O O . GLN A 1 360 ? 19.210 -5.407 -6.173 1.00 97.56 360 GLN A O 1
ATOM 2805 N N . HIS A 1 361 ? 18.155 -6.135 -4.328 1.00 96.06 361 HIS A N 1
ATOM 2806 C CA . HIS A 1 361 ? 18.922 -7.373 -4.194 1.00 96.06 361 HIS A CA 1
ATOM 2807 C C . HIS A 1 361 ? 18.010 -8.606 -4.318 1.00 96.06 361 HIS A C 1
ATOM 2809 O O . HIS A 1 361 ? 17.092 -8.755 -3.520 1.00 96.06 361 HIS A O 1
ATOM 2815 N N . PRO A 1 362 ? 18.231 -9.524 -5.274 1.00 92.62 362 PRO A N 1
ATOM 2816 C CA . PRO A 1 362 ? 17.437 -10.747 -5.401 1.00 92.62 362 PRO A CA 1
ATOM 2817 C C . PRO A 1 362 ? 17.729 -11.721 -4.252 1.00 92.62 362 PRO A C 1
ATOM 2819 O O . PRO A 1 362 ? 18.591 -12.592 -4.355 1.00 92.62 362 PRO A O 1
ATOM 2822 N N . THR A 1 363 ? 17.003 -11.562 -3.146 1.00 90.69 363 THR A N 1
ATOM 2823 C CA . THR A 1 363 ? 17.073 -12.410 -1.949 1.00 90.69 363 THR A CA 1
ATOM 2824 C C . THR A 1 363 ? 15.665 -12.736 -1.445 1.00 90.69 363 THR A C 1
ATOM 2826 O O . THR A 1 363 ? 14.681 -12.121 -1.853 1.00 90.69 363 THR A O 1
ATOM 2829 N N . VAL A 1 364 ? 15.564 -13.733 -0.565 1.00 86.56 364 VAL A N 1
ATOM 2830 C CA . VAL A 1 364 ? 14.297 -14.210 0.024 1.00 86.56 364 VAL A CA 1
ATOM 2831 C C . VAL A 1 364 ? 14.226 -13.924 1.532 1.00 86.56 364 VAL A C 1
ATOM 2833 O O . VAL A 1 364 ? 13.599 -14.666 2.280 1.00 86.56 364 VAL A O 1
ATOM 2836 N N . GLY A 1 365 ? 14.908 -12.861 1.976 1.00 83.75 365 GLY A N 1
ATOM 2837 C CA . GLY A 1 365 ? 15.069 -12.497 3.388 1.00 83.75 365 GLY A CA 1
ATOM 2838 C C . GLY A 1 365 ? 16.333 -13.073 4.042 1.00 83.75 365 GLY A C 1
ATOM 2839 O O . GLY A 1 365 ? 16.966 -13.995 3.522 1.00 83.75 365 GLY A O 1
ATOM 2840 N N . GLY A 1 366 ? 16.724 -12.496 5.184 1.00 83.12 366 GLY A N 1
ATOM 2841 C CA . GLY A 1 366 ? 17.863 -12.960 5.989 1.00 83.12 366 GLY A CA 1
ATOM 2842 C C . GLY A 1 366 ? 19.247 -12.637 5.412 1.00 83.12 366 GLY A C 1
ATOM 2843 O O . GLY A 1 366 ? 20.231 -13.292 5.768 1.00 83.12 366 GLY A O 1
ATOM 2844 N N . ASP A 1 367 ? 19.350 -11.648 4.517 1.00 91.81 367 ASP A N 1
ATOM 2845 C CA . ASP A 1 367 ? 20.643 -11.215 3.984 1.00 91.81 367 ASP A CA 1
ATOM 2846 C C . ASP A 1 367 ? 21.444 -10.474 5.067 1.00 91.81 367 ASP A C 1
ATOM 2848 O O . ASP A 1 367 ? 20.992 -9.498 5.663 1.00 91.81 367 ASP A O 1
ATOM 2852 N N . LYS A 1 368 ? 22.691 -10.897 5.290 1.00 94.00 368 LYS A N 1
ATOM 2853 C CA . LYS A 1 368 ? 23.610 -10.268 6.254 1.00 94.00 368 LYS A CA 1
ATOM 2854 C C . LYS A 1 368 ? 23.922 -8.800 5.934 1.00 94.00 368 LYS A C 1
ATOM 2856 O O . LYS A 1 368 ? 24.424 -8.091 6.802 1.00 94.00 368 LYS A O 1
ATOM 2861 N N . ASN A 1 369 ? 23.692 -8.362 4.699 1.00 94.75 369 ASN A N 1
ATOM 2862 C CA . ASN A 1 369 ? 23.907 -6.996 4.230 1.00 94.75 369 ASN A CA 1
ATOM 2863 C C . ASN A 1 369 ? 22.604 -6.211 4.040 1.00 94.75 369 ASN A C 1
ATOM 2865 O O . ASN A 1 369 ? 22.651 -5.122 3.472 1.00 94.75 369 ASN A O 1
ATOM 2869 N N . GLU A 1 370 ? 21.463 -6.717 4.509 1.00 95.88 370 GLU A N 1
ATOM 2870 C CA . GLU A 1 370 ? 20.164 -6.049 4.365 1.00 95.88 370 GLU A CA 1
ATOM 2871 C C . GLU A 1 370 ? 20.173 -4.608 4.892 1.00 95.88 370 GLU A C 1
ATOM 2873 O O . GLU A 1 370 ? 19.618 -3.695 4.280 1.00 95.88 370 GLU A O 1
ATOM 2878 N N . ASN A 1 371 ? 20.922 -4.352 5.966 1.00 95.38 371 ASN A N 1
ATOM 2879 C CA . ASN A 1 371 ? 21.114 -3.012 6.515 1.00 95.38 371 ASN A CA 1
ATOM 2880 C C . ASN A 1 371 ? 21.747 -1.998 5.540 1.00 95.38 371 ASN A C 1
ATOM 2882 O O . ASN A 1 371 ? 21.585 -0.792 5.739 1.00 95.38 371 ASN A O 1
ATOM 2886 N N . LYS A 1 372 ? 22.418 -2.459 4.480 1.00 96.50 372 LYS A N 1
ATOM 2887 C CA . LYS A 1 372 ? 23.044 -1.625 3.442 1.00 96.50 372 LYS A CA 1
ATOM 2888 C C . LYS A 1 372 ? 22.146 -1.376 2.232 1.00 96.50 372 LYS A C 1
ATOM 2890 O O . LYS A 1 372 ? 22.538 -0.598 1.366 1.00 96.50 372 LYS A O 1
ATOM 2895 N N . PHE A 1 373 ? 20.975 -2.008 2.153 1.00 97.12 373 PHE A N 1
ATOM 2896 C CA . PHE A 1 373 ? 20.037 -1.754 1.061 1.00 97.12 373 PHE A CA 1
ATOM 2897 C C . PHE A 1 373 ? 19.621 -0.278 1.093 1.00 97.12 373 PHE A C 1
ATOM 2899 O O . PHE A 1 373 ? 19.408 0.294 2.171 1.00 97.12 373 PHE A O 1
ATOM 2906 N N . SER A 1 374 ? 19.556 0.334 -0.090 1.00 97.25 374 SER A N 1
ATOM 2907 C CA . SER A 1 374 ? 19.464 1.787 -0.283 1.00 97.25 374 SER A CA 1
ATOM 2908 C C . SER A 1 374 ? 18.456 2.221 -1.351 1.00 97.25 374 SER A C 1
ATOM 2910 O O . SER A 1 374 ? 18.012 3.366 -1.331 1.00 97.25 374 SER A O 1
ATOM 2912 N N . GLY A 1 375 ? 18.098 1.337 -2.285 1.00 98.19 375 GLY A N 1
ATOM 2913 C CA . GLY A 1 375 ? 17.219 1.667 -3.404 1.00 98.19 375 GLY A CA 1
ATOM 2914 C C . GLY A 1 375 ? 15.768 1.894 -2.976 1.00 98.19 375 GLY A C 1
ATOM 2915 O O . GLY A 1 375 ? 15.309 1.359 -1.967 1.00 98.19 375 GLY A O 1
ATOM 2916 N N . THR A 1 376 ? 15.028 2.653 -3.780 1.00 98.81 376 THR A N 1
ATOM 2917 C CA . THR A 1 376 ? 13.564 2.780 -3.690 1.00 98.81 376 THR A CA 1
ATOM 2918 C C . THR A 1 376 ? 12.941 1.978 -4.825 1.00 98.81 376 THR A C 1
ATOM 2920 O O . THR A 1 376 ? 13.348 2.150 -5.969 1.00 98.81 376 THR A O 1
ATOM 2923 N N . ALA A 1 377 ? 11.988 1.083 -4.575 1.00 98.81 377 ALA A N 1
ATOM 2924 C CA . ALA A 1 377 ? 11.431 0.312 -5.687 1.00 98.81 377 ALA A CA 1
ATOM 2925 C C . ALA A 1 377 ? 10.512 1.167 -6.567 1.00 98.81 377 ALA A C 1
ATOM 2927 O O . ALA A 1 377 ? 10.694 1.183 -7.784 1.00 98.81 377 ALA A O 1
ATOM 2928 N N . ILE A 1 378 ? 9.576 1.907 -5.966 1.00 98.94 378 ILE A N 1
ATOM 2929 C CA . ILE A 1 378 ? 8.637 2.775 -6.689 1.00 98.94 378 ILE A CA 1
ATOM 2930 C C . ILE A 1 378 ? 8.567 4.146 -6.008 1.00 98.94 378 ILE A C 1
ATOM 2932 O O . ILE A 1 378 ? 8.297 4.221 -4.813 1.00 98.94 378 ILE A O 1
ATOM 2936 N N . ASP A 1 379 ? 8.778 5.222 -6.765 1.00 98.75 379 ASP A N 1
ATOM 2937 C CA . ASP A 1 379 ? 8.575 6.610 -6.326 1.00 98.75 379 ASP A CA 1
ATOM 2938 C C . ASP A 1 379 ? 7.555 7.298 -7.249 1.00 98.75 379 ASP A C 1
ATOM 2940 O O . ASP A 1 379 ? 7.787 7.437 -8.455 1.00 98.75 379 ASP A O 1
ATOM 2944 N N . LEU A 1 380 ? 6.406 7.681 -6.684 1.00 98.31 380 LEU A N 1
ATOM 2945 C CA . LEU A 1 380 ? 5.302 8.342 -7.381 1.00 98.31 380 LEU A CA 1
ATOM 2946 C C . LEU A 1 380 ? 5.183 9.806 -6.938 1.00 98.31 380 LEU A C 1
ATOM 2948 O O . LEU A 1 380 ? 4.464 10.151 -5.998 1.00 98.31 380 LEU A O 1
ATOM 2952 N N . GLU A 1 381 ? 5.847 10.684 -7.682 1.00 96.81 381 GLU A N 1
ATOM 2953 C CA . GLU A 1 381 ? 5.721 12.146 -7.635 1.00 96.81 381 GLU A CA 1
ATOM 2954 C C . GLU A 1 381 ? 4.716 12.637 -8.689 1.00 96.81 381 GLU A C 1
ATOM 2956 O O . GLU A 1 381 ? 4.984 13.547 -9.471 1.00 96.81 381 GLU A O 1
ATOM 2961 N N . SER A 1 382 ? 3.561 11.976 -8.739 1.00 94.25 382 SER A N 1
ATOM 2962 C CA . SER A 1 382 ? 2.435 12.261 -9.637 1.00 94.25 382 SER A CA 1
ATOM 2963 C C . SER A 1 382 ? 1.131 11.720 -9.042 1.00 94.25 382 SER A C 1
ATOM 2965 O O . SER A 1 382 ? 1.151 10.998 -8.036 1.00 94.25 382 SER A O 1
ATOM 2967 N N . ASN A 1 383 ? 0.001 12.076 -9.646 1.00 92.81 383 ASN A N 1
ATOM 2968 C CA . ASN A 1 383 ? -1.337 11.753 -9.161 1.00 92.81 383 ASN A CA 1
ATOM 2969 C C . ASN A 1 383 ? -2.089 10.755 -10.056 1.00 92.81 383 ASN A C 1
ATOM 2971 O O . ASN A 1 383 ? -1.696 10.476 -11.188 1.00 92.81 383 ASN A O 1
ATOM 2975 N N . ASP A 1 384 ? -3.194 10.225 -9.527 1.00 94.94 384 ASP A N 1
ATOM 2976 C CA . ASP A 1 384 ? -4.122 9.323 -10.229 1.00 94.94 384 ASP A CA 1
ATOM 2977 C C . ASP A 1 384 ? -3.493 7.993 -10.690 1.00 94.94 384 ASP A C 1
ATOM 2979 O O . ASP A 1 384 ? -3.923 7.394 -11.678 1.00 94.94 384 ASP A O 1
ATOM 2983 N N . ASN A 1 385 ? -2.463 7.506 -9.994 1.00 97.94 385 ASN A N 1
ATOM 2984 C CA . ASN A 1 385 ? -1.790 6.258 -10.350 1.00 97.94 385 ASN A CA 1
ATOM 2985 C C . ASN A 1 385 ? -2.371 5.049 -9.610 1.00 97.94 385 ASN A C 1
ATOM 2987 O O . ASN A 1 385 ? -2.991 5.163 -8.547 1.00 97.94 385 ASN A O 1
ATOM 2991 N N . SER A 1 386 ? -2.099 3.863 -10.155 1.00 98.50 386 SER A N 1
ATOM 2992 C CA . SER A 1 386 ? -2.496 2.588 -9.563 1.00 98.50 386 SER A CA 1
ATOM 2993 C C . SER A 1 386 ? -1.325 1.612 -9.508 1.00 98.50 386 SER A C 1
ATOM 2995 O O . SER A 1 386 ? -0.616 1.420 -10.499 1.00 98.50 386 SER A O 1
ATOM 2997 N N . ILE A 1 387 ? -1.133 0.987 -8.346 1.00 98.81 387 ILE A N 1
ATOM 2998 C CA . ILE A 1 387 ? -0.214 -0.134 -8.146 1.00 98.81 387 ILE A CA 1
ATOM 2999 C C . ILE A 1 387 ? -1.051 -1.350 -7.750 1.00 98.81 387 ILE A C 1
ATOM 3001 O O . ILE A 1 387 ? -1.743 -1.311 -6.732 1.00 98.81 387 ILE A O 1
ATOM 3005 N N . THR A 1 388 ? -1.001 -2.423 -8.539 1.00 98.31 388 THR A N 1
ATOM 3006 C CA . THR A 1 388 ? -1.849 -3.608 -8.334 1.00 98.31 388 THR A CA 1
ATOM 3007 C C . THR A 1 388 ? -1.061 -4.908 -8.442 1.00 98.31 388 THR A C 1
ATOM 3009 O O . THR A 1 388 ? -0.390 -5.140 -9.443 1.00 98.31 388 THR A O 1
ATOM 3012 N N . ASP A 1 389 ? -1.148 -5.776 -7.436 1.00 97.69 389 ASP A N 1
ATOM 3013 C CA . ASP A 1 389 ? -0.486 -7.090 -7.422 1.00 97.69 389 ASP A CA 1
ATOM 3014 C C . ASP A 1 389 ? 1.030 -6.989 -7.662 1.00 97.69 389 ASP A C 1
ATOM 3016 O O . ASP A 1 389 ? 1.601 -7.617 -8.558 1.00 97.69 389 ASP A O 1
ATOM 3020 N N . VAL A 1 390 ? 1.690 -6.123 -6.892 1.00 98.81 390 VAL A N 1
ATOM 3021 C CA . VAL A 1 390 ? 3.131 -5.871 -6.997 1.00 98.81 390 VAL A CA 1
ATOM 3022 C C . VAL A 1 390 ? 3.846 -6.392 -5.764 1.00 98.81 390 VAL A C 1
ATOM 3024 O O . VAL A 1 390 ? 3.443 -6.122 -4.637 1.00 98.81 390 VAL A O 1
ATOM 3027 N N . VAL A 1 391 ? 4.953 -7.093 -5.981 1.00 98.62 391 VAL A N 1
ATOM 3028 C CA . VAL A 1 391 ? 5.812 -7.583 -4.905 1.00 98.62 391 VAL A CA 1
ATOM 3029 C C . VAL A 1 391 ? 7.093 -6.767 -4.870 1.00 98.62 391 VAL A C 1
ATOM 3031 O O . VAL A 1 391 ? 7.821 -6.683 -5.863 1.00 98.62 391 VAL A O 1
ATOM 3034 N N . VAL A 1 392 ? 7.387 -6.193 -3.709 1.00 98.19 392 VAL A N 1
ATOM 3035 C CA . VAL A 1 392 ? 8.599 -5.428 -3.459 1.00 98.19 392 VAL A CA 1
ATOM 3036 C C . VAL A 1 392 ? 9.463 -6.132 -2.423 1.00 98.19 392 VAL A C 1
ATOM 3038 O O . VAL A 1 392 ? 9.017 -6.418 -1.313 1.00 98.19 392 VAL A O 1
ATOM 3041 N N . PHE A 1 393 ? 10.719 -6.383 -2.783 1.00 96.88 393 PHE A N 1
ATOM 3042 C CA . PHE A 1 393 ? 11.676 -7.113 -1.959 1.00 96.88 393 PHE A CA 1
ATOM 3043 C C . PHE A 1 393 ? 13.021 -6.403 -1.899 1.00 96.88 393 PHE A C 1
ATOM 3045 O O . PHE A 1 393 ? 13.418 -5.701 -2.823 1.00 96.88 393 PHE A O 1
ATOM 3052 N N . SER A 1 394 ? 13.738 -6.573 -0.794 1.00 95.19 394 SER A N 1
ATOM 3053 C CA . SER A 1 394 ? 15.145 -6.185 -0.638 1.00 95.19 394 SER A CA 1
ATOM 3054 C C . SER A 1 394 ? 15.531 -4.784 -1.150 1.00 95.19 394 SER A C 1
ATOM 3056 O O . SER A 1 394 ? 16.619 -4.595 -1.689 1.00 95.19 394 SER A O 1
ATOM 3058 N N . ALA A 1 395 ? 14.636 -3.804 -1.003 1.00 97.00 395 ALA A N 1
ATOM 3059 C CA . ALA A 1 395 ? 14.853 -2.375 -1.244 1.00 97.00 395 ALA A CA 1
ATOM 3060 C C . ALA A 1 395 ? 14.794 -1.606 0.090 1.00 97.00 395 ALA A C 1
ATOM 3062 O O . ALA A 1 395 ? 14.164 -2.071 1.037 1.00 97.00 395 ALA A O 1
ATOM 3063 N N . ALA A 1 396 ? 15.417 -0.433 0.199 1.00 98.00 396 ALA A N 1
ATOM 3064 C CA . ALA A 1 396 ? 15.295 0.381 1.414 1.00 98.00 396 ALA A CA 1
ATOM 3065 C C . ALA A 1 396 ? 13.870 0.900 1.609 1.00 98.00 396 ALA A C 1
ATOM 3067 O O . ALA A 1 396 ? 13.336 0.840 2.712 1.00 98.00 396 ALA A O 1
ATOM 3068 N N . ILE A 1 397 ? 13.264 1.380 0.525 1.00 98.75 397 ILE A N 1
ATOM 3069 C CA . ILE A 1 397 ? 11.887 1.865 0.506 1.00 98.75 397 ILE A CA 1
ATOM 3070 C C . ILE A 1 397 ? 11.120 1.052 -0.525 1.00 98.75 397 ILE A C 1
ATOM 3072 O O . ILE A 1 397 ? 11.566 0.927 -1.671 1.00 98.75 397 ILE A O 1
ATOM 3076 N N . GLY A 1 398 ? 9.974 0.510 -0.122 1.00 98.62 398 GLY A N 1
ATOM 3077 C CA . GLY A 1 398 ? 9.099 -0.203 -1.034 1.00 98.62 398 GLY A CA 1
ATOM 3078 C C . GLY A 1 398 ? 8.412 0.760 -2.004 1.00 98.62 398 GLY A C 1
ATOM 3079 O O . GLY A 1 398 ? 8.785 0.853 -3.175 1.00 98.62 398 GLY A O 1
ATOM 3080 N N . VAL A 1 399 ? 7.449 1.530 -1.499 1.00 98.88 399 VAL A N 1
ATOM 3081 C CA . VAL A 1 399 ? 6.722 2.548 -2.270 1.00 98.88 399 VAL A CA 1
ATOM 3082 C C . VAL A 1 399 ? 6.804 3.905 -1.580 1.00 98.88 399 VAL A C 1
ATOM 3084 O O . VAL A 1 399 ? 6.484 4.028 -0.402 1.00 98.88 399 VAL A O 1
ATOM 3087 N N . LEU A 1 400 ? 7.191 4.939 -2.322 1.00 98.88 400 LEU A N 1
ATOM 3088 C CA . LEU A 1 400 ? 7.168 6.331 -1.887 1.00 98.88 400 LEU A CA 1
ATOM 3089 C C . LEU A 1 400 ? 6.090 7.096 -2.660 1.00 98.88 400 LEU A C 1
ATOM 3091 O O . LEU A 1 400 ? 6.164 7.222 -3.879 1.00 98.88 400 LEU A O 1
ATOM 3095 N N . LEU A 1 401 ? 5.089 7.611 -1.948 1.00 98.75 401 LEU A N 1
ATOM 3096 C CA . LEU A 1 401 ? 3.975 8.372 -2.509 1.00 98.75 401 LEU A CA 1
ATOM 3097 C C . LEU A 1 401 ? 4.128 9.852 -2.174 1.00 98.75 401 LEU A C 1
ATOM 3099 O O . LEU A 1 401 ? 4.192 10.231 -1.003 1.00 98.75 401 LEU A O 1
ATOM 3103 N N . ARG A 1 402 ? 4.171 10.690 -3.211 1.00 97.88 402 ARG A N 1
ATOM 3104 C CA . ARG A 1 402 ? 4.295 12.151 -3.103 1.00 97.88 402 ARG A CA 1
ATOM 3105 C C . ARG A 1 402 ? 3.142 12.896 -3.771 1.00 97.88 402 ARG A C 1
ATOM 3107 O O . ARG A 1 402 ? 2.873 14.021 -3.366 1.00 97.88 402 ARG A O 1
ATOM 3114 N N . GLY A 1 403 ? 2.485 12.309 -4.768 1.00 93.75 403 GLY A N 1
ATOM 3115 C CA . GLY A 1 403 ? 1.304 12.898 -5.404 1.00 93.75 403 GLY A CA 1
ATOM 3116 C C . GLY A 1 403 ? -0.021 12.334 -4.890 1.00 93.75 403 GLY A C 1
ATOM 3117 O O . GLY A 1 403 ? -0.062 11.354 -4.145 1.00 93.75 403 GLY A O 1
ATOM 3118 N N . GLU A 1 404 ? -1.104 12.985 -5.292 1.00 94.44 404 GLU A N 1
ATOM 3119 C CA . GLU A 1 404 ? -2.462 12.788 -4.775 1.00 94.44 404 GLU A CA 1
ATOM 3120 C C . GLU A 1 404 ? -3.198 11.604 -5.428 1.00 94.44 404 GLU A C 1
ATOM 3122 O O . GLU A 1 404 ? -2.820 11.115 -6.491 1.00 94.44 404 GLU A O 1
ATOM 3127 N N . ALA A 1 405 ? -4.299 11.169 -4.812 1.00 95.31 405 ALA A N 1
ATOM 3128 C CA . ALA A 1 405 ? -5.302 10.269 -5.400 1.00 95.31 405 ALA A CA 1
ATOM 3129 C C . ALA A 1 405 ? -4.803 8.876 -5.847 1.00 95.31 405 ALA A C 1
ATOM 3131 O O . ALA A 1 405 ? -5.498 8.159 -6.573 1.00 95.31 405 ALA A O 1
ATOM 3132 N N . ASN A 1 406 ? -3.636 8.448 -5.368 1.00 97.44 406 ASN A N 1
ATOM 3133 C CA . ASN A 1 406 ? -3.043 7.158 -5.710 1.00 97.44 406 ASN A CA 1
ATOM 3134 C C . ASN A 1 406 ? -3.763 5.981 -5.019 1.00 97.44 406 ASN A C 1
ATOM 3136 O O . ASN A 1 406 ? -4.285 6.110 -3.907 1.00 97.44 406 ASN A O 1
ATOM 3140 N N . ILE A 1 407 ? -3.773 4.812 -5.666 1.00 98.38 407 ILE A N 1
ATOM 3141 C CA . ILE A 1 407 ? -4.301 3.568 -5.086 1.00 98.38 407 ILE A CA 1
ATOM 3142 C C . ILE A 1 407 ? -3.286 2.427 -5.161 1.00 98.38 407 ILE A C 1
ATOM 3144 O O . ILE A 1 407 ? -2.703 2.154 -6.209 1.00 98.38 407 ILE A O 1
ATOM 3148 N N . LEU A 1 408 ? -3.090 1.749 -4.033 1.00 98.75 408 LEU A N 1
ATOM 3149 C CA . LEU A 1 408 ? -2.292 0.535 -3.896 1.00 98.75 408 LEU A CA 1
ATOM 3150 C C . LEU A 1 408 ? -3.238 -0.614 -3.559 1.00 98.75 408 LEU A C 1
ATOM 3152 O O . LEU A 1 408 ? -4.058 -0.497 -2.647 1.00 98.75 408 LEU A O 1
ATOM 3156 N N . THR A 1 409 ? -3.147 -1.720 -4.294 1.00 97.44 409 THR A N 1
ATOM 3157 C CA . THR A 1 409 ? -3.953 -2.918 -4.041 1.00 97.44 409 THR A CA 1
ATOM 3158 C C . THR A 1 409 ? -3.139 -4.187 -4.237 1.00 97.44 409 THR A C 1
ATOM 3160 O O . THR A 1 409 ? -2.451 -4.318 -5.243 1.00 97.44 409 THR A O 1
ATOM 3163 N N . GLY A 1 410 ? -3.168 -5.121 -3.284 1.00 95.25 410 GLY A N 1
ATOM 3164 C CA . GLY A 1 410 ? -2.413 -6.375 -3.425 1.00 95.25 410 GLY A CA 1
ATOM 3165 C C . GLY A 1 410 ? -0.891 -6.181 -3.422 1.00 95.25 410 GLY A C 1
ATOM 3166 O O . GLY A 1 410 ? -0.165 -6.991 -3.995 1.00 95.25 410 GLY A O 1
ATOM 3167 N N . VAL A 1 411 ? -0.386 -5.086 -2.838 1.00 98.69 411 VAL A N 1
ATOM 3168 C CA . VAL A 1 411 ? 1.059 -4.824 -2.773 1.00 98.69 411 VAL A CA 1
ATOM 3169 C C . VAL A 1 411 ? 1.662 -5.600 -1.607 1.00 98.69 411 VAL A C 1
ATOM 3171 O O . VAL A 1 411 ? 1.230 -5.426 -0.469 1.00 98.69 411 VAL A O 1
ATOM 3174 N N . HIS A 1 412 ? 2.664 -6.433 -1.881 1.00 98.25 412 HIS A N 1
ATOM 3175 C CA . HIS A 1 412 ? 3.408 -7.176 -0.866 1.00 98.25 412 HIS A CA 1
ATOM 3176 C C . HIS A 1 412 ? 4.801 -6.569 -0.681 1.00 98.25 412 HIS A C 1
ATOM 3178 O O . HIS A 1 412 ? 5.638 -6.662 -1.578 1.00 98.25 412 HIS A O 1
ATOM 3184 N N . CYS A 1 413 ? 5.061 -5.976 0.482 1.00 97.75 413 CYS A N 1
ATOM 3185 C CA . CYS A 1 413 ? 6.367 -5.443 0.852 1.00 97.75 413 CYS A CA 1
ATOM 3186 C C . CYS A 1 413 ? 7.051 -6.366 1.867 1.00 97.75 413 CYS A C 1
ATOM 3188 O O . CYS A 1 413 ? 6.683 -6.383 3.040 1.00 97.75 413 CYS A O 1
ATOM 3190 N N . TYR A 1 414 ? 8.091 -7.066 1.416 1.00 95.50 414 TYR A N 1
ATOM 3191 C CA . TYR A 1 414 ? 9.090 -7.717 2.273 1.00 95.50 414 TYR A CA 1
ATOM 3192 C C . TYR A 1 414 ? 10.482 -7.152 1.950 1.00 95.50 414 TYR A C 1
ATOM 3194 O O . TYR A 1 414 ? 11.477 -7.845 1.724 1.00 95.50 414 TYR A O 1
ATOM 3202 N N . ASN A 1 415 ? 10.535 -5.829 1.815 1.00 94.31 415 ASN A N 1
ATOM 3203 C CA . ASN A 1 415 ? 11.778 -5.116 1.586 1.00 94.31 415 ASN A CA 1
ATOM 3204 C C . ASN A 1 415 ? 12.605 -5.011 2.878 1.00 94.31 415 ASN A C 1
ATOM 3206 O O . ASN A 1 415 ? 12.325 -5.710 3.845 1.00 94.31 415 ASN A O 1
ATOM 3210 N N . LYS A 1 416 ? 13.656 -4.185 2.882 1.00 95.25 416 LYS A N 1
ATOM 3211 C CA . LYS A 1 416 ? 14.514 -3.972 4.054 1.00 95.25 416 LYS A CA 1
ATOM 3212 C C . LYS A 1 416 ? 13.663 -3.792 5.317 1.00 95.25 416 LYS A C 1
ATOM 3214 O O . LYS A 1 416 ? 12.839 -2.881 5.365 1.00 95.25 416 LYS A O 1
ATOM 3219 N N . ALA A 1 417 ? 13.890 -4.628 6.322 1.00 93.56 417 ALA A N 1
ATOM 3220 C CA . ALA A 1 417 ? 13.128 -4.631 7.556 1.00 93.56 417 ALA A CA 1
ATOM 3221 C C . ALA A 1 417 ? 13.225 -3.289 8.296 1.00 93.56 417 ALA A C 1
ATOM 3223 O O . ALA A 1 417 ? 14.247 -2.586 8.252 1.00 93.56 417 ALA A O 1
ATOM 3224 N N . ASN A 1 418 ? 12.169 -2.964 9.040 1.00 92.69 418 ASN A N 1
ATOM 3225 C CA . ASN A 1 418 ? 12.065 -1.746 9.845 1.00 92.69 418 ASN A CA 1
ATOM 3226 C C . ASN A 1 418 ? 13.211 -1.605 10.864 1.00 92.69 418 ASN A C 1
ATOM 3228 O O . ASN A 1 418 ? 13.755 -0.516 11.030 1.00 92.69 418 ASN A O 1
ATOM 3232 N N . VAL A 1 419 ? 13.665 -2.709 11.466 1.00 91.50 419 VAL A N 1
ATOM 3233 C CA . VAL A 1 419 ? 14.793 -2.754 12.414 1.00 91.50 419 VAL A CA 1
ATOM 3234 C C . VAL A 1 419 ? 16.115 -2.301 11.792 1.00 91.50 419 VAL A C 1
ATOM 3236 O O . VAL A 1 419 ? 17.031 -1.894 12.504 1.00 91.50 419 VAL A O 1
ATOM 3239 N N . PHE A 1 420 ? 16.220 -2.342 10.463 1.00 95.19 420 PHE A N 1
ATOM 3240 C CA . PHE A 1 420 ? 17.364 -1.837 9.709 1.00 95.19 420 PHE A CA 1
ATOM 3241 C C . PHE A 1 420 ? 17.105 -0.459 9.075 1.00 95.19 420 PHE A C 1
ATOM 3243 O O . PHE A 1 420 ? 17.934 0.032 8.303 1.00 95.19 420 PHE A O 1
ATOM 3250 N N . GLY A 1 421 ? 15.972 0.170 9.389 1.00 94.31 421 GLY A N 1
ATOM 3251 C CA . GLY A 1 421 ? 15.558 1.471 8.869 1.00 94.31 421 GLY A CA 1
ATOM 3252 C C . GLY A 1 421 ? 14.945 1.422 7.472 1.00 94.31 421 GLY A C 1
ATOM 3253 O O . GLY A 1 421 ? 14.962 2.435 6.776 1.00 94.31 421 GLY A O 1
ATOM 3254 N N . GLY A 1 422 ? 14.475 0.258 7.015 1.00 96.88 422 GLY A N 1
ATOM 3255 C CA . GLY A 1 422 ? 13.678 0.187 5.795 1.00 96.88 422 GLY A CA 1
ATOM 3256 C C . GLY A 1 422 ? 12.200 0.477 6.050 1.00 96.88 422 GLY A C 1
ATOM 3257 O O . GLY A 1 422 ? 11.717 0.353 7.173 1.00 96.88 422 GLY A O 1
ATOM 3258 N N . VAL A 1 423 ? 11.494 0.894 5.001 1.00 98.44 423 VAL A N 1
ATOM 3259 C CA . VAL A 1 423 ? 10.069 1.246 5.067 1.00 98.44 423 VAL A CA 1
ATOM 3260 C C . VAL A 1 423 ? 9.325 0.584 3.918 1.00 98.44 423 VAL A C 1
ATOM 3262 O O . VAL A 1 423 ? 9.799 0.594 2.781 1.00 98.44 423 VAL A O 1
ATOM 3265 N N . GLY A 1 424 ? 8.161 0.006 4.203 1.00 98.44 424 GLY A N 1
ATOM 3266 C CA . GLY A 1 424 ? 7.324 -0.643 3.199 1.00 98.44 424 GLY A CA 1
ATOM 3267 C C . GLY A 1 424 ? 6.658 0.386 2.297 1.00 98.44 424 GLY A C 1
ATOM 3268 O O . GLY A 1 424 ? 6.856 0.379 1.083 1.00 98.44 424 GLY A O 1
ATOM 3269 N N . ILE A 1 425 ? 5.891 1.299 2.893 1.00 98.88 425 ILE A N 1
ATOM 3270 C CA . ILE A 1 425 ? 5.174 2.359 2.173 1.00 98.88 425 ILE A CA 1
ATOM 3271 C C . ILE A 1 425 ? 5.341 3.684 2.920 1.00 98.88 425 ILE A C 1
ATOM 3273 O O . ILE A 1 425 ? 5.121 3.744 4.126 1.00 98.88 425 ILE A O 1
ATOM 3277 N N . ILE A 1 426 ? 5.697 4.752 2.207 1.00 98.81 426 ILE A N 1
ATOM 3278 C CA . ILE A 1 426 ? 5.746 6.120 2.735 1.00 98.81 426 ILE A CA 1
ATOM 3279 C C . ILE A 1 426 ? 4.685 6.961 2.030 1.00 98.81 426 ILE A C 1
ATOM 3281 O O . ILE A 1 426 ? 4.692 7.059 0.803 1.00 98.81 426 ILE A O 1
ATOM 3285 N N . VAL A 1 427 ? 3.824 7.618 2.804 1.00 98.81 427 VAL A N 1
ATOM 3286 C CA . VAL A 1 427 ? 2.849 8.605 2.323 1.00 98.81 427 VAL A CA 1
ATOM 3287 C C . VAL A 1 427 ? 3.297 9.986 2.783 1.00 98.81 427 VAL A C 1
ATOM 3289 O O . VAL A 1 427 ? 3.333 10.265 3.981 1.00 98.81 427 VAL A O 1
ATOM 3292 N N . LYS A 1 428 ? 3.673 10.847 1.836 1.00 98.38 428 LYS A N 1
ATOM 3293 C CA . LYS A 1 428 ? 4.064 12.233 2.126 1.00 98.38 428 LYS A CA 1
ATOM 3294 C C . LYS A 1 428 ? 2.841 13.130 2.364 1.00 98.38 428 LYS A C 1
ATOM 3296 O O . LYS A 1 428 ? 1.760 12.795 1.883 1.00 98.38 428 LYS A O 1
ATOM 3301 N N . PRO A 1 429 ? 3.005 14.316 2.987 1.00 95.94 429 PRO A N 1
ATOM 3302 C CA . PRO A 1 429 ? 1.880 15.214 3.286 1.00 95.94 429 PRO A CA 1
ATOM 3303 C C . PRO A 1 429 ? 1.095 15.673 2.048 1.00 95.94 429 PRO A C 1
ATOM 3305 O O . PRO A 1 429 ? -0.075 16.034 2.133 1.00 95.94 429 PRO A O 1
ATOM 3308 N N . THR A 1 430 ? 1.742 15.674 0.882 1.00 95.62 430 THR A N 1
ATOM 3309 C CA . THR A 1 430 ? 1.138 16.027 -0.409 1.00 95.62 430 THR A CA 1
ATOM 3310 C C . THR A 1 430 ? 0.380 14.870 -1.063 1.00 95.62 430 THR A C 1
ATOM 3312 O O . THR A 1 430 ? -0.340 15.094 -2.025 1.00 95.62 430 THR A O 1
ATOM 3315 N N . ALA A 1 431 ? 0.502 13.641 -0.555 1.00 96.81 431 ALA A N 1
ATOM 3316 C CA . ALA A 1 431 ? -0.128 12.450 -1.119 1.00 96.81 431 ALA A CA 1
ATOM 3317 C C . ALA A 1 431 ? -1.514 12.169 -0.512 1.00 96.81 431 ALA A C 1
ATOM 3319 O O . ALA A 1 431 ? -1.817 11.048 -0.091 1.00 96.81 431 ALA A O 1
ATOM 3320 N N . PHE A 1 432 ? -2.363 13.194 -0.441 1.00 94.44 432 PHE A N 1
ATOM 3321 C CA . PHE A 1 432 ? -3.728 13.049 0.065 1.00 94.44 432 PHE A CA 1
ATOM 3322 C C . PHE A 1 432 ? -4.631 12.276 -0.910 1.00 94.44 432 PHE A C 1
ATOM 3324 O O . PHE A 1 432 ? -4.278 12.077 -2.072 1.00 94.44 432 PHE A O 1
ATOM 3331 N N . LEU A 1 433 ? -5.797 11.815 -0.438 1.00 94.12 433 LEU A N 1
ATOM 3332 C CA . LEU A 1 433 ? -6.713 10.930 -1.189 1.00 94.12 433 LEU A CA 1
ATOM 3333 C C . LEU A 1 433 ? -6.097 9.564 -1.561 1.00 94.12 433 LEU A C 1
ATOM 3335 O O . LEU A 1 433 ? -6.550 8.888 -2.491 1.00 94.12 433 LEU A O 1
ATOM 3339 N N . THR A 1 434 ? -5.069 9.138 -0.823 1.00 98.06 434 THR A N 1
ATOM 3340 C CA . THR A 1 434 ? -4.394 7.852 -1.031 1.00 98.06 434 THR A CA 1
ATOM 3341 C C . THR A 1 434 ? -5.198 6.700 -0.432 1.00 98.06 434 THR A C 1
ATOM 3343 O O . THR A 1 434 ? -5.656 6.764 0.709 1.00 98.06 434 THR A O 1
ATOM 3346 N N . ARG A 1 435 ? -5.324 5.604 -1.185 1.00 98.38 435 ARG A N 1
ATOM 3347 C CA . ARG A 1 435 ? -5.982 4.364 -0.745 1.00 98.38 435 ARG A CA 1
ATOM 3348 C C . ARG A 1 435 ? -4.989 3.207 -0.777 1.00 98.38 435 ARG A C 1
ATOM 3350 O O . ARG A 1 435 ? -4.441 2.896 -1.828 1.00 98.38 435 ARG A O 1
ATOM 3357 N N . ILE A 1 436 ? -4.771 2.563 0.362 1.00 98.75 436 ILE A N 1
ATOM 3358 C CA . ILE A 1 436 ? -3.928 1.377 0.529 1.00 98.75 436 ILE A CA 1
ATOM 3359 C C . ILE A 1 436 ? -4.857 0.239 0.949 1.00 98.75 436 ILE A C 1
ATOM 3361 O O . ILE A 1 436 ? -5.357 0.221 2.072 1.00 98.75 436 ILE A O 1
ATOM 3365 N N . ASN A 1 437 ? -5.138 -0.679 0.032 1.00 95.81 437 ASN A N 1
ATOM 3366 C CA . ASN A 1 437 ? -6.137 -1.726 0.219 1.00 95.81 437 ASN A CA 1
ATOM 3367 C C . ASN A 1 437 ? -5.516 -3.110 0.023 1.00 95.81 437 ASN A C 1
ATOM 3369 O O . ASN A 1 437 ? -4.796 -3.321 -0.947 1.00 95.81 437 ASN A O 1
ATOM 3373 N N . ASN A 1 438 ? -5.828 -4.075 0.885 1.00 95.25 438 ASN A N 1
ATOM 3374 C CA . ASN A 1 438 ? -5.441 -5.476 0.692 1.00 95.25 438 ASN A CA 1
ATOM 3375 C C . ASN A 1 438 ? -3.925 -5.655 0.442 1.00 95.25 438 ASN A C 1
ATOM 3377 O O . ASN A 1 438 ? -3.501 -6.422 -0.420 1.00 95.25 438 ASN A O 1
ATOM 3381 N N . CYS A 1 439 ? -3.098 -4.871 1.139 1.00 98.19 439 CYS A N 1
ATOM 3382 C CA . CYS A 1 439 ? -1.639 -4.950 1.053 1.00 98.19 439 CYS A CA 1
ATOM 3383 C C . CYS A 1 439 ? -1.079 -5.873 2.142 1.00 98.19 439 CYS A C 1
ATOM 3385 O O . CYS A 1 439 ? -1.639 -5.968 3.233 1.00 98.19 439 CYS A O 1
ATOM 3387 N N . TYR A 1 440 ? 0.054 -6.515 1.866 1.00 97.88 440 TYR A N 1
ATOM 3388 C CA . TYR A 1 440 ? 0.768 -7.375 2.807 1.00 97.88 440 TYR A CA 1
ATOM 3389 C C . TYR A 1 440 ? 2.126 -6.752 3.158 1.00 97.88 440 TYR A C 1
ATOM 3391 O O . TYR A 1 440 ? 2.967 -6.539 2.291 1.00 97.88 440 TYR A O 1
ATOM 3399 N N . LEU A 1 441 ? 2.333 -6.434 4.432 1.00 98.19 441 LEU A N 1
ATOM 3400 C CA . LEU A 1 441 ? 3.566 -5.886 4.976 1.00 98.19 441 LEU A CA 1
ATOM 3401 C C . LEU A 1 441 ? 4.238 -6.947 5.856 1.00 98.19 441 LEU A C 1
ATOM 3403 O O . LEU A 1 441 ? 3.664 -7.382 6.856 1.00 98.19 441 LEU A O 1
ATOM 3407 N N . ASP A 1 442 ? 5.451 -7.355 5.490 1.00 95.62 442 ASP A N 1
ATOM 3408 C CA . ASP A 1 442 ? 6.230 -8.370 6.204 1.00 95.62 442 ASP A CA 1
ATOM 3409 C C . ASP A 1 442 ? 7.531 -7.748 6.724 1.00 95.62 442 ASP A C 1
ATOM 3411 O O . ASP A 1 442 ? 8.378 -7.327 5.936 1.00 95.62 442 ASP A O 1
ATOM 3415 N N . PHE A 1 443 ? 7.655 -7.601 8.049 1.00 94.81 443 PHE A N 1
ATOM 3416 C CA . PHE A 1 443 ? 8.753 -6.907 8.751 1.00 94.81 443 PHE A CA 1
ATOM 3417 C C . PHE A 1 443 ? 8.972 -5.430 8.367 1.00 94.81 443 PHE A C 1
ATOM 3419 O O . PHE A 1 443 ? 9.956 -4.806 8.774 1.00 94.81 443 PHE A O 1
ATOM 3426 N N . THR A 1 444 ? 8.058 -4.836 7.602 1.00 94.00 444 THR A N 1
ATOM 3427 C CA . THR A 1 444 ? 8.142 -3.449 7.134 1.00 94.00 444 THR A CA 1
ATOM 3428 C C . THR A 1 444 ? 6.912 -2.660 7.555 1.00 94.00 444 THR A C 1
ATOM 3430 O O . THR A 1 444 ? 5.842 -3.218 7.777 1.00 94.00 444 THR A O 1
ATOM 3433 N N . ASN A 1 445 ? 7.056 -1.349 7.725 1.00 96.00 445 ASN A N 1
ATOM 3434 C CA . ASN A 1 445 ? 5.982 -0.479 8.197 1.00 96.00 445 ASN A CA 1
ATOM 3435 C C . ASN A 1 445 ? 5.392 0.388 7.076 1.00 96.00 445 ASN A C 1
ATOM 3437 O O . ASN A 1 445 ? 5.978 0.558 6.002 1.00 96.00 445 ASN A O 1
ATOM 3441 N N . ILE A 1 446 ? 4.225 0.963 7.363 1.00 98.75 446 ILE A N 1
ATOM 3442 C CA . ILE A 1 446 ? 3.713 2.128 6.640 1.00 98.75 446 ILE A CA 1
ATOM 3443 C C . ILE A 1 446 ? 4.045 3.366 7.472 1.00 98.75 446 ILE A C 1
ATOM 3445 O O . ILE A 1 446 ? 3.749 3.397 8.663 1.00 98.75 446 ILE A O 1
ATOM 3449 N N . VAL A 1 447 ? 4.619 4.393 6.852 1.00 98.81 447 VAL A N 1
ATOM 3450 C CA . VAL A 1 447 ? 4.856 5.701 7.476 1.00 98.81 447 VAL A CA 1
ATOM 3451 C C . VAL A 1 447 ? 4.015 6.743 6.752 1.00 98.81 447 VAL A C 1
ATOM 3453 O O . VAL A 1 447 ? 4.096 6.870 5.531 1.00 98.81 447 VAL A O 1
ATOM 3456 N N . MET A 1 448 ? 3.201 7.488 7.492 1.00 98.69 448 MET A N 1
ATOM 3457 C CA . MET A 1 448 ? 2.368 8.559 6.951 1.00 98.69 448 MET A CA 1
ATOM 3458 C C . MET A 1 448 ? 2.705 9.881 7.630 1.00 98.69 448 MET A C 1
ATOM 3460 O O . MET A 1 448 ? 2.512 10.026 8.834 1.00 98.69 448 MET A O 1
ATOM 3464 N N . GLU A 1 449 ? 3.186 10.841 6.850 1.00 98.56 449 GLU A N 1
ATOM 3465 C CA . GLU A 1 449 ? 3.536 12.187 7.307 1.00 98.56 449 GLU A CA 1
ATOM 3466 C C . GLU A 1 449 ? 2.326 13.117 7.156 1.00 98.56 449 GLU A C 1
ATOM 3468 O O . GLU A 1 449 ? 1.852 13.319 6.039 1.00 98.56 449 GLU A O 1
ATOM 3473 N N . ASP A 1 450 ? 1.830 13.678 8.265 1.00 97.50 450 ASP A N 1
ATOM 3474 C CA . ASP A 1 450 ? 0.637 14.542 8.327 1.00 97.50 450 ASP A CA 1
ATOM 3475 C C . ASP A 1 450 ? -0.534 14.084 7.414 1.00 97.50 450 ASP A C 1
ATOM 3477 O O . ASP A 1 450 ? -0.959 14.839 6.528 1.00 97.50 450 ASP A O 1
ATOM 3481 N N . PRO A 1 451 ? -1.061 12.848 7.553 1.00 96.81 451 PRO A N 1
ATOM 3482 C CA . PRO A 1 451 ? -1.960 12.298 6.545 1.00 96.81 451 PRO A CA 1
ATOM 3483 C C . PRO A 1 451 ? -3.288 13.059 6.452 1.00 96.81 451 PRO A C 1
ATOM 3485 O O . PRO A 1 451 ? -3.949 13.344 7.457 1.00 96.81 451 PRO A O 1
ATOM 3488 N N . ILE A 1 452 ? -3.699 13.336 5.212 1.00 94.94 452 ILE A N 1
ATOM 3489 C CA . ILE A 1 452 ? -4.979 13.961 4.868 1.00 94.94 452 ILE A CA 1
ATOM 3490 C C . ILE A 1 452 ? -5.733 13.039 3.906 1.00 94.94 452 ILE A C 1
ATOM 3492 O O . ILE A 1 452 ? -5.235 12.734 2.827 1.00 94.94 452 ILE A O 1
ATOM 3496 N N . GLN A 1 453 ? -6.940 12.609 4.277 1.00 95.81 453 GLN A N 1
ATOM 3497 C CA . GLN A 1 453 ? -7.803 11.749 3.459 1.00 95.81 453 GLN A CA 1
ATOM 3498 C C . GLN A 1 453 ? -7.095 10.475 2.975 1.00 95.81 453 GLN A C 1
ATOM 3500 O O . GLN A 1 453 ? -7.054 10.191 1.780 1.00 95.81 453 GLN A O 1
ATOM 3505 N N . VAL A 1 454 ? -6.500 9.724 3.902 1.00 98.19 454 VAL A N 1
ATOM 3506 C CA . VAL A 1 454 ? -5.794 8.470 3.600 1.00 98.19 454 VAL A CA 1
ATOM 3507 C C . VAL A 1 454 ? -6.585 7.290 4.154 1.00 98.19 454 VAL A C 1
ATOM 3509 O O . VAL A 1 454 ? -7.143 7.369 5.246 1.00 98.19 454 VAL A O 1
ATOM 3512 N N . GLN A 1 455 ? -6.631 6.183 3.417 1.00 98.31 455 GLN A N 1
ATOM 3513 C CA . GLN A 1 455 ? -7.246 4.938 3.873 1.00 98.31 455 GLN A CA 1
ATOM 3514 C C . GLN A 1 455 ? -6.244 3.784 3.833 1.00 98.31 455 GLN A C 1
ATOM 3516 O O . GLN A 1 455 ? -5.588 3.577 2.815 1.00 98.31 455 GLN A O 1
ATOM 3521 N N . VAL A 1 456 ? -6.182 3.009 4.915 1.00 98.75 456 VAL A N 1
ATOM 3522 C CA . VAL A 1 456 ? -5.490 1.721 5.019 1.00 98.75 456 VAL A CA 1
ATOM 3523 C C . VAL A 1 456 ? -6.510 0.669 5.447 1.00 98.75 456 VAL A C 1
ATOM 3525 O O . VAL A 1 456 ? -7.049 0.746 6.554 1.00 98.75 456 VAL A O 1
ATOM 3528 N N . THR A 1 457 ? -6.816 -0.285 4.569 1.00 96.31 457 THR A N 1
ATOM 3529 C CA . THR A 1 457 ? -7.840 -1.302 4.840 1.00 96.31 457 THR A CA 1
ATOM 3530 C C . THR A 1 457 ? -7.492 -2.681 4.299 1.00 96.31 457 THR A C 1
ATOM 3532 O O . THR A 1 457 ? -6.726 -2.809 3.341 1.00 96.31 457 THR A O 1
ATOM 3535 N N . ASN A 1 458 ? -8.056 -3.716 4.927 1.00 92.94 458 ASN A N 1
ATOM 3536 C CA . ASN A 1 458 ? -7.917 -5.125 4.553 1.00 92.94 458 ASN A CA 1
ATOM 3537 C C . ASN A 1 458 ? -6.463 -5.623 4.491 1.00 92.94 458 ASN A C 1
ATOM 3539 O O . ASN A 1 458 ? -6.174 -6.622 3.837 1.00 92.94 458 ASN A O 1
ATOM 3543 N N . GLY A 1 459 ? -5.528 -4.925 5.136 1.00 95.56 459 GLY A N 1
ATOM 3544 C CA . GLY A 1 459 ? -4.112 -5.251 5.102 1.00 95.56 459 GLY A CA 1
ATOM 3545 C C . GLY A 1 459 ? -3.733 -6.397 6.039 1.00 95.56 459 GLY A C 1
ATOM 3546 O O . GLY A 1 459 ? -4.361 -6.620 7.078 1.00 95.56 459 GLY A O 1
ATOM 3547 N N . LEU A 1 460 ? -2.655 -7.094 5.687 1.00 96.12 460 LEU A N 1
ATOM 3548 C CA . LEU A 1 460 ? -1.990 -8.087 6.525 1.00 96.12 460 LEU A CA 1
ATOM 3549 C C . LEU A 1 460 ? -0.617 -7.557 6.943 1.00 96.12 460 LEU A C 1
ATOM 3551 O O . LEU A 1 460 ? 0.199 -7.214 6.095 1.00 96.12 460 LEU A O 1
ATOM 3555 N N . PHE A 1 461 ? -0.348 -7.525 8.243 1.00 97.94 461 PHE A N 1
ATOM 3556 C CA . PHE A 1 461 ? 0.904 -7.047 8.822 1.00 97.94 461 PHE A CA 1
ATOM 3557 C C . PHE A 1 461 ? 1.527 -8.171 9.656 1.00 97.94 461 PHE A C 1
ATOM 3559 O O . PHE A 1 461 ? 0.916 -8.648 10.615 1.00 97.94 461 PHE A O 1
ATOM 3566 N N . ILE A 1 462 ? 2.728 -8.622 9.290 1.00 95.06 462 ILE A N 1
ATOM 3567 C CA . ILE A 1 462 ? 3.454 -9.714 9.958 1.00 95.06 462 ILE A CA 1
ATOM 3568 C C . ILE A 1 462 ? 4.861 -9.253 10.349 1.00 95.06 462 ILE A C 1
ATOM 3570 O O . ILE A 1 462 ? 5.416 -8.333 9.754 1.00 95.06 462 ILE A O 1
ATOM 3574 N N . GLY A 1 463 ? 5.440 -9.885 11.372 1.00 92.56 463 GLY A N 1
ATOM 3575 C CA . GLY A 1 463 ? 6.843 -9.671 11.733 1.00 92.56 463 GLY A CA 1
ATOM 3576 C C . GLY A 1 463 ? 7.043 -8.345 12.454 1.00 92.56 463 GLY A C 1
ATOM 3577 O O . GLY A 1 463 ? 7.989 -7.619 12.174 1.00 92.56 463 GLY A O 1
ATOM 3578 N N . ASP A 1 464 ? 6.097 -7.999 13.332 1.00 93.75 464 ASP A N 1
ATOM 3579 C CA . ASP A 1 464 ? 6.041 -6.701 14.012 1.00 93.75 464 ASP A CA 1
ATOM 3580 C C . ASP A 1 464 ? 5.930 -5.508 13.037 1.00 93.75 464 ASP A C 1
ATOM 3582 O O . ASP A 1 464 ? 6.317 -4.390 13.371 1.00 93.75 464 ASP A O 1
ATOM 3586 N N . ALA A 1 465 ? 5.383 -5.727 11.834 1.00 96.12 465 ALA A N 1
ATOM 3587 C CA . ALA A 1 465 ? 4.954 -4.668 10.925 1.00 96.12 465 ALA A CA 1
ATOM 3588 C C . ALA A 1 465 ? 3.815 -3.837 11.544 1.00 96.12 465 ALA A C 1
ATOM 3590 O O . ALA A 1 465 ? 2.885 -4.378 12.143 1.00 96.12 465 ALA A O 1
ATOM 3591 N N . TYR A 1 466 ? 3.878 -2.515 11.387 1.00 97.00 466 TYR A N 1
ATOM 3592 C CA . TYR A 1 466 ? 2.959 -1.565 12.020 1.00 97.00 466 TYR A CA 1
ATOM 3593 C C . TYR A 1 466 ? 2.836 -0.274 11.201 1.00 97.00 466 TYR A C 1
ATOM 3595 O O . TYR A 1 466 ? 3.450 -0.133 10.139 1.00 97.00 466 TYR A O 1
ATOM 3603 N N . ILE A 1 467 ? 2.022 0.666 11.678 1.00 98.69 467 ILE A N 1
ATOM 3604 C CA . ILE A 1 467 ? 1.793 1.959 11.032 1.00 98.69 467 ILE A CA 1
ATOM 3605 C C . ILE A 1 467 ? 2.335 3.085 11.918 1.00 98.69 467 ILE A C 1
ATOM 3607 O O . ILE A 1 467 ? 2.026 3.145 13.104 1.00 98.69 467 ILE A O 1
ATOM 3611 N N . VAL A 1 468 ? 3.096 4.008 11.335 1.00 98.62 468 VAL A N 1
ATOM 3612 C CA . VAL A 1 468 ? 3.579 5.228 11.995 1.00 98.62 468 VAL A CA 1
ATOM 3613 C C . VAL A 1 468 ? 2.823 6.430 11.445 1.00 98.62 468 VAL A C 1
ATOM 3615 O O . VAL A 1 468 ? 2.812 6.669 10.235 1.00 98.62 468 VAL A O 1
ATOM 3618 N N . LEU A 1 469 ? 2.219 7.206 12.339 1.00 98.62 469 LEU A N 1
ATOM 3619 C CA . LEU A 1 469 ? 1.659 8.521 12.054 1.00 98.62 469 LEU A CA 1
ATOM 3620 C C . LEU A 1 469 ? 2.677 9.568 12.487 1.00 98.62 469 LEU A C 1
ATOM 3622 O O . LEU A 1 469 ? 2.841 9.827 13.677 1.00 98.62 469 LEU A O 1
ATOM 3626 N N . GLN A 1 470 ? 3.371 10.147 11.516 1.00 98.38 470 GLN A N 1
ATOM 3627 C CA . GLN A 1 470 ? 4.441 11.098 11.757 1.00 98.38 470 GLN A CA 1
ATOM 3628 C C . GLN A 1 470 ? 3.932 12.532 11.630 1.00 98.38 470 GLN A C 1
ATOM 3630 O O . GLN A 1 470 ? 3.371 12.929 10.607 1.00 98.38 470 GLN A O 1
ATOM 3635 N N . SER A 1 471 ? 4.136 13.314 12.682 1.00 97.38 471 SER A N 1
ATOM 3636 C CA . SER A 1 471 ? 3.798 14.729 12.731 1.00 97.38 471 SER A CA 1
ATOM 3637 C C . SER A 1 471 ? 4.947 15.561 12.171 1.00 97.38 471 SER A C 1
ATOM 3639 O O . SER A 1 471 ? 6.036 15.597 12.744 1.00 97.38 471 SER A O 1
ATOM 3641 N N . ILE A 1 472 ? 4.696 16.258 11.062 1.00 97.00 472 ILE A N 1
ATOM 3642 C CA . ILE A 1 472 ? 5.629 17.248 10.502 1.00 97.00 472 ILE A CA 1
ATOM 3643 C C . ILE A 1 472 ? 5.149 18.660 10.852 1.00 97.00 472 ILE A C 1
ATOM 3645 O O . ILE A 1 472 ? 5.912 19.483 11.351 1.00 97.00 472 ILE A O 1
ATOM 3649 N N . ASN A 1 473 ? 3.859 18.923 10.647 1.00 95.06 473 ASN A N 1
ATOM 3650 C CA . ASN A 1 473 ? 3.169 20.172 10.967 1.00 95.06 473 ASN A CA 1
ATOM 3651 C C . ASN A 1 473 ? 2.051 19.962 12.002 1.00 95.06 473 ASN A C 1
ATOM 3653 O O . ASN A 1 473 ? 1.293 20.892 12.292 1.00 95.06 473 ASN A O 1
ATOM 3657 N N . GLY A 1 474 ? 1.907 18.747 12.541 1.00 93.06 474 GLY A N 1
ATOM 3658 C CA . GLY A 1 474 ? 0.921 18.427 13.569 1.00 93.06 474 GLY A CA 1
ATOM 3659 C C . GLY A 1 474 ? -0.512 18.372 13.066 1.00 93.06 474 GLY A C 1
ATOM 3660 O O . GLY A 1 474 ? -1.425 18.657 13.849 1.00 93.06 474 GLY A O 1
ATOM 3661 N N . LYS A 1 475 ? -0.725 18.012 11.793 1.00 92.44 475 LYS A N 1
ATOM 3662 C CA . LYS A 1 475 ? -2.058 17.921 11.182 1.00 92.44 475 LYS A CA 1
ATOM 3663 C C . LYS A 1 475 ? -2.371 16.501 10.721 1.00 92.44 475 LYS A C 1
ATOM 3665 O O . LYS A 1 475 ? -1.613 15.913 9.967 1.00 92.44 475 LYS A O 1
ATOM 3670 N N . ILE A 1 476 ? -3.542 16.006 11.103 1.00 93.81 476 ILE A N 1
ATOM 3671 C CA . ILE A 1 476 ? -4.097 14.742 10.629 1.00 93.81 476 ILE A CA 1
ATOM 3672 C C . ILE A 1 476 ? -5.600 14.900 10.397 1.00 93.81 476 ILE A C 1
ATOM 3674 O O . ILE A 1 476 ? -6.311 15.430 11.255 1.00 93.81 476 ILE A O 1
ATOM 3678 N N . SER A 1 477 ? -6.087 14.515 9.214 1.00 93.06 477 SER A N 1
ATOM 3679 C CA . SER A 1 477 ? -7.507 14.668 8.880 1.00 93.06 477 SER A CA 1
ATOM 3680 C C . SER A 1 477 ? -8.023 13.604 7.916 1.00 93.06 477 SER A C 1
ATOM 3682 O O . SER A 1 477 ? -7.357 13.305 6.934 1.00 93.06 477 SER A O 1
ATOM 3684 N N . GLY A 1 478 ? -9.209 13.040 8.148 1.00 92.94 478 GLY A N 1
ATOM 3685 C CA . GLY A 1 478 ? -9.827 12.087 7.213 1.00 92.94 478 GLY A CA 1
ATOM 3686 C C . GLY A 1 478 ? -9.050 10.773 7.064 1.00 92.94 478 GLY A C 1
ATOM 3687 O O . GLY A 1 478 ? -9.017 10.200 5.977 1.00 92.94 478 GLY A O 1
ATOM 3688 N N . LEU A 1 479 ? -8.361 10.329 8.116 1.00 97.00 479 LEU A N 1
ATOM 3689 C CA . LEU A 1 479 ? -7.579 9.093 8.104 1.00 97.00 479 LEU A CA 1
ATOM 3690 C C . LEU A 1 479 ? -8.447 7.911 8.545 1.00 97.00 479 LEU A C 1
ATOM 3692 O O . LEU A 1 479 ? -9.009 7.947 9.635 1.00 97.00 479 LEU A O 1
ATOM 3696 N N . ASN A 1 480 ? -8.462 6.839 7.754 1.00 96.94 480 ASN A N 1
ATOM 3697 C CA . ASN A 1 480 ? -9.101 5.572 8.100 1.00 96.94 480 ASN A CA 1
ATOM 3698 C C . ASN A 1 480 ? -8.061 4.442 8.142 1.00 96.94 480 ASN A C 1
ATOM 3700 O O . ASN A 1 480 ? -7.448 4.146 7.121 1.00 96.94 480 ASN A O 1
ATOM 3704 N N . ILE A 1 481 ? -7.886 3.782 9.287 1.00 98.44 481 ILE A N 1
ATOM 3705 C CA . ILE A 1 481 ? -7.103 2.542 9.429 1.00 98.44 481 ILE A CA 1
ATOM 3706 C C . ILE A 1 481 ? -8.044 1.474 9.979 1.00 98.44 481 ILE A C 1
ATOM 3708 O O . ILE A 1 481 ? -8.284 1.413 11.188 1.00 98.44 481 ILE A O 1
ATOM 3712 N N . VAL A 1 482 ? -8.614 0.663 9.093 1.00 94.69 482 VAL A N 1
ATOM 3713 C CA . VAL A 1 482 ? -9.726 -0.227 9.446 1.00 94.69 482 VAL A CA 1
ATOM 3714 C C . VAL A 1 482 ? -9.576 -1.622 8.870 1.00 94.69 482 VAL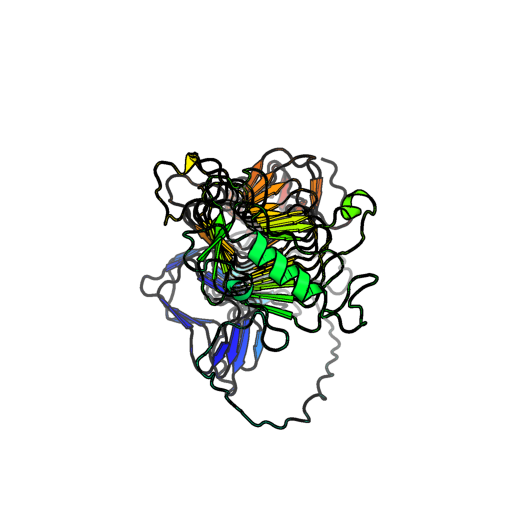 A C 1
ATOM 3716 O O . VAL A 1 482 ? -8.998 -1.786 7.804 1.00 94.69 482 VAL A O 1
ATOM 3719 N N . ASP A 1 483 ? -10.120 -2.621 9.560 1.00 90.81 483 ASP A N 1
ATOM 3720 C CA . ASP A 1 483 ? -10.280 -3.980 9.025 1.00 90.81 483 ASP A CA 1
ATOM 3721 C C . ASP A 1 483 ? -8.945 -4.664 8.632 1.00 90.81 483 ASP A C 1
ATOM 3723 O O . ASP A 1 483 ? -8.886 -5.499 7.727 1.00 90.81 483 ASP A O 1
ATOM 3727 N N . ASN A 1 484 ? -7.845 -4.311 9.315 1.00 96.62 484 ASN A N 1
ATOM 3728 C CA . ASN A 1 484 ? -6.519 -4.905 9.107 1.00 96.62 484 ASN A CA 1
ATOM 3729 C C . ASN A 1 484 ? -6.198 -5.986 10.154 1.00 96.62 484 ASN A C 1
ATOM 3731 O O . ASN A 1 484 ? -6.658 -5.938 11.299 1.00 96.62 484 ASN A O 1
ATOM 3735 N N . MET A 1 485 ? -5.329 -6.929 9.787 1.00 95.50 485 MET A N 1
ATOM 3736 C CA . MET A 1 485 ? -4.822 -7.976 10.678 1.00 95.50 485 MET A CA 1
ATOM 3737 C C . MET A 1 485 ? -3.334 -7.782 10.969 1.00 95.50 485 MET A C 1
ATOM 3739 O O . MET A 1 485 ? -2.522 -7.724 10.049 1.00 95.50 485 MET A O 1
ATOM 3743 N N . PHE A 1 486 ? -2.970 -7.769 12.250 1.00 97.12 486 PHE A N 1
ATOM 3744 C CA . PHE A 1 486 ? -1.596 -7.605 12.723 1.00 97.12 486 PHE A CA 1
ATOM 3745 C C . PHE A 1 486 ? -1.131 -8.825 13.512 1.00 97.12 486 PHE A C 1
ATOM 3747 O O . PHE A 1 486 ? -1.822 -9.307 14.415 1.00 97.12 486 PHE A O 1
ATOM 3754 N N . LYS A 1 487 ? 0.065 -9.320 13.204 1.00 94.69 487 LYS A N 1
ATOM 3755 C CA . LYS A 1 487 ? 0.696 -10.439 13.900 1.00 94.69 487 LYS A CA 1
ATOM 3756 C C . LYS A 1 487 ? 2.157 -10.121 14.206 1.00 94.69 487 LYS A C 1
ATOM 3758 O O . LYS A 1 487 ? 3.014 -10.145 13.323 1.00 94.69 487 LYS A O 1
ATOM 3763 N N . GLY A 1 488 ? 2.436 -9.919 15.485 1.00 92.38 488 GLY A N 1
ATOM 3764 C CA . GLY A 1 488 ? 3.787 -9.726 15.993 1.00 92.38 488 GLY A CA 1
ATOM 3765 C C . GLY A 1 488 ? 4.525 -11.027 16.289 1.00 92.38 488 GLY A C 1
ATOM 3766 O O . GLY A 1 488 ? 3.945 -12.120 16.299 1.00 92.38 488 GLY A O 1
ATOM 3767 N N . GLU A 1 489 ? 5.812 -10.902 16.595 1.00 89.06 489 GLU A N 1
ATOM 3768 C CA . GLU A 1 489 ? 6.662 -12.020 17.017 1.00 89.06 489 GLU A CA 1
ATOM 3769 C C . GLU A 1 489 ? 6.494 -12.362 18.508 1.00 89.06 489 GLU A C 1
ATOM 3771 O O . GLU A 1 489 ? 6.952 -13.409 18.964 1.00 89.06 489 GLU A O 1
ATOM 3776 N N . GLY A 1 490 ? 5.818 -11.503 19.281 1.00 78.94 490 GLY A N 1
ATOM 3777 C CA . GLY A 1 490 ? 5.521 -11.727 20.701 1.00 78.94 490 GLY A CA 1
ATOM 3778 C C . GLY A 1 490 ? 6.696 -11.502 21.647 1.00 78.94 490 GLY A C 1
ATOM 3779 O O . GLY A 1 490 ? 6.598 -11.856 22.820 1.00 78.94 490 GLY A O 1
ATOM 3780 N N . ARG A 1 491 ? 7.792 -10.906 21.159 1.00 80.88 491 ARG A N 1
ATOM 3781 C CA . ARG A 1 491 ? 8.926 -10.493 22.000 1.00 80.88 491 ARG A CA 1
ATOM 3782 C C . ARG A 1 491 ? 8.585 -9.240 22.807 1.00 80.88 491 ARG A C 1
ATOM 3784 O O . ARG A 1 491 ? 8.876 -9.192 23.994 1.00 80.88 491 ARG A O 1
ATOM 3791 N N . ASN A 1 492 ? 7.926 -8.277 22.156 1.00 77.81 492 ASN A N 1
ATOM 3792 C CA . ASN A 1 492 ? 7.430 -7.025 22.726 1.00 77.81 492 ASN A CA 1
ATOM 3793 C C . ASN A 1 492 ? 5.994 -6.785 22.240 1.00 77.81 492 ASN A C 1
ATOM 3795 O O . ASN A 1 492 ? 5.653 -7.142 21.115 1.00 77.81 492 ASN A O 1
ATOM 3799 N N . LEU A 1 493 ? 5.153 -6.153 23.061 1.00 84.81 493 LEU A N 1
ATOM 3800 C CA . LEU A 1 493 ? 3.784 -5.784 22.681 1.00 84.81 493 LEU A CA 1
ATOM 3801 C C . LEU A 1 493 ? 3.766 -4.452 21.914 1.00 84.81 493 LEU A C 1
ATOM 3803 O O . LEU A 1 493 ? 3.153 -3.479 22.358 1.00 84.81 493 LEU A O 1
ATOM 3807 N N . ASN A 1 494 ? 4.454 -4.408 20.770 1.00 91.19 494 ASN A N 1
ATOM 3808 C CA . ASN A 1 494 ? 4.521 -3.216 19.922 1.00 91.19 494 ASN A CA 1
ATOM 3809 C C . ASN A 1 494 ? 3.108 -2.786 19.490 1.00 91.19 494 ASN A C 1
ATOM 3811 O O . ASN A 1 494 ? 2.282 -3.653 19.185 1.00 91.19 494 ASN A O 1
ATOM 3815 N N . PRO A 1 495 ? 2.790 -1.481 19.484 1.00 95.50 495 PRO A N 1
ATOM 3816 C CA . PRO A 1 495 ? 1.489 -1.010 19.040 1.00 95.50 495 PRO A CA 1
ATOM 3817 C C . PRO A 1 495 ? 1.328 -1.179 17.527 1.00 95.50 495 PRO A C 1
ATOM 3819 O O . PRO A 1 495 ? 2.282 -1.031 16.769 1.00 95.50 495 PRO A O 1
ATOM 3822 N N . ILE A 1 496 ? 0.106 -1.456 17.073 1.00 97.44 496 ILE A N 1
ATOM 3823 C CA . ILE A 1 496 ? -0.193 -1.541 15.632 1.00 97.44 496 ILE A CA 1
ATOM 3824 C C . ILE A 1 496 ? -0.179 -0.181 14.927 1.00 97.44 496 ILE A C 1
ATOM 3826 O O . ILE A 1 496 ? 0.032 -0.109 13.717 1.00 97.44 496 ILE A O 1
ATOM 3830 N N . VAL A 1 497 ? -0.396 0.890 15.693 1.00 98.12 497 VAL A N 1
ATOM 3831 C CA . VAL A 1 497 ? -0.294 2.278 15.246 1.00 98.12 497 VAL A CA 1
ATOM 3832 C C . VAL A 1 497 ? 0.502 3.059 16.284 1.00 98.12 497 VAL A C 1
ATOM 3834 O O . VAL A 1 497 ? 0.182 3.012 17.471 1.00 98.12 497 VAL A O 1
ATOM 3837 N N . GLU A 1 498 ? 1.517 3.788 15.838 1.00 96.50 498 GLU A N 1
ATOM 3838 C CA . GLU A 1 498 ? 2.371 4.637 16.665 1.00 96.50 498 GLU A CA 1
ATOM 3839 C C . GLU A 1 498 ? 2.260 6.101 16.223 1.00 96.50 498 GLU A C 1
ATOM 3841 O O . GLU A 1 498 ? 2.110 6.387 15.034 1.00 96.50 498 GLU A O 1
ATOM 3846 N N . LEU A 1 499 ? 2.333 7.026 17.182 1.00 97.31 499 LEU A N 1
ATOM 3847 C CA . LEU A 1 499 ? 2.495 8.452 16.909 1.00 97.31 499 LEU A CA 1
ATOM 3848 C C . LEU A 1 499 ? 3.980 8.806 17.005 1.00 97.31 499 LEU A C 1
ATOM 3850 O O . LEU A 1 499 ? 4.584 8.618 18.059 1.00 97.31 499 LEU A O 1
ATOM 3854 N N . ASP A 1 500 ? 4.540 9.361 15.936 1.00 97.31 500 ASP A N 1
ATOM 3855 C CA . ASP A 1 500 ? 5.855 9.999 15.952 1.00 97.31 500 ASP A CA 1
ATOM 3856 C C . ASP A 1 500 ? 5.664 11.521 15.944 1.00 97.31 500 ASP A C 1
ATOM 3858 O O . ASP A 1 500 ? 5.331 12.130 14.926 1.00 97.31 500 ASP A O 1
ATOM 3862 N N . GLY A 1 501 ? 5.813 12.135 17.117 1.00 95.38 501 GLY A N 1
ATOM 3863 C CA . GLY A 1 501 ? 5.550 13.554 17.339 1.00 95.38 501 GLY A CA 1
ATOM 3864 C C . GLY A 1 501 ? 4.096 13.877 17.709 1.00 95.38 501 GLY A C 1
ATOM 3865 O O . GLY A 1 501 ? 3.242 13.006 17.865 1.00 95.38 501 GLY A O 1
ATOM 3866 N N . ASN A 1 502 ? 3.816 15.172 17.886 1.00 92.75 502 ASN A N 1
ATOM 3867 C CA . ASN A 1 502 ? 2.539 15.648 18.424 1.00 92.75 502 ASN A CA 1
ATOM 3868 C C . ASN A 1 502 ? 1.619 16.181 17.324 1.00 92.75 502 ASN A C 1
ATOM 3870 O O . ASN A 1 502 ? 2.007 17.065 16.558 1.00 92.75 502 ASN A O 1
ATOM 3874 N N . PHE A 1 503 ? 0.371 15.716 17.303 1.00 92.06 503 PHE A N 1
ATOM 3875 C CA . PHE A 1 503 ? -0.686 16.265 16.456 1.00 92.06 503 PHE A CA 1
ATOM 3876 C C . PHE A 1 503 ? -1.539 17.254 17.250 1.00 92.06 503 PHE A C 1
ATOM 3878 O O . PHE A 1 503 ? -2.127 16.898 18.266 1.00 92.06 503 PHE A O 1
ATOM 3885 N N . THR A 1 504 ? -1.624 18.496 16.777 1.00 89.19 504 THR A N 1
ATOM 3886 C CA . THR A 1 504 ? -2.441 19.554 17.403 1.00 89.19 504 THR A CA 1
ATOM 3887 C C . THR A 1 504 ? -3.767 19.765 16.680 1.00 89.19 504 THR A C 1
A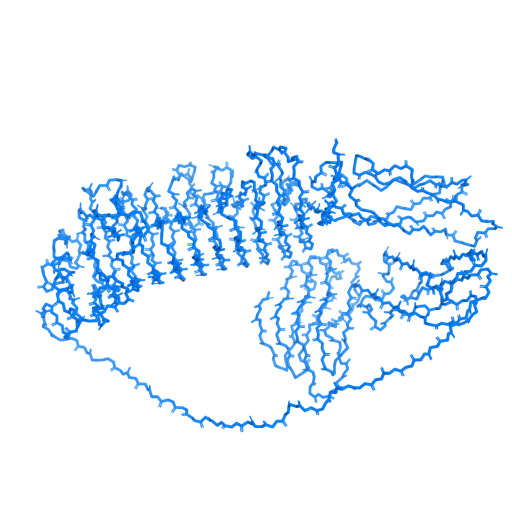TOM 3889 O O . THR A 1 504 ? -4.688 20.364 17.227 1.00 89.19 504 THR A O 1
ATOM 3892 N N . ARG A 1 505 ? -3.886 19.268 15.442 1.00 88.06 505 ARG A N 1
ATOM 3893 C CA . ARG A 1 505 ? -5.092 19.355 14.615 1.00 88.06 505 ARG A CA 1
ATOM 3894 C C . ARG A 1 505 ? -5.471 17.961 14.143 1.00 88.06 505 ARG A C 1
ATOM 3896 O O . ARG A 1 505 ? -4.867 17.449 13.206 1.00 88.06 505 ARG A O 1
ATOM 3903 N N . ILE A 1 506 ? -6.452 17.368 14.815 1.00 88.94 506 ILE A N 1
ATOM 3904 C CA . ILE A 1 506 ? -6.908 15.994 14.589 1.00 88.94 506 ILE A CA 1
ATOM 3905 C C . ILE A 1 506 ? -8.401 16.034 14.274 1.00 88.94 506 ILE A C 1
ATOM 3907 O O . ILE A 1 506 ? -9.192 16.369 15.156 1.00 88.94 506 ILE A O 1
ATOM 3911 N N . ASP A 1 507 ? -8.773 15.655 13.057 1.00 86.25 507 ASP A N 1
ATOM 3912 C CA . ASP A 1 507 ? -10.149 15.727 12.550 1.00 86.25 507 ASP A CA 1
ATOM 3913 C C . ASP A 1 507 ? -10.517 14.460 11.760 1.00 86.25 507 ASP A C 1
ATOM 3915 O O . ASP A 1 507 ? -9.691 13.955 11.014 1.00 86.25 507 ASP A O 1
ATOM 3919 N N . GLN A 1 508 ? -11.732 13.921 11.888 1.00 88.12 508 GLN A N 1
ATOM 3920 C CA . GLN A 1 508 ? -12.179 12.767 11.077 1.00 88.12 508 GLN A CA 1
ATOM 3921 C C . GLN A 1 508 ? -11.164 11.596 11.021 1.00 88.12 508 GLN A C 1
ATOM 3923 O O . GLN A 1 508 ? -10.867 11.067 9.951 1.00 88.12 508 GLN A O 1
ATOM 3928 N N . VAL A 1 509 ? -10.573 11.224 12.162 1.00 92.81 509 VAL A N 1
ATOM 3929 C CA . VAL A 1 509 ? -9.647 10.083 12.254 1.00 92.81 509 VAL A CA 1
ATOM 3930 C C . VAL A 1 509 ? -10.384 8.881 12.829 1.00 92.81 509 VAL A C 1
ATOM 3932 O O . VAL A 1 509 ? -10.963 8.973 13.914 1.00 92.81 509 VAL A O 1
ATOM 3935 N N . VAL A 1 510 ? -10.341 7.766 12.103 1.00 93.25 510 VAL A N 1
ATOM 3936 C CA . VAL A 1 510 ? -10.953 6.489 12.469 1.00 93.25 510 VAL A CA 1
ATOM 3937 C C . VAL A 1 510 ? -9.897 5.395 12.408 1.00 93.25 510 VAL A C 1
ATOM 3939 O O . VAL A 1 510 ? -9.373 5.059 11.348 1.00 93.25 510 VAL A O 1
ATOM 3942 N N . ILE A 1 511 ? -9.592 4.818 13.561 1.00 96.62 511 ILE A N 1
ATOM 3943 C CA . ILE A 1 511 ? -8.763 3.623 13.688 1.00 96.62 511 ILE A CA 1
ATOM 3944 C C . ILE A 1 511 ? -9.610 2.623 14.455 1.00 96.62 511 ILE A C 1
ATOM 3946 O O . ILE A 1 511 ? -9.832 2.812 15.646 1.00 96.62 511 ILE A O 1
ATOM 3950 N N . GLU A 1 512 ? -10.138 1.610 13.776 1.00 89.56 512 GLU A N 1
ATOM 3951 C CA . GLU A 1 512 ? -11.137 0.701 14.350 1.00 89.56 512 GLU A CA 1
ATOM 3952 C C . GLU A 1 512 ? -11.110 -0.665 13.651 1.00 89.56 512 GLU A C 1
ATOM 3954 O O . GLU A 1 512 ? -10.575 -0.792 12.556 1.00 89.56 512 GLU A O 1
ATOM 3959 N N . ARG A 1 513 ? -11.700 -1.697 14.269 1.00 88.12 513 ARG A N 1
ATOM 3960 C CA . ARG A 1 513 ? -11.910 -3.034 13.677 1.00 88.12 513 ARG A CA 1
ATOM 3961 C C . ARG A 1 513 ? -10.635 -3.707 13.155 1.00 88.12 513 ARG A C 1
ATOM 3963 O O . ARG A 1 513 ? -10.680 -4.550 12.270 1.00 88.12 513 ARG A O 1
ATOM 3970 N N . ASN A 1 514 ? -9.492 -3.359 13.737 1.00 93.94 514 ASN A N 1
ATOM 3971 C CA . ASN A 1 514 ? -8.236 -4.052 13.494 1.00 93.94 514 ASN A CA 1
ATOM 3972 C C . ASN A 1 514 ? -8.093 -5.215 14.482 1.00 93.94 514 ASN A C 1
ATOM 3974 O O . ASN A 1 514 ? -8.414 -5.075 15.663 1.00 93.94 514 ASN A O 1
ATOM 3978 N N . ASN A 1 515 ? -7.579 -6.350 14.013 1.00 90.44 515 ASN A N 1
ATOM 3979 C CA . ASN A 1 515 ? -7.334 -7.526 14.842 1.00 90.44 515 ASN A CA 1
ATOM 3980 C C . ASN A 1 515 ? -5.839 -7.678 15.105 1.00 90.44 515 ASN A C 1
ATOM 3982 O O . ASN A 1 515 ? -5.029 -7.586 14.182 1.00 90.44 515 ASN A O 1
ATOM 3986 N N . VAL A 1 516 ? -5.462 -7.966 16.348 1.00 93.25 516 VAL A N 1
ATOM 3987 C CA . VAL A 1 516 ? -4.056 -8.057 16.751 1.00 93.25 516 VAL A CA 1
ATOM 3988 C C . VAL A 1 516 ? -3.754 -9.385 17.428 1.00 93.25 516 VAL A C 1
ATOM 3990 O O . VAL A 1 516 ? -4.525 -9.892 18.244 1.00 93.25 516 VAL A O 1
ATOM 3993 N N . ARG A 1 517 ? -2.583 -9.939 17.116 1.00 91.75 517 ARG A N 1
ATOM 3994 C CA . ARG A 1 517 ? -1.989 -11.071 17.824 1.00 91.75 517 ARG A CA 1
ATOM 3995 C C . ARG A 1 517 ? -0.545 -10.745 18.161 1.00 91.75 517 ARG A C 1
ATOM 3997 O O . ARG A 1 517 ? 0.224 -10.390 17.275 1.00 91.75 517 ARG A O 1
ATOM 4004 N N . SER A 1 518 ? -0.170 -10.919 19.427 1.00 92.69 518 SER A N 1
ATOM 4005 C CA . SER A 1 518 ? 1.198 -10.667 19.904 1.00 92.69 518 SER A CA 1
ATOM 4006 C C . SER A 1 518 ? 1.681 -9.217 19.703 1.00 92.69 518 SER A C 1
ATOM 4008 O O . SER A 1 518 ? 2.880 -8.982 19.617 1.00 92.69 518 SER A O 1
ATOM 4010 N N . MET A 1 519 ? 0.745 -8.267 19.630 1.00 94.31 519 MET A N 1
ATOM 4011 C CA . MET A 1 519 ? 0.945 -6.817 19.492 1.00 94.31 519 MET A CA 1
ATOM 4012 C C . MET A 1 519 ? -0.120 -6.084 20.321 1.00 94.31 519 MET A C 1
ATOM 4014 O O . MET A 1 519 ? -1.104 -6.700 20.737 1.00 94.31 519 MET A O 1
ATOM 4018 N N . SER A 1 520 ? 0.057 -4.783 20.549 1.00 94.12 520 SER A N 1
ATOM 4019 C CA . SER A 1 520 ? -0.919 -3.944 21.255 1.00 94.12 520 SER A CA 1
ATOM 4020 C C . SER A 1 520 ? -1.895 -3.286 20.283 1.00 94.12 520 SER A C 1
ATOM 4022 O O . SER A 1 520 ? -1.487 -2.621 19.329 1.00 94.12 520 SER A O 1
ATOM 4024 N N . LEU A 1 521 ? -3.194 -3.424 20.551 1.00 94.00 521 LEU A N 1
ATOM 4025 C CA . LEU A 1 521 ? -4.232 -2.715 19.808 1.00 94.00 521 LEU A CA 1
ATOM 4026 C C . LEU A 1 521 ? -4.151 -1.211 20.103 1.00 94.00 521 LEU A C 1
ATOM 4028 O O . LEU A 1 521 ? -4.073 -0.809 21.263 1.00 94.00 521 LEU A O 1
ATOM 4032 N N . LYS A 1 522 ? -4.226 -0.391 19.053 1.00 96.25 522 LYS A N 1
ATOM 4033 C CA . LYS A 1 522 ? -4.447 1.053 19.139 1.00 96.25 522 LYS A CA 1
ATOM 4034 C C . LYS A 1 522 ? -5.639 1.441 18.277 1.00 96.25 522 LYS A C 1
ATOM 4036 O O . LYS A 1 522 ? -5.813 0.894 17.192 1.00 96.25 522 LYS A O 1
ATOM 4041 N N . SER A 1 523 ? -6.472 2.338 18.790 1.00 95.69 523 SER A N 1
ATOM 4042 C CA . SER A 1 523 ? -7.788 2.658 18.240 1.00 95.69 523 SER A CA 1
ATOM 4043 C C . SER A 1 523 ? -8.162 4.111 18.540 1.00 95.69 523 SER A C 1
ATOM 4045 O O . SER A 1 523 ? -7.644 4.706 19.484 1.00 95.69 523 SER A O 1
ATOM 4047 N N . THR A 1 524 ? -9.076 4.686 17.762 1.00 94.50 524 THR A N 1
ATOM 4048 C CA . THR A 1 524 ? -9.754 5.948 18.114 1.00 94.50 524 THR A CA 1
ATOM 4049 C C . THR A 1 524 ? -11.087 5.714 18.814 1.00 94.50 524 THR A C 1
ATOM 4051 O O . THR A 1 524 ? -11.701 6.677 19.259 1.00 94.50 524 THR A O 1
ATOM 4054 N N . VAL A 1 525 ? -11.527 4.457 18.921 1.00 91.69 525 VAL A N 1
ATOM 4055 C CA . VAL A 1 525 ? -12.742 4.036 19.628 1.00 91.69 525 VAL A CA 1
ATOM 4056 C C . VAL A 1 525 ? -12.371 3.035 20.718 1.00 91.69 525 VAL A C 1
ATOM 4058 O O . VAL A 1 525 ? -11.612 2.091 20.479 1.00 91.69 525 VAL A O 1
ATOM 4061 N N . GLY A 1 526 ? -12.902 3.223 21.921 1.00 89.88 526 GLY A N 1
ATOM 4062 C CA . GLY A 1 526 ? -12.665 2.347 23.065 1.00 89.88 526 GLY A CA 1
ATOM 4063 C C . GLY A 1 526 ? -13.970 1.815 23.640 1.00 89.88 526 GLY A C 1
ATOM 4064 O O . GLY A 1 526 ? -14.933 2.561 23.772 1.00 89.88 526 GLY A O 1
ATOM 4065 N N . LYS A 1 527 ? -13.992 0.535 24.029 1.00 90.81 527 LYS A N 1
ATOM 4066 C CA . LYS A 1 527 ? -15.106 -0.088 24.764 1.00 90.81 527 LYS A CA 1
ATOM 4067 C C . LYS A 1 527 ? -14.565 -0.804 25.990 1.00 90.81 527 LYS A C 1
ATOM 4069 O O . LYS A 1 527 ? -13.707 -1.672 25.853 1.00 90.81 527 LYS A O 1
ATOM 4074 N N . LEU A 1 528 ? -15.053 -0.447 27.174 1.00 90.62 528 LEU A N 1
ATOM 4075 C CA . LEU A 1 528 ? -14.657 -1.069 28.437 1.00 90.62 528 LEU A CA 1
ATOM 4076 C C . LEU A 1 528 ? -15.870 -1.299 29.328 1.00 90.62 528 LEU A C 1
ATOM 4078 O O . LEU A 1 528 ? -16.837 -0.547 29.300 1.00 90.62 528 LEU A O 1
ATOM 4082 N N . THR A 1 529 ? -15.802 -2.348 30.141 1.00 90.00 529 THR A N 1
ATOM 4083 C CA . THR A 1 529 ? -16.785 -2.620 31.189 1.00 90.00 529 THR A CA 1
ATOM 4084 C C . THR A 1 529 ? -16.061 -2.779 32.513 1.00 90.00 529 THR A C 1
ATOM 4086 O O . THR A 1 529 ? -15.111 -3.553 32.617 1.00 90.00 529 THR A O 1
ATOM 4089 N N . VAL A 1 530 ? -16.512 -2.038 33.522 1.00 93.31 530 VAL A N 1
ATOM 4090 C CA . VAL A 1 530 ? -15.931 -2.015 34.864 1.00 93.31 530 VAL A CA 1
ATOM 4091 C C . VAL A 1 530 ? -17.015 -2.413 35.853 1.00 93.31 530 VAL A C 1
ATOM 4093 O O . VAL A 1 530 ? -18.049 -1.757 35.946 1.00 93.31 530 VAL A O 1
ATOM 4096 N N . ALA A 1 531 ? -16.789 -3.494 36.592 1.00 92.06 531 ALA A N 1
ATOM 4097 C CA . ALA A 1 531 ? -17.700 -3.971 37.626 1.00 92.06 531 ALA A CA 1
ATOM 4098 C C . ALA A 1 531 ? -17.093 -3.753 39.015 1.00 92.06 531 ALA A C 1
ATOM 4100 O O . ALA A 1 531 ? -15.881 -3.881 39.191 1.00 92.06 531 ALA A O 1
ATOM 4101 N N . GLY A 1 532 ? -17.924 -3.444 40.008 1.00 91.38 532 GLY A N 1
ATOM 4102 C CA . GLY A 1 532 ? -17.456 -3.270 41.380 1.00 91.38 532 GLY A CA 1
ATOM 4103 C C . GLY A 1 532 ? -18.535 -2.809 42.352 1.00 91.38 532 GLY A C 1
ATOM 4104 O O . GLY A 1 532 ? -19.582 -2.307 41.946 1.00 91.38 532 GLY A O 1
ATOM 4105 N N . ASN A 1 533 ? -18.242 -2.963 43.645 1.00 93.38 533 ASN A N 1
ATOM 4106 C CA . ASN A 1 533 ? -19.064 -2.467 44.744 1.00 93.38 533 ASN A CA 1
ATOM 4107 C C . ASN A 1 533 ? -18.434 -1.209 45.347 1.00 93.38 533 ASN A C 1
ATOM 4109 O O . ASN A 1 533 ? -17.339 -1.272 45.905 1.00 93.38 533 ASN A O 1
ATOM 4113 N N . GLY A 1 534 ? -19.116 -0.075 45.237 1.00 94.38 534 GLY A N 1
ATOM 4114 C CA . GLY A 1 534 ? -18.591 1.200 45.704 1.00 94.38 534 GLY A CA 1
ATOM 4115 C C . GLY A 1 534 ? -19.409 2.380 45.208 1.00 94.38 534 GLY A C 1
ATOM 4116 O O . GLY A 1 534 ? -20.583 2.244 44.875 1.00 94.38 534 GLY A O 1
ATOM 4117 N N . THR A 1 535 ? -18.775 3.548 45.185 1.00 95.25 535 THR A N 1
ATOM 4118 C CA . THR A 1 535 ? -19.355 4.797 44.670 1.00 95.25 535 THR A CA 1
ATOM 4119 C C . THR A 1 535 ? -18.658 5.293 43.406 1.00 95.25 535 THR A C 1
ATOM 4121 O O . THR A 1 535 ? -18.939 6.403 42.968 1.00 95.25 535 THR A O 1
ATOM 4124 N N . LYS A 1 536 ? -17.702 4.530 42.856 1.00 96.81 536 LYS A N 1
ATOM 4125 C CA . LYS A 1 536 ? -16.801 4.982 41.791 1.00 96.81 536 LYS A CA 1
ATOM 4126 C C . LYS A 1 536 ? -16.343 3.831 40.900 1.00 96.81 536 LYS A C 1
ATOM 4128 O O . LYS A 1 536 ? -15.843 2.826 41.402 1.00 96.81 536 LYS A O 1
ATOM 4133 N N . TRP A 1 537 ? -16.426 4.037 39.588 1.00 97.38 537 TRP A N 1
ATOM 4134 C CA . TRP A 1 537 ? -15.931 3.137 38.546 1.00 97.38 537 TRP A CA 1
ATOM 4135 C C . TRP A 1 537 ? -15.064 3.934 37.573 1.00 97.38 537 TRP A C 1
ATOM 4137 O O . TRP A 1 537 ? -15.465 5.005 37.118 1.00 97.38 537 TRP A O 1
ATOM 4147 N N . VAL A 1 538 ? -13.867 3.424 37.276 1.00 97.12 538 VAL A N 1
ATOM 4148 C CA . VAL A 1 538 ? -12.887 4.087 36.403 1.00 97.12 538 VAL A CA 1
ATOM 4149 C C . VAL A 1 538 ? -12.632 3.203 35.191 1.00 97.12 538 VAL A C 1
ATOM 4151 O O . VAL A 1 538 ? -12.046 2.131 35.325 1.00 97.12 538 VAL A O 1
ATOM 4154 N N . ALA A 1 539 ? -13.078 3.651 34.020 1.00 95.75 539 ALA A N 1
ATOM 4155 C CA . ALA A 1 539 ? -12.749 3.036 32.741 1.00 95.75 539 ALA A CA 1
ATOM 4156 C C . ALA A 1 539 ? -11.530 3.755 32.145 1.00 95.75 539 ALA A C 1
ATOM 4158 O O . ALA A 1 539 ? -11.654 4.886 31.680 1.00 95.75 539 ALA A O 1
ATOM 4159 N N . ASP A 1 540 ? -10.359 3.116 32.197 1.00 95.69 540 ASP A N 1
ATOM 4160 C CA . ASP A 1 540 ? -9.097 3.658 31.677 1.00 95.69 540 ASP A CA 1
ATOM 4161 C C . ASP A 1 540 ? -8.798 3.112 30.278 1.00 95.69 540 ASP A C 1
ATOM 4163 O O . ASP A 1 540 ? -8.496 1.929 30.104 1.00 95.69 540 ASP A O 1
ATOM 4167 N N . PHE A 1 541 ? -8.868 3.989 29.279 1.00 95.81 541 PHE A N 1
ATOM 4168 C CA . PHE A 1 541 ? -8.647 3.651 27.880 1.00 95.81 541 PHE A CA 1
ATOM 4169 C C . PHE A 1 541 ? -7.221 3.948 27.393 1.00 95.81 541 PHE A C 1
ATOM 4171 O O . PHE A 1 541 ? -6.957 3.818 26.197 1.00 95.81 541 PHE A O 1
ATOM 4178 N N . SER A 1 542 ? -6.281 4.316 28.269 1.00 93.75 542 SER A N 1
ATOM 4179 C CA . SER A 1 542 ? -4.913 4.720 27.893 1.00 93.75 542 SER A CA 1
ATOM 4180 C C . SER A 1 542 ? -4.148 3.657 27.095 1.00 93.75 542 SER A C 1
ATOM 4182 O O . SER A 1 542 ? -3.326 3.970 26.229 1.00 93.75 542 SER A O 1
ATOM 4184 N N . SER A 1 543 ? -4.428 2.376 27.348 1.00 92.38 543 SER A N 1
ATOM 4185 C CA . SER A 1 543 ? -3.821 1.265 26.609 1.00 92.38 543 SER A CA 1
ATOM 4186 C C . SER A 1 543 ? -4.348 1.148 25.175 1.00 92.38 543 SER A C 1
ATOM 4188 O O . SER A 1 543 ? -3.584 0.753 24.296 1.00 92.38 543 SER A O 1
ATOM 4190 N N . VAL A 1 544 ? -5.587 1.575 24.912 1.00 93.56 544 VAL A N 1
ATOM 4191 C CA . VAL A 1 544 ? -6.294 1.395 23.633 1.00 93.56 544 VAL A CA 1
ATOM 4192 C C . VAL A 1 544 ? -6.299 2.667 22.790 1.00 93.56 544 VAL A C 1
ATOM 4194 O O . VAL A 1 544 ? -6.036 2.601 21.592 1.00 93.56 544 VAL A O 1
ATOM 4197 N N . LEU A 1 545 ? -6.581 3.824 23.388 1.00 95.12 545 LEU A N 1
ATOM 4198 C CA . LEU A 1 545 ? -6.676 5.074 22.645 1.00 95.12 545 LEU A CA 1
ATOM 4199 C C . LEU A 1 545 ? -5.305 5.523 22.136 1.00 95.12 545 LEU A C 1
ATOM 4201 O O . LEU A 1 545 ? -4.279 5.367 22.809 1.00 95.12 545 LEU A O 1
ATOM 4205 N N . ILE A 1 546 ? -5.298 6.035 20.907 1.00 95.62 546 ILE A N 1
ATOM 4206 C CA . ILE A 1 546 ? -4.082 6.455 20.208 1.00 95.62 546 ILE A CA 1
ATOM 4207 C C . ILE A 1 546 ? -3.690 7.891 20.553 1.00 95.62 546 ILE A C 1
ATOM 4209 O O . ILE A 1 546 ? -2.515 8.151 20.794 1.00 95.62 546 ILE A O 1
ATOM 4213 N N . PHE A 1 547 ? -4.654 8.814 20.628 1.00 93.25 547 PHE A N 1
ATOM 4214 C CA . PHE A 1 547 ? -4.365 10.194 21.007 1.00 93.25 547 PHE A CA 1
ATOM 4215 C C . PHE A 1 547 ? -4.410 10.348 22.532 1.00 93.25 547 PHE A C 1
ATOM 4217 O O . PHE A 1 547 ? -5.325 9.826 23.178 1.00 93.25 547 PHE A O 1
ATOM 4224 N N . PRO A 1 548 ? -3.439 11.036 23.145 1.00 89.69 548 PRO A N 1
ATOM 4225 C CA . PRO A 1 548 ? -3.494 11.324 24.569 1.00 89.69 548 PRO A CA 1
ATOM 4226 C C . PRO A 1 548 ? -4.600 12.345 24.860 1.00 89.69 548 PRO A C 1
ATOM 4228 O O . PRO A 1 548 ? -4.729 13.333 24.143 1.00 89.69 548 PRO A O 1
ATOM 4231 N N . ASP A 1 549 ? -5.372 12.090 25.917 1.00 86.44 549 ASP A N 1
ATOM 4232 C CA . ASP A 1 549 ? -6.339 13.026 26.509 1.00 86.44 549 ASP A CA 1
ATOM 4233 C C . ASP A 1 549 ? -7.321 13.665 25.508 1.00 86.44 549 ASP A C 1
ATOM 4235 O O . ASP A 1 549 ? -7.534 14.874 25.491 1.00 86.44 549 ASP A O 1
ATOM 4239 N N . LYS A 1 550 ? -7.897 12.843 24.619 1.00 87.06 550 LYS A N 1
ATOM 4240 C CA . LYS A 1 550 ? -8.756 13.332 23.523 1.00 87.06 550 LYS A CA 1
ATOM 4241 C C . LYS A 1 550 ? -10.070 12.570 23.377 1.00 87.06 550 LYS A C 1
ATOM 4243 O O . LYS A 1 550 ? -10.489 12.257 22.264 1.00 87.06 550 LYS A O 1
ATOM 4248 N N . ILE A 1 551 ? -10.723 12.236 24.485 1.00 87.19 551 ILE A N 1
ATOM 4249 C CA . ILE A 1 551 ? -12.096 11.716 24.431 1.00 87.19 551 ILE A CA 1
ATOM 4250 C C . ILE A 1 551 ? -13.005 12.864 23.978 1.00 87.19 551 ILE A C 1
ATOM 4252 O O . ILE A 1 551 ? -13.161 13.849 24.693 1.00 87.19 551 ILE A O 1
ATOM 4256 N N . SER A 1 552 ? -13.552 12.754 22.766 1.00 84.44 552 SER A N 1
ATOM 4257 C CA . SER A 1 552 ? -14.426 13.775 22.170 1.00 84.44 552 SER A CA 1
ATOM 4258 C C . SER A 1 552 ? -15.884 13.485 22.499 1.00 84.44 552 SER A C 1
ATOM 4260 O O . SER A 1 552 ? -16.607 14.371 22.946 1.00 84.44 552 SER A O 1
ATOM 4262 N N . ASN A 1 553 ? -16.286 12.219 22.383 1.00 85.50 553 ASN A N 1
ATOM 4263 C CA . ASN A 1 553 ? -17.602 11.757 22.793 1.00 85.50 553 ASN A CA 1
ATOM 4264 C C . ASN A 1 553 ? -17.477 10.516 23.673 1.00 85.50 553 ASN A C 1
ATOM 4266 O O . ASN A 1 553 ? -16.537 9.724 23.560 1.00 85.50 553 ASN A O 1
ATOM 4270 N N . PHE A 1 554 ? -18.460 10.337 24.548 1.00 87.00 554 PHE A N 1
ATOM 4271 C CA . PHE A 1 554 ? -18.611 9.122 25.329 1.00 87.00 554 PHE A CA 1
ATOM 4272 C C . PHE A 1 554 ? -20.085 8.763 25.481 1.00 87.00 554 PHE A C 1
ATOM 4274 O O . PHE A 1 554 ? -20.973 9.617 25.479 1.00 87.00 554 PHE A O 1
ATOM 4281 N N . GLN A 1 555 ? -20.337 7.477 25.662 1.00 87.50 555 GLN A N 1
ATOM 4282 C CA . GLN A 1 555 ? -21.624 6.920 26.037 1.00 87.50 555 GLN A CA 1
ATOM 4283 C C . GLN A 1 555 ? -21.387 5.912 27.152 1.00 87.50 555 GLN A C 1
ATOM 4285 O O . GLN A 1 555 ? -20.404 5.172 27.129 1.00 87.50 555 GLN A O 1
ATOM 4290 N N . TYR A 1 556 ? -22.281 5.863 28.135 1.00 89.44 556 TYR A N 1
ATOM 4291 C CA . TYR A 1 556 ? -22.184 4.867 29.193 1.00 89.44 556 TYR A CA 1
ATOM 4292 C C . TYR A 1 556 ? -23.549 4.301 29.565 1.00 89.44 556 TYR A C 1
ATOM 4294 O O . TYR A 1 556 ? -24.571 4.983 29.474 1.00 89.44 556 TYR A O 1
ATOM 4302 N N . SER A 1 557 ? -23.549 3.047 30.001 1.00 86.31 557 SER A N 1
ATOM 4303 C CA . SER A 1 557 ? -24.659 2.428 30.711 1.00 86.31 557 SER A CA 1
ATOM 4304 C C . SER A 1 557 ? -24.235 2.117 32.144 1.00 86.31 557 SER A C 1
ATOM 4306 O O . SER A 1 557 ? -23.070 1.828 32.426 1.00 86.31 557 SER A O 1
ATOM 4308 N N . PHE A 1 558 ? -25.188 2.225 33.066 1.00 85.12 558 PHE A N 1
ATOM 4309 C CA . PHE A 1 558 ? -24.989 1.962 34.485 1.00 85.12 558 PHE A CA 1
ATOM 4310 C C . PHE A 1 558 ? -26.001 0.910 34.927 1.00 85.12 558 PHE A C 1
ATOM 4312 O O . PHE A 1 558 ? -27.210 1.144 34.893 1.00 85.12 558 PHE A O 1
ATOM 4319 N N . TYR A 1 559 ? -25.509 -0.264 35.306 1.00 84.25 559 TYR A N 1
ATOM 4320 C CA . TYR A 1 559 ? -26.334 -1.391 35.716 1.00 84.25 559 TYR A CA 1
ATOM 4321 C C . TYR A 1 559 ? -26.065 -1.741 37.176 1.00 84.25 559 TYR A C 1
ATOM 4323 O O . TYR A 1 559 ? -24.981 -2.205 37.512 1.00 84.25 559 TYR A O 1
ATOM 4331 N N . VAL A 1 560 ? -27.059 -1.553 38.044 1.00 84.44 560 VAL A N 1
ATOM 4332 C CA . VAL A 1 560 ? -26.996 -2.009 39.439 1.00 84.44 560 VAL A CA 1
ATOM 4333 C C . VAL A 1 560 ? -27.369 -3.487 39.490 1.00 84.44 560 VAL A C 1
ATOM 4335 O O . VAL A 1 560 ? -28.428 -3.883 39.010 1.00 84.44 560 VAL A O 1
ATOM 4338 N N . GLN A 1 561 ? -26.507 -4.309 40.082 1.00 80.69 561 GLN A N 1
ATOM 4339 C CA . GLN A 1 561 ? -26.772 -5.731 40.261 1.00 80.69 561 GLN A CA 1
ATOM 4340 C C . GLN A 1 561 ? -27.776 -5.941 41.403 1.00 80.69 561 GLN A C 1
ATOM 4342 O O . GLN A 1 561 ? -27.494 -5.620 42.558 1.00 80.69 561 GLN A O 1
ATOM 4347 N N . GLY A 1 562 ? -28.935 -6.523 41.080 1.00 70.44 562 GLY A N 1
ATOM 4348 C CA . GLY A 1 562 ? -30.051 -6.731 42.011 1.00 70.44 562 GLY A CA 1
ATOM 4349 C C . GLY A 1 562 ? -31.134 -5.652 41.902 1.00 70.44 562 GLY A C 1
ATOM 4350 O O . GLY A 1 562 ? -31.037 -4.744 41.085 1.00 70.44 562 GLY A O 1
ATOM 4351 N N . VAL A 1 563 ? -32.198 -5.765 42.704 1.00 60.12 563 VAL A N 1
ATOM 4352 C CA . VAL A 1 563 ? -33.274 -4.759 42.744 1.00 60.12 563 VAL A CA 1
ATOM 4353 C C . VAL A 1 563 ? -32.843 -3.630 43.686 1.00 60.12 563 VAL A C 1
ATOM 4355 O O . VAL A 1 563 ? -32.695 -3.890 44.883 1.00 60.12 563 VAL A O 1
ATOM 4358 N N . PRO A 1 564 ? -32.631 -2.392 43.199 1.00 61.31 564 PRO A N 1
ATOM 4359 C CA . PRO A 1 564 ? -32.303 -1.273 44.072 1.00 61.31 564 PRO A CA 1
ATOM 4360 C C . PRO A 1 564 ? -33.473 -1.011 45.023 1.00 61.31 564 PRO A C 1
ATOM 4362 O O . PRO A 1 564 ? -34.613 -0.874 44.586 1.00 61.31 564 PRO A O 1
ATOM 4365 N N . THR A 1 565 ? -33.207 -0.920 46.325 1.00 60.34 565 THR A N 1
ATOM 4366 C CA . THR A 1 565 ? -34.238 -0.571 47.318 1.00 60.34 565 THR A CA 1
ATOM 4367 C C . THR A 1 565 ? -34.631 0.907 47.251 1.00 60.34 565 THR A C 1
ATOM 4369 O O . THR A 1 565 ? -35.684 1.285 47.752 1.00 60.34 565 THR A O 1
ATOM 4372 N N . GLU A 1 566 ? -33.792 1.744 46.632 1.00 66.94 566 GLU A N 1
ATOM 4373 C CA . GLU A 1 566 ? -33.980 3.186 46.468 1.00 66.94 566 GLU A CA 1
ATOM 4374 C C . GLU A 1 566 ? -33.343 3.673 45.156 1.00 66.94 566 GLU A C 1
ATOM 4376 O O . GLU A 1 566 ? -32.447 3.026 44.612 1.00 66.94 566 GLU A O 1
ATOM 4381 N N . ASN A 1 567 ? -33.750 4.857 44.684 1.00 76.00 567 ASN A N 1
ATOM 4382 C CA . ASN A 1 567 ? -33.158 5.486 43.502 1.00 76.00 567 ASN A CA 1
ATOM 4383 C C . ASN A 1 567 ? -31.661 5.778 43.711 1.00 76.00 567 ASN A C 1
ATOM 4385 O O . ASN A 1 567 ? -31.258 6.395 44.707 1.00 76.00 567 ASN A O 1
ATOM 4389 N N . VAL A 1 568 ? -30.854 5.360 42.735 1.00 83.25 568 VAL A N 1
ATOM 4390 C CA . VAL A 1 568 ? -29.407 5.589 42.662 1.00 83.25 568 VAL A CA 1
ATOM 4391 C C . VAL A 1 568 ? -29.163 6.697 41.649 1.00 83.25 568 VAL A C 1
ATOM 4393 O O . VAL A 1 568 ? -29.577 6.584 40.499 1.00 83.25 568 VAL A O 1
ATOM 4396 N N . VAL A 1 569 ? -28.507 7.773 42.077 1.00 88.00 569 VAL A N 1
ATOM 4397 C CA . VAL A 1 569 ? -28.105 8.864 41.184 1.00 88.00 569 VAL A CA 1
ATOM 4398 C C . VAL A 1 569 ? -26.652 8.634 40.808 1.00 88.00 569 VAL A C 1
ATOM 4400 O O . VAL A 1 569 ? -25.814 8.464 41.694 1.00 88.00 569 VAL A O 1
ATOM 4403 N N . HIS A 1 570 ? -26.361 8.638 39.511 1.00 90.75 570 HIS A N 1
ATOM 4404 C CA . HIS A 1 570 ? -25.015 8.478 38.977 1.00 90.75 570 HIS A CA 1
ATOM 4405 C C . HIS A 1 570 ? -24.719 9.537 37.915 1.00 90.75 570 HIS A C 1
ATOM 4407 O O . HIS A 1 570 ? -25.622 10.012 37.223 1.00 90.75 570 HIS A O 1
ATOM 4413 N N . ALA A 1 571 ? -23.450 9.904 37.786 1.00 89.25 571 ALA A N 1
ATOM 4414 C CA . ALA A 1 571 ? -22.983 10.849 36.784 1.00 89.25 571 ALA A CA 1
ATOM 4415 C C . ALA A 1 571 ? -21.536 10.551 36.390 1.00 89.25 571 ALA A C 1
ATOM 4417 O O . ALA A 1 571 ? -20.775 9.961 37.157 1.00 89.25 571 ALA A O 1
ATOM 4418 N N . VAL A 1 572 ? -21.154 11.000 35.196 1.00 91.50 572 VAL A N 1
ATOM 4419 C CA . VAL A 1 572 ? -19.744 11.079 34.811 1.00 91.50 572 VAL A CA 1
ATOM 4420 C C . VAL A 1 572 ? -19.136 12.310 35.470 1.00 91.50 572 VAL A C 1
ATOM 4422 O O . VAL A 1 572 ? -19.684 13.404 35.340 1.00 91.50 572 VAL A O 1
ATOM 4425 N N . THR A 1 573 ? -18.023 12.137 36.178 1.00 90.38 573 THR A N 1
ATOM 4426 C CA . THR A 1 573 ? -17.339 13.221 36.903 1.00 90.38 573 THR A CA 1
ATOM 4427 C C . THR A 1 573 ? -15.960 13.549 36.338 1.00 90.38 573 THR A C 1
ATOM 4429 O O . THR A 1 573 ? -15.406 14.597 36.666 1.00 90.38 573 THR A O 1
ATOM 4432 N N . ASN A 1 574 ? -15.408 12.704 35.461 1.00 88.12 574 ASN A N 1
ATOM 4433 C CA . ASN A 1 574 ? -14.144 12.963 34.771 1.00 88.12 574 ASN A CA 1
ATOM 4434 C C . ASN A 1 574 ? -14.085 12.232 33.415 1.00 88.12 574 ASN A C 1
ATOM 4436 O O . ASN A 1 574 ? -14.556 11.100 33.319 1.00 88.12 574 ASN A O 1
ATOM 4440 N N . VAL A 1 575 ? -13.491 12.878 32.406 1.00 89.19 575 VAL A N 1
ATOM 4441 C CA . VAL A 1 575 ? -13.199 12.329 31.060 1.00 89.19 575 VAL A CA 1
ATOM 4442 C C . VAL A 1 575 ? -11.746 12.582 30.606 1.00 89.19 575 VAL A C 1
ATOM 4444 O O . VAL A 1 575 ? -11.400 12.348 29.452 1.00 89.19 575 VAL A O 1
ATOM 4447 N N . SER A 1 576 ? -10.901 13.099 31.503 1.00 86.56 576 SER A N 1
ATOM 4448 C CA . SER A 1 576 ? -9.504 13.449 31.217 1.00 86.56 576 SER A CA 1
ATOM 4449 C C . SER A 1 576 ? -8.568 12.244 31.293 1.00 86.56 576 SER A C 1
ATOM 4451 O O . SER A 1 576 ? -8.889 11.213 31.885 1.00 86.56 576 SER A O 1
ATOM 4453 N N . HIS A 1 577 ? -7.367 12.402 30.744 1.00 88.88 577 HIS A N 1
ATOM 4454 C CA . HIS A 1 577 ? -6.293 11.412 30.721 1.00 88.88 577 HIS A CA 1
ATOM 4455 C C . HIS A 1 577 ? -6.734 10.078 30.103 1.00 88.88 577 HIS A C 1
ATOM 4457 O O . HIS A 1 577 ? -6.306 9.017 30.546 1.00 88.88 577 HIS A O 1
ATOM 4463 N N . ASN A 1 578 ? -7.618 10.125 29.097 1.00 93.12 578 ASN A N 1
ATOM 4464 C CA . ASN A 1 578 ? -8.242 8.944 28.487 1.00 93.12 578 ASN A CA 1
ATOM 4465 C C . ASN A 1 578 ? -9.005 8.048 29.484 1.00 93.12 578 ASN A C 1
ATOM 4467 O O . ASN A 1 578 ? -9.200 6.858 29.230 1.00 93.12 578 ASN A O 1
ATOM 4471 N N . MET A 1 579 ? -9.468 8.608 30.602 1.00 94.19 579 MET A N 1
ATOM 4472 C CA . MET A 1 579 ? -10.257 7.897 31.601 1.00 94.19 579 MET A CA 1
ATOM 4473 C C . MET A 1 579 ? -11.665 8.466 31.682 1.00 94.19 579 MET A C 1
ATOM 4475 O O . MET A 1 579 ? -11.834 9.674 31.792 1.00 94.19 579 MET A O 1
ATOM 4479 N N . VAL A 1 580 ? -12.670 7.594 31.744 1.00 93.38 580 VAL A N 1
ATOM 4480 C CA . VAL A 1 580 ? -14.039 7.975 32.109 1.00 93.38 580 VAL A CA 1
ATOM 4481 C C . VAL A 1 580 ? -14.317 7.508 33.530 1.00 93.38 580 VAL A C 1
ATOM 4483 O O . VAL A 1 580 ? -14.224 6.318 33.839 1.00 93.38 580 VAL A O 1
ATOM 4486 N N . VAL A 1 581 ? -14.662 8.451 34.404 1.00 94.94 581 VAL A N 1
ATOM 4487 C CA . VAL A 1 581 ? -15.006 8.184 35.802 1.00 94.94 581 VAL A CA 1
ATOM 4488 C C . VAL A 1 581 ? -16.500 8.369 35.987 1.00 94.94 581 VAL A C 1
ATOM 4490 O O . VAL A 1 581 ? -17.021 9.466 35.789 1.00 94.94 581 VAL A O 1
ATOM 4493 N N . VAL A 1 582 ? -17.174 7.298 36.398 1.00 94.44 582 VAL A N 1
ATOM 4494 C CA . VAL A 1 582 ? -18.589 7.321 36.776 1.00 94.44 582 VAL A CA 1
ATOM 4495 C C . VAL A 1 582 ? -18.683 7.188 38.286 1.00 94.44 582 VAL A C 1
ATOM 4497 O O . VAL A 1 582 ? -18.084 6.282 38.867 1.00 94.44 582 VAL A O 1
ATOM 4500 N N . GLU A 1 583 ? -19.428 8.082 38.926 1.00 94.75 583 GLU A N 1
ATOM 4501 C CA . GLU A 1 583 ? -19.647 8.075 40.373 1.00 94.75 583 GLU A CA 1
ATOM 4502 C C . GLU A 1 583 ? -21.138 8.026 40.703 1.00 94.75 583 GLU A C 1
ATOM 4504 O O . GLU A 1 583 ? -21.976 8.527 39.950 1.00 94.75 583 GLU A O 1
ATOM 4509 N N . SER A 1 584 ? -21.467 7.414 41.841 1.00 93.69 584 SER A N 1
ATOM 4510 C CA . SER A 1 584 ? -22.824 7.342 42.383 1.00 93.69 584 SER A CA 1
ATOM 4511 C C . SER A 1 584 ? -22.910 8.008 43.751 1.00 93.69 584 SER A C 1
ATOM 4513 O O . SER A 1 584 ? -21.958 8.028 44.530 1.00 93.69 584 SER A O 1
ATOM 4515 N N . ASN A 1 585 ? -24.095 8.514 44.090 1.00 91.69 585 ASN A N 1
ATOM 4516 C CA . ASN A 1 585 ? -24.354 9.123 45.397 1.00 91.69 585 ASN A CA 1
ATOM 4517 C C . ASN A 1 585 ? -24.400 8.113 46.562 1.00 91.69 585 ASN A C 1
ATOM 4519 O O . ASN A 1 585 ? -24.480 8.517 47.721 1.00 91.69 585 ASN A O 1
ATOM 4523 N N . LYS A 1 586 ? -24.409 6.809 46.264 1.00 89.31 586 LYS A N 1
ATOM 4524 C CA . LYS A 1 586 ? -24.543 5.710 47.228 1.00 89.31 586 LYS A CA 1
ATOM 4525 C C . LYS A 1 586 ? -23.665 4.536 46.832 1.00 89.31 586 LYS A C 1
ATOM 4527 O O . LYS A 1 586 ? -23.409 4.332 45.646 1.00 89.31 586 LYS A O 1
ATOM 4532 N N . VAL A 1 587 ? -23.259 3.751 47.829 1.00 92.38 587 VAL A N 1
ATOM 4533 C CA . VAL A 1 587 ? -22.551 2.486 47.613 1.00 92.38 587 VAL A CA 1
ATOM 4534 C C . VAL A 1 587 ? -23.506 1.501 46.951 1.00 92.38 587 VAL A C 1
ATOM 4536 O O . VAL A 1 587 ? -24.537 1.156 47.528 1.00 92.38 587 VAL A O 1
ATOM 4539 N N . VAL A 1 588 ? -23.163 1.060 45.746 1.00 90.38 588 VAL A N 1
ATOM 4540 C CA . VAL A 1 588 ? -23.909 0.042 45.008 1.00 90.38 588 VAL A CA 1
ATOM 4541 C C . VAL A 1 588 ? -22.946 -0.937 44.359 1.00 90.38 588 VAL A C 1
ATOM 4543 O O . VAL A 1 588 ? -21.822 -0.584 44.010 1.00 90.38 588 VAL A O 1
ATOM 4546 N N . ASN A 1 589 ? -23.402 -2.171 44.173 1.00 90.69 589 ASN A N 1
ATOM 4547 C CA . ASN A 1 589 ? -22.718 -3.123 43.316 1.00 90.69 589 ASN A CA 1
ATOM 4548 C C . ASN A 1 589 ? -23.211 -2.918 41.883 1.00 90.69 589 ASN A C 1
ATOM 4550 O O . ASN A 1 589 ? -24.372 -3.211 41.592 1.00 90.69 589 ASN A O 1
ATOM 4554 N N . ALA A 1 590 ? -22.366 -2.370 41.014 1.00 89.62 590 ALA A N 1
ATOM 4555 C CA . ALA A 1 590 ? -22.756 -2.014 39.658 1.00 89.62 590 ALA A CA 1
ATOM 4556 C C . ALA A 1 590 ? -21.721 -2.426 38.611 1.00 89.62 590 ALA A C 1
ATOM 4558 O O . ALA A 1 590 ? -20.536 -2.616 38.895 1.00 89.62 590 ALA A O 1
ATOM 4559 N N . VAL A 1 591 ? -22.215 -2.548 37.384 1.00 88.38 591 VAL A N 1
ATOM 4560 C CA . VAL A 1 591 ? -21.456 -2.729 36.153 1.00 88.38 591 VAL A CA 1
ATOM 4561 C C . VAL A 1 591 ? -21.645 -1.470 35.317 1.00 88.38 591 VAL A C 1
ATOM 4563 O O . VAL A 1 591 ? -22.775 -1.078 35.023 1.00 88.38 591 VAL A O 1
ATOM 4566 N N . VAL A 1 592 ? -20.539 -0.833 34.954 1.00 90.12 592 VAL A N 1
ATOM 4567 C CA . VAL A 1 592 ? -20.517 0.362 34.114 1.00 90.12 592 VAL A CA 1
ATOM 4568 C C . VAL A 1 592 ? -19.853 0.004 32.802 1.00 90.12 592 VAL A C 1
ATOM 4570 O O . VAL A 1 592 ? -18.669 -0.337 32.786 1.00 90.12 592 VAL A O 1
ATOM 4573 N N . SER A 1 593 ? -20.604 0.085 31.710 1.00 89.50 593 SER A N 1
ATOM 4574 C CA . SER A 1 593 ? -20.062 -0.133 30.374 1.00 89.50 593 SER A CA 1
ATOM 4575 C C . SER A 1 593 ? -19.950 1.199 29.651 1.00 89.50 593 SER A C 1
ATOM 4577 O O . SER A 1 593 ? -20.923 1.944 29.557 1.00 89.50 593 SER A O 1
ATOM 4579 N N . VAL A 1 594 ? -18.752 1.510 29.168 1.00 90.12 594 VAL A N 1
ATOM 4580 C CA . VAL A 1 594 ? -18.394 2.800 28.582 1.00 90.12 594 VAL A CA 1
ATOM 4581 C C . VAL A 1 594 ? -17.870 2.583 27.169 1.00 90.12 594 VAL A C 1
ATOM 4583 O O . VAL A 1 594 ? -17.020 1.723 26.931 1.00 90.12 594 VAL A O 1
ATOM 4586 N N . GLU A 1 595 ? -18.366 3.394 26.246 1.00 91.56 595 GLU A N 1
ATOM 4587 C CA . GLU A 1 595 ? -17.878 3.533 24.881 1.00 91.56 595 GLU A CA 1
ATOM 4588 C C . GLU A 1 595 ? -17.403 4.972 24.681 1.00 91.56 595 GLU A C 1
ATOM 4590 O O . GLU A 1 595 ? -18.087 5.909 25.091 1.00 91.56 595 GLU A O 1
ATOM 4595 N N . VAL A 1 596 ? -16.223 5.149 24.098 1.00 89.25 596 VAL A N 1
ATOM 4596 C CA . VAL A 1 596 ? -15.609 6.460 23.849 1.00 89.25 596 VAL A CA 1
ATOM 4597 C C . VAL A 1 596 ? -15.103 6.540 22.421 1.00 89.25 596 VAL A C 1
ATOM 4599 O O . VAL A 1 596 ? -14.671 5.526 21.870 1.00 89.25 596 VAL A O 1
ATOM 4602 N N . ASP A 1 597 ? -15.070 7.745 21.861 1.00 89.94 597 ASP A N 1
ATOM 4603 C CA . ASP A 1 597 ? -14.362 8.026 20.616 1.00 89.94 597 ASP A CA 1
ATOM 4604 C C . ASP A 1 597 ? -13.546 9.324 20.683 1.00 89.94 597 ASP A C 1
ATOM 4606 O O . ASP A 1 597 ? -13.780 10.212 21.508 1.00 89.94 597 ASP A O 1
ATOM 4610 N N . GLN A 1 598 ? -12.535 9.401 19.817 1.00 87.44 598 GLN A N 1
ATOM 4611 C CA . GLN A 1 598 ? -11.632 10.551 19.671 1.00 87.44 598 GLN A CA 1
ATOM 4612 C C . GLN A 1 598 ? -11.914 11.376 18.408 1.00 87.44 598 GLN A C 1
ATOM 4614 O O . GLN A 1 598 ? -11.102 12.228 18.007 1.00 87.44 598 GLN A O 1
ATOM 4619 N N . SER A 1 599 ? -13.036 11.084 17.751 1.00 75.06 599 SER A N 1
ATOM 4620 C CA . SER A 1 599 ? -13.426 11.665 16.478 1.00 75.06 599 SER A CA 1
ATOM 4621 C C . SER A 1 599 ? -14.172 12.973 16.735 1.00 75.06 599 SER A C 1
ATOM 4623 O O . SER A 1 599 ? -15.163 13.015 17.452 1.00 75.06 599 SER A O 1
ATOM 4625 N N . SER A 1 600 ? -13.691 14.060 16.139 1.00 67.31 600 SER A N 1
ATOM 4626 C CA . SER A 1 600 ? -14.426 15.327 16.097 1.00 67.31 600 SER A CA 1
ATOM 4627 C C . SER A 1 600 ? -15.421 15.283 14.936 1.00 67.31 600 SER A C 1
ATOM 4629 O O . SER A 1 600 ? -15.064 14.822 13.847 1.00 67.31 600 SER A O 1
ATOM 4631 N N . MET A 1 601 ? -16.653 15.753 15.140 1.00 54.12 601 MET A N 1
ATOM 4632 C CA . MET A 1 601 ? -17.592 15.968 14.035 1.00 54.12 601 MET A CA 1
ATOM 4633 C C . MET A 1 601 ? -17.242 17.251 13.267 1.00 54.12 601 MET A C 1
ATOM 4635 O O . MET A 1 601 ? -16.665 18.192 13.815 1.00 54.12 601 MET A O 1
ATOM 4639 N N . VAL A 1 602 ? -17.614 17.320 11.982 1.00 46.88 602 VAL A N 1
ATOM 4640 C CA . VAL A 1 602 ? -17.412 18.524 11.155 1.00 46.88 602 VAL A CA 1
ATOM 4641 C C . VAL A 1 602 ? -18.068 19.733 11.834 1.00 46.88 602 VAL A C 1
ATOM 4643 O O . VAL A 1 602 ? -19.289 19.791 11.958 1.00 46.88 602 VAL A O 1
ATOM 4646 N N . GLY A 1 603 ? -17.251 20.709 12.243 1.00 44.97 603 GLY A N 1
ATOM 4647 C CA . GLY A 1 603 ? -17.694 21.937 12.915 1.00 44.97 603 GLY A CA 1
ATOM 4648 C C . GLY A 1 603 ? -17.486 21.966 14.434 1.00 44.97 603 GLY A C 1
ATOM 4649 O O . GLY A 1 603 ? -17.656 23.029 15.030 1.00 44.97 603 GLY A O 1
ATOM 4650 N N . GLU A 1 604 ? -17.068 20.863 15.060 1.00 51.81 604 GLU A N 1
ATOM 4651 C CA . GLU A 1 604 ? -16.658 20.854 16.467 1.00 51.81 604 GLU A CA 1
ATOM 4652 C C . GLU A 1 604 ? -15.243 21.431 16.609 1.00 51.81 604 GLU A C 1
ATOM 4654 O O . GLU A 1 604 ? -14.250 20.840 16.184 1.00 51.81 604 GLU A O 1
ATOM 4659 N N . ILE A 1 605 ? -15.144 22.628 17.191 1.00 43.41 605 ILE A N 1
ATOM 4660 C CA . ILE A 1 605 ? -13.865 23.244 17.549 1.00 43.41 605 ILE A CA 1
ATOM 4661 C C . ILE A 1 605 ? -13.504 22.760 18.952 1.00 43.41 605 ILE A C 1
ATOM 4663 O O . ILE A 1 605 ? -13.976 23.310 19.946 1.00 43.41 605 ILE A O 1
ATOM 4667 N N . ASN A 1 606 ? -12.647 21.746 19.036 1.00 45.81 606 ASN A N 1
ATOM 4668 C CA . ASN A 1 606 ? -12.033 21.372 20.305 1.00 45.81 606 ASN A CA 1
ATOM 4669 C C . ASN A 1 606 ? -10.919 22.383 20.607 1.00 45.81 606 ASN A C 1
ATOM 4671 O O . ASN A 1 606 ? -9.860 22.366 19.977 1.00 45.81 606 ASN A O 1
ATOM 4675 N N . HIS A 1 607 ? -11.177 23.302 21.537 1.00 37.88 607 HIS A N 1
ATOM 4676 C CA . HIS A 1 607 ? -10.117 24.084 22.162 1.00 37.88 607 HIS A CA 1
ATOM 4677 C C . HIS A 1 607 ? -9.328 23.133 23.069 1.00 37.88 607 HIS A C 1
ATOM 4679 O O . HIS A 1 607 ? -9.863 22.688 24.082 1.00 37.88 607 HIS A O 1
ATOM 4685 N N . LEU A 1 608 ? -8.112 22.770 22.646 1.00 40.50 608 LEU A N 1
ATOM 4686 C CA . LEU A 1 608 ? -7.127 22.107 23.506 1.00 40.50 608 LEU A CA 1
ATOM 4687 C C . LEU A 1 608 ? -6.715 23.027 24.657 1.00 40.50 608 LEU A C 1
ATOM 4689 O O . LEU A 1 608 ? -6.530 24.241 24.389 1.00 40.50 608 LEU A O 1
#